Protein AF-A0A7W8E230-F1 (afdb_monomer_lite)

Radius of gyration: 25.13 Å; chains: 1; bounding box: 64×52×67 Å

Foldseek 3Di:
DDDPPPPDDVPQPDDDDPPLCPVVVVVDDLLLVQVLSVLSSVCLVVVHQKDKDAQVRSCVRRVDHPVCVVVSQVVCVVQLQWDWDDDPRIIIIGGADNPVSHGDDDRLLNDQFPLQPWALLLLLLQVCLQFVVWDDDPAATWHAQSAPVDPGPDRQKGAGSNGQWIAGPRVRDIDHQLVSQQRNQQDPVRDGDDSVVSSSVSSLLSVLLVTPPPDDDDFDDDAWDWQFDAPQVRHGQKIFTHDTRDPPDTWIWGADPVDGPDIDGDSPPGDFEKRVLNLLQPDQEEEEEFDPVLQVVVVVQQKAWLVRHGYHYTYGPPGFPPDDLVHLVSCQNHEYEYWFFLDPRRVVRSVVVVVSNVVNVHHYDYQDDPSSAGGVSSVVSRDPVVVVCVSVDSNTIDGDDPPPDDD

Structure (mmCIF, N/CA/C/O backbone):
data_AF-A0A7W8E230-F1
#
_entry.id   AF-A0A7W8E230-F1
#
loop_
_atom_site.group_PDB
_atom_site.id
_atom_site.type_symbol
_atom_site.label_atom_id
_atom_site.label_alt_id
_atom_site.label_comp_id
_atom_site.label_asym_id
_atom_site.label_entity_id
_atom_site.label_seq_id
_atom_site.pdbx_PDB_ins_code
_atom_site.Cartn_x
_atom_site.Cartn_y
_atom_site.Cartn_z
_atom_site.occupancy
_atom_site.B_iso_or_equiv
_atom_site.auth_seq_id
_atom_site.auth_comp_id
_atom_site.auth_asym_id
_atom_site.auth_atom_id
_atom_site.pdbx_PDB_model_num
ATOM 1 N N . MET A 1 1 ? 35.801 31.970 -0.678 1.00 33.66 1 MET A N 1
ATOM 2 C CA . MET A 1 1 ? 35.072 30.753 -0.248 1.00 33.66 1 MET A CA 1
ATOM 3 C C . MET A 1 1 ? 36.018 29.803 0.491 1.00 33.66 1 MET A C 1
ATOM 5 O O . MET A 1 1 ? 36.300 28.715 0.011 1.00 33.66 1 MET A O 1
ATOM 9 N N . SER A 1 2 ? 36.544 30.190 1.654 1.00 33.66 2 SER A N 1
ATOM 10 C CA . SER A 1 2 ? 37.426 29.320 2.443 1.00 33.66 2 SER A CA 1
ATOM 11 C C . SER A 1 2 ? 37.226 29.579 3.938 1.00 33.66 2 SER A C 1
ATOM 13 O O . SER A 1 2 ? 36.982 30.713 4.334 1.00 33.66 2 SER A O 1
ATOM 15 N N . ASN A 1 3 ? 37.321 28.504 4.731 1.00 26.67 3 ASN A N 1
ATOM 16 C CA . ASN A 1 3 ? 37.341 28.423 6.206 1.00 26.67 3 ASN A CA 1
ATOM 17 C C . ASN A 1 3 ? 36.070 28.074 7.011 1.00 26.67 3 ASN A C 1
ATOM 19 O O . ASN A 1 3 ? 36.151 28.083 8.234 1.00 26.67 3 ASN A O 1
ATOM 23 N N . ILE A 1 4 ? 34.953 27.630 6.419 1.00 30.50 4 ILE A N 1
ATOM 24 C CA . ILE A 1 4 ? 33.792 27.162 7.228 1.00 30.50 4 ILE A CA 1
ATOM 25 C C . ILE A 1 4 ? 33.833 25.644 7.538 1.00 30.50 4 ILE A C 1
ATOM 27 O O . ILE A 1 4 ? 33.194 25.183 8.477 1.00 30.50 4 ILE A O 1
ATOM 31 N N . TYR A 1 5 ? 34.671 24.857 6.854 1.00 30.14 5 TYR A N 1
ATOM 32 C CA . TYR A 1 5 ? 34.722 23.389 7.011 1.00 30.14 5 TYR A CA 1
ATOM 33 C C . TYR A 1 5 ? 35.569 22.860 8.189 1.00 30.14 5 TYR A C 1
ATOM 35 O O . TYR A 1 5 ? 35.866 21.671 8.238 1.00 30.14 5 TYR A O 1
ATOM 43 N N . ARG A 1 6 ? 35.986 23.700 9.149 1.00 26.12 6 ARG A N 1
ATOM 44 C CA . ARG A 1 6 ? 36.951 23.298 10.199 1.00 26.12 6 ARG A CA 1
ATOM 45 C C . ARG A 1 6 ? 36.369 22.924 11.566 1.00 26.12 6 ARG A C 1
ATOM 47 O O . ARG A 1 6 ? 37.123 22.839 12.527 1.00 26.12 6 ARG A O 1
ATOM 54 N N . PHE A 1 7 ? 35.079 22.609 11.652 1.00 29.23 7 PHE A N 1
ATOM 55 C CA . PHE A 1 7 ? 34.519 21.907 12.817 1.00 29.23 7 PHE A CA 1
ATOM 56 C C . PHE A 1 7 ? 34.217 20.441 12.484 1.00 29.23 7 PHE A C 1
ATOM 58 O O . PHE A 1 7 ? 33.117 19.942 12.702 1.00 29.23 7 PHE A O 1
ATOM 65 N N . ALA A 1 8 ? 35.217 19.739 11.949 1.00 28.64 8 ALA A N 1
ATOM 66 C CA . ALA A 1 8 ? 35.244 18.285 11.979 1.00 28.64 8 ALA A CA 1
ATOM 67 C C . ALA A 1 8 ? 35.747 17.857 13.366 1.00 28.64 8 ALA A C 1
ATOM 69 O O . ALA A 1 8 ? 36.935 17.967 13.667 1.00 28.64 8 ALA A O 1
ATOM 70 N N . TYR A 1 9 ? 34.836 17.410 14.233 1.00 30.38 9 TYR A N 1
ATOM 71 C CA . TYR A 1 9 ? 35.230 16.637 15.409 1.00 30.38 9 TYR A CA 1
ATOM 72 C C . TYR A 1 9 ? 35.860 15.310 14.936 1.00 30.38 9 TYR A C 1
ATOM 74 O O . TYR A 1 9 ? 35.323 14.706 14.006 1.00 30.38 9 TYR A O 1
ATOM 82 N N . PRO A 1 10 ? 36.933 14.800 15.574 1.00 31.27 10 PRO A N 1
ATOM 83 C CA . PRO A 1 10 ? 37.683 13.631 15.088 1.00 31.27 10 PRO A CA 1
ATOM 84 C C . PRO A 1 10 ? 36.916 12.299 15.119 1.00 31.27 10 PRO A C 1
ATOM 86 O O . PRO A 1 10 ? 37.450 11.276 14.708 1.00 31.27 10 PRO A O 1
ATOM 89 N N . THR A 1 11 ? 35.690 12.283 15.647 1.00 34.91 11 THR A N 1
ATOM 90 C CA . THR A 1 11 ? 34.909 11.063 15.898 1.00 34.91 11 THR A CA 1
ATOM 91 C C . THR A 1 11 ? 33.619 10.970 15.087 1.00 34.91 11 THR A C 1
ATOM 93 O O . THR A 1 11 ? 32.894 9.987 15.227 1.00 34.91 11 THR A O 1
ATOM 96 N N . VAL A 1 12 ? 33.322 11.954 14.231 1.00 34.03 12 VAL A N 1
ATOM 97 C CA . VAL A 1 12 ? 32.171 11.894 13.320 1.00 34.03 12 VAL A CA 1
ATOM 98 C C . VAL A 1 12 ? 32.705 11.696 11.899 1.00 34.03 12 VAL A C 1
ATOM 100 O O . VAL A 1 12 ? 33.276 12.634 11.339 1.00 34.03 12 VAL A O 1
ATOM 103 N N . PRO A 1 13 ? 32.579 10.494 11.309 1.00 31.08 13 PRO A N 1
ATOM 104 C CA . PRO A 1 13 ? 33.004 10.266 9.939 1.00 31.08 13 PRO A CA 1
ATOM 105 C C . PRO A 1 13 ? 32.121 11.112 9.016 1.00 31.08 13 PRO A C 1
ATOM 107 O O . PRO A 1 13 ? 30.910 10.941 8.990 1.00 31.08 13 PRO A O 1
ATOM 110 N N . HIS A 1 14 ? 32.753 12.073 8.340 1.00 36.78 14 HIS A N 1
ATOM 111 C CA . HIS A 1 14 ? 32.275 12.864 7.201 1.00 36.78 14 HIS A CA 1
ATOM 112 C C . HIS A 1 14 ? 30.751 13.048 7.075 1.00 36.78 14 HIS A C 1
ATOM 114 O O . HIS A 1 14 ? 30.050 12.277 6.426 1.00 36.78 14 HIS A O 1
ATOM 120 N N . TYR A 1 15 ? 30.263 14.150 7.637 1.00 46.62 15 TYR A N 1
ATOM 121 C CA . TYR A 1 15 ? 28.912 14.655 7.416 1.00 46.62 15 TYR A CA 1
ATOM 122 C C . TYR A 1 15 ? 28.712 15.131 5.962 1.00 46.62 15 TYR A C 1
ATOM 124 O O . TYR A 1 15 ? 29.476 15.968 5.476 1.00 46.62 15 TYR A O 1
ATOM 132 N N . GLN A 1 16 ? 27.661 14.649 5.288 1.00 47.19 16 GLN A N 1
ATOM 133 C CA . GLN A 1 16 ? 27.186 15.189 4.007 1.00 47.19 16 GLN A CA 1
ATOM 134 C C . GLN A 1 16 ? 25.871 15.953 4.223 1.00 47.19 16 GLN A C 1
ATOM 136 O O . GLN A 1 16 ? 24.827 15.361 4.509 1.00 47.19 16 GLN A O 1
ATOM 141 N N . MET A 1 17 ? 25.924 17.283 4.095 1.00 54.50 17 MET A N 1
ATOM 142 C CA . MET A 1 17 ? 24.739 18.147 4.027 1.00 54.50 17 MET A CA 1
ATOM 143 C C . MET A 1 17 ? 24.038 17.911 2.676 1.00 54.50 17 MET A C 1
ATOM 145 O O . MET A 1 17 ? 24.729 17.905 1.654 1.00 54.50 17 MET A O 1
ATOM 149 N N . PRO A 1 18 ? 22.701 17.757 2.616 1.00 52.47 18 PRO A N 1
ATOM 150 C CA . PRO A 1 18 ? 21.995 17.632 1.341 1.00 52.47 18 PRO A CA 1
ATOM 151 C C . PRO A 1 18 ? 22.313 18.813 0.411 1.00 52.47 18 PRO A C 1
ATOM 153 O O . PRO A 1 18 ? 22.217 19.961 0.840 1.00 52.47 18 PRO A O 1
ATOM 156 N N . CYS A 1 19 ? 22.650 18.558 -0.860 1.00 50.12 19 CYS A N 1
ATOM 157 C CA . CYS A 1 19 ? 22.988 19.611 -1.836 1.00 50.12 19 CYS A CA 1
ATOM 158 C C . CYS A 1 19 ? 21.882 20.686 -1.943 1.00 50.12 19 CYS A C 1
ATOM 160 O O . CYS A 1 19 ? 22.165 21.886 -2.004 1.00 50.12 19 CYS A O 1
ATOM 162 N N . ALA A 1 20 ? 20.625 20.254 -1.811 1.00 52.00 20 ALA A N 1
ATOM 163 C CA . ALA A 1 20 ? 19.418 21.077 -1.751 1.00 52.00 20 ALA A CA 1
ATOM 164 C C . ALA A 1 20 ? 19.408 22.151 -0.638 1.00 52.00 20 ALA A C 1
ATOM 166 O O . ALA A 1 20 ? 18.699 23.153 -0.733 1.00 52.00 20 ALA A O 1
ATOM 167 N N . MET A 1 21 ? 20.215 21.999 0.420 1.00 63.66 21 MET A N 1
ATOM 168 C CA . MET A 1 21 ? 20.322 23.000 1.489 1.00 63.66 21 MET A CA 1
ATOM 169 C C . MET A 1 21 ? 21.023 24.283 1.034 1.00 63.66 21 MET A C 1
ATOM 171 O O . MET A 1 21 ? 20.800 25.330 1.637 1.00 63.66 21 MET A O 1
ATOM 175 N N . THR A 1 22 ? 21.831 24.244 -0.031 1.00 63.84 22 THR A N 1
ATOM 176 C CA . THR A 1 22 ? 22.682 25.368 -0.471 1.00 63.84 22 THR A CA 1
ATOM 177 C C . THR A 1 22 ? 21.899 26.665 -0.713 1.00 63.84 22 THR A C 1
ATOM 179 O O . THR A 1 22 ? 22.399 27.750 -0.412 1.00 63.84 22 THR A O 1
ATOM 182 N N . GLY A 1 23 ? 20.653 26.570 -1.193 1.00 64.62 23 GLY A N 1
ATOM 183 C CA . GLY A 1 23 ? 19.762 27.725 -1.358 1.00 64.62 23 GLY A CA 1
ATOM 184 C C . GLY A 1 23 ? 19.268 28.310 -0.030 1.00 64.62 23 GLY A C 1
ATOM 185 O O . GLY A 1 23 ? 19.254 29.526 0.141 1.00 64.62 23 GLY A O 1
ATOM 186 N N . CYS A 1 24 ? 18.941 27.449 0.937 1.00 64.81 24 CYS A N 1
ATOM 187 C CA . CYS A 1 24 ? 18.434 27.845 2.254 1.00 64.81 24 CYS A CA 1
ATOM 188 C C . CYS A 1 24 ? 19.538 28.391 3.176 1.00 64.81 24 CYS A C 1
ATOM 190 O O . CYS A 1 24 ? 19.263 29.183 4.072 1.00 64.81 24 CYS A O 1
ATOM 192 N N . LEU A 1 25 ? 20.796 27.995 2.955 1.00 68.00 25 LEU A N 1
ATOM 193 C CA . LEU A 1 25 ? 21.937 28.438 3.762 1.00 68.00 25 LEU A CA 1
ATOM 194 C C . LEU A 1 25 ? 22.206 29.946 3.657 1.00 68.00 25 LEU A C 1
ATOM 196 O O . LEU A 1 25 ? 22.721 30.534 4.603 1.00 68.00 25 LEU A O 1
ATOM 200 N N . LYS A 1 26 ? 21.846 30.586 2.536 1.00 69.25 26 LYS A N 1
ATOM 201 C CA . LYS A 1 26 ? 22.075 32.026 2.318 1.00 69.25 26 LYS A CA 1
ATOM 202 C C . LYS A 1 26 ? 21.192 32.919 3.193 1.00 69.25 26 LYS A C 1
ATOM 204 O O . LYS A 1 26 ? 21.579 34.046 3.479 1.00 69.25 26 LYS A O 1
ATOM 209 N N . SER A 1 27 ? 20.024 32.426 3.600 1.00 71.50 27 SER A N 1
ATOM 210 C CA . SER A 1 27 ? 19.046 33.160 4.412 1.00 71.50 27 SER A CA 1
ATOM 211 C C . SER A 1 27 ? 19.105 32.807 5.901 1.00 71.50 27 SER A C 1
ATOM 213 O O . SER A 1 27 ? 18.327 33.350 6.682 1.00 71.50 27 SER A O 1
ATOM 215 N N . MET A 1 28 ? 19.997 31.895 6.306 1.00 81.81 28 MET A N 1
ATOM 216 C CA . MET A 1 28 ? 20.128 31.462 7.697 1.00 81.81 28 MET A CA 1
ATOM 217 C C . MET A 1 28 ? 21.163 32.269 8.468 1.00 81.81 28 MET A C 1
ATOM 219 O O . MET A 1 28 ? 22.250 32.568 7.977 1.00 81.81 28 MET A O 1
ATOM 223 N N . ASN A 1 29 ? 20.863 32.530 9.737 1.00 86.12 29 ASN A N 1
ATOM 224 C CA . ASN A 1 29 ? 21.864 32.992 10.687 1.00 86.12 29 ASN A CA 1
ATOM 225 C C . ASN A 1 29 ? 22.696 31.820 11.250 1.00 86.12 29 ASN A C 1
ATOM 227 O O . ASN A 1 29 ? 22.400 30.639 11.051 1.00 86.12 29 ASN A O 1
ATOM 231 N N . LEU A 1 30 ? 23.752 32.156 11.991 1.00 83.25 30 LEU A N 1
ATOM 232 C CA . LEU A 1 30 ? 24.705 31.175 12.509 1.00 83.25 30 LEU A CA 1
ATOM 233 C C . LEU A 1 30 ? 24.084 30.178 13.505 1.00 83.25 30 LEU A C 1
ATOM 235 O O . LEU A 1 30 ? 24.476 29.013 13.516 1.00 83.25 30 LEU A O 1
ATOM 239 N N . GLU A 1 31 ? 23.122 30.601 14.331 1.00 85.75 31 GLU A N 1
ATOM 240 C CA . GLU A 1 31 ? 22.454 29.708 15.290 1.00 85.75 31 GLU A CA 1
ATOM 241 C C . GLU A 1 31 ? 21.540 28.705 14.570 1.00 85.75 31 GLU A C 1
ATOM 243 O O . GLU A 1 31 ? 21.576 27.513 14.872 1.00 85.75 31 GLU A O 1
ATOM 248 N N . GLN A 1 32 ? 20.787 29.153 13.562 1.00 88.19 32 GLN A N 1
ATOM 249 C CA . GLN A 1 32 ? 19.966 28.289 12.706 1.00 88.19 32 GLN A CA 1
ATOM 250 C C . GLN A 1 32 ? 20.822 27.257 11.970 1.00 88.19 32 GLN A C 1
ATOM 252 O O . GLN A 1 32 ? 20.498 26.068 11.979 1.00 88.19 32 GLN A O 1
ATOM 257 N N . PHE A 1 33 ? 21.951 27.694 11.404 1.00 85.56 33 PHE A N 1
ATOM 258 C CA . PHE A 1 33 ? 22.897 26.809 10.732 1.00 85.56 33 PHE A CA 1
ATOM 259 C C . PHE A 1 33 ? 23.463 25.743 11.677 1.00 85.56 33 PHE A C 1
ATOM 261 O O . PHE A 1 33 ? 23.465 24.556 11.357 1.00 85.56 33 PHE A O 1
ATOM 268 N N . ARG A 1 34 ? 23.923 26.141 12.867 1.00 86.75 34 ARG A N 1
ATOM 269 C CA . ARG A 1 34 ? 24.466 25.194 13.851 1.00 86.75 34 ARG A CA 1
ATOM 270 C C . ARG A 1 34 ? 23.413 24.199 14.323 1.00 86.75 34 ARG A C 1
ATOM 272 O O . ARG A 1 34 ? 23.726 23.023 14.486 1.00 86.75 34 ARG A O 1
ATOM 279 N N . PHE A 1 35 ? 22.177 24.656 14.515 1.00 90.06 35 PHE A N 1
ATOM 280 C CA . PHE A 1 35 ? 21.075 23.794 14.918 1.00 90.06 35 PHE A CA 1
ATOM 281 C C . PHE A 1 35 ? 20.741 22.760 13.840 1.00 90.06 35 PHE A C 1
ATOM 283 O O . PHE A 1 35 ? 20.692 21.569 14.139 1.00 90.06 35 PHE A O 1
ATOM 290 N N . ILE A 1 36 ? 20.537 23.190 12.589 1.00 86.25 36 ILE A N 1
ATOM 291 C CA . ILE A 1 36 ? 20.171 22.276 11.499 1.00 86.25 36 ILE A CA 1
ATOM 292 C C . ILE A 1 36 ? 21.313 21.299 11.199 1.00 86.25 36 ILE A C 1
ATOM 294 O O . ILE A 1 36 ? 21.077 20.109 11.012 1.00 86.25 36 ILE A O 1
ATOM 298 N N . HIS A 1 37 ? 22.562 21.764 11.267 1.00 83.00 37 HIS A N 1
ATOM 299 C CA . HIS A 1 37 ? 23.734 20.908 11.131 1.00 83.00 37 HIS A CA 1
ATOM 300 C C . HIS A 1 37 ? 23.796 19.851 12.241 1.00 83.00 37 HIS A C 1
ATOM 302 O O . HIS A 1 37 ? 23.996 18.674 11.949 1.00 83.00 37 HIS A O 1
ATOM 308 N N . LEU A 1 38 ? 23.585 20.239 13.507 1.00 86.06 38 LEU A N 1
ATOM 309 C CA . LEU A 1 38 ? 23.511 19.285 14.617 1.00 86.06 38 LEU A CA 1
ATOM 310 C C . LEU A 1 38 ? 22.380 18.276 14.398 1.00 86.06 38 LEU A C 1
ATOM 312 O O . LEU A 1 38 ? 22.614 17.078 14.514 1.00 86.06 38 LEU A O 1
ATOM 316 N N . LEU A 1 39 ? 21.179 18.745 14.056 1.00 84.25 39 LEU A N 1
ATOM 317 C CA . LEU A 1 39 ? 20.018 17.885 13.854 1.00 84.25 39 LEU A CA 1
ATOM 318 C C . LEU A 1 39 ? 20.272 16.846 12.759 1.00 84.25 39 LEU A C 1
ATOM 320 O O . LEU A 1 39 ? 20.030 15.663 12.975 1.00 84.25 39 LEU A O 1
ATOM 324 N N . HIS A 1 40 ? 20.787 17.269 11.605 1.00 75.31 40 HIS A N 1
ATOM 325 C CA . HIS A 1 40 ? 21.099 16.356 10.507 1.00 75.31 40 HIS A CA 1
ATOM 326 C C . HIS A 1 40 ? 22.261 15.413 10.849 1.00 75.31 40 HIS A C 1
ATOM 328 O O . HIS A 1 40 ? 22.220 14.243 10.478 1.00 75.31 40 HIS A O 1
ATOM 334 N N . SER A 1 41 ? 23.274 15.892 11.576 1.00 69.31 41 SER A N 1
ATOM 335 C CA . SER A 1 41 ? 24.376 15.061 12.073 1.00 69.31 41 SER A CA 1
ATOM 336 C C . SER A 1 41 ? 23.864 13.970 13.018 1.00 69.31 41 SER A C 1
ATOM 338 O O . SER A 1 41 ? 24.205 12.800 12.862 1.00 69.31 41 SER A O 1
ATOM 340 N N . GLU A 1 42 ? 22.996 14.319 13.968 1.00 71.44 42 GLU A N 1
ATOM 341 C CA . GLU A 1 42 ? 22.368 13.358 14.877 1.00 71.44 42 GLU A CA 1
ATOM 342 C C . GLU A 1 42 ? 21.412 12.414 14.144 1.00 71.44 42 GLU A C 1
ATOM 344 O O . GLU A 1 42 ? 21.392 11.216 14.435 1.00 71.44 42 GLU A O 1
ATOM 349 N N . ALA A 1 43 ? 20.676 12.913 13.151 1.00 65.31 43 ALA A N 1
ATOM 350 C CA . ALA A 1 43 ? 19.799 12.109 12.309 1.00 65.31 43 ALA A CA 1
ATOM 351 C C . ALA A 1 43 ? 20.558 11.029 11.535 1.00 65.31 43 ALA A C 1
ATOM 353 O O . ALA A 1 43 ? 20.155 9.864 11.539 1.00 65.31 43 ALA A O 1
ATOM 354 N N . GLN A 1 44 ? 21.701 11.389 10.947 1.00 57.97 44 GLN A N 1
ATOM 355 C CA . GLN A 1 44 ? 22.594 10.450 10.267 1.00 57.97 44 GLN A CA 1
ATOM 356 C C . GLN A 1 44 ? 23.244 9.478 11.258 1.00 57.97 44 GLN A C 1
ATOM 358 O O . GLN A 1 44 ? 23.174 8.266 11.066 1.00 57.97 44 GLN A O 1
ATOM 363 N N . ARG A 1 45 ? 23.813 9.990 12.358 1.00 58.19 45 ARG A N 1
ATOM 364 C CA . ARG A 1 45 ? 24.494 9.181 13.383 1.00 58.19 45 ARG A CA 1
ATOM 365 C C . ARG A 1 45 ? 23.575 8.131 14.001 1.00 58.19 45 ARG A C 1
ATOM 367 O O . ARG A 1 45 ? 23.989 7.000 14.236 1.00 58.19 45 ARG A O 1
ATOM 374 N N . THR A 1 46 ? 22.341 8.514 14.316 1.00 51.41 46 THR A N 1
ATOM 375 C CA . THR A 1 46 ? 21.370 7.618 14.960 1.00 51.41 46 THR A CA 1
ATOM 376 C C . THR A 1 46 ? 20.583 6.786 13.963 1.00 51.41 46 THR A C 1
ATOM 378 O O . THR A 1 46 ? 19.898 5.850 14.381 1.00 51.41 46 THR A O 1
ATOM 381 N N . ASN A 1 47 ? 20.681 7.117 12.671 1.00 51.97 47 ASN A N 1
ATOM 382 C CA . ASN A 1 47 ? 19.738 6.684 11.661 1.00 51.97 47 ASN A CA 1
ATOM 383 C C . ASN A 1 47 ? 18.310 6.849 12.216 1.00 51.97 47 ASN A C 1
ATOM 385 O O . ASN A 1 47 ? 17.626 5.850 12.427 1.00 51.97 47 ASN A O 1
ATOM 389 N N . ARG A 1 48 ? 17.928 8.103 12.555 1.00 55.00 48 ARG A N 1
ATOM 390 C CA . ARG A 1 48 ? 16.541 8.560 12.846 1.00 55.00 48 ARG A CA 1
ATOM 391 C C . ARG A 1 48 ? 16.202 9.869 12.118 1.00 55.00 48 ARG A C 1
ATOM 393 O O . ARG A 1 48 ? 17.067 10.720 11.997 1.00 55.00 48 ARG A O 1
ATOM 400 N N . SER A 1 49 ? 14.986 10.044 11.601 1.00 65.31 49 SER A N 1
ATOM 401 C CA . SER A 1 49 ? 14.538 11.348 11.069 1.00 65.31 49 SER A CA 1
ATOM 402 C C . SER A 1 49 ? 13.918 12.229 12.151 1.00 65.31 49 SER A C 1
ATOM 404 O O . SER A 1 49 ? 13.808 13.441 11.981 1.00 65.31 49 SER A O 1
ATOM 406 N N . GLN A 1 50 ? 13.569 11.617 13.282 1.00 76.50 50 GLN A N 1
ATOM 407 C CA . GLN A 1 50 ? 13.119 12.268 14.499 1.00 76.50 50 GLN A CA 1
ATOM 408 C C . GLN A 1 50 ? 14.178 12.126 15.589 1.00 76.50 50 GLN A C 1
ATOM 410 O O . GLN A 1 50 ? 14.542 11.015 15.983 1.00 76.50 50 GLN A O 1
ATOM 415 N N . ILE A 1 51 ? 14.675 13.254 16.086 1.00 79.75 51 ILE A N 1
ATOM 416 C CA . ILE A 1 51 ? 15.744 13.306 17.079 1.00 79.75 51 ILE A CA 1
ATOM 417 C C . ILE A 1 51 ? 15.219 13.977 18.333 1.00 79.75 51 ILE A C 1
ATOM 419 O O . ILE A 1 51 ? 14.754 15.112 18.284 1.00 79.75 51 ILE A O 1
ATOM 423 N N . CYS A 1 52 ? 15.332 13.289 19.466 1.00 85.06 52 CYS A N 1
ATOM 424 C CA . CYS A 1 52 ? 15.165 13.934 20.758 1.00 85.06 52 CYS A CA 1
ATOM 425 C C . CYS A 1 52 ? 16.495 14.571 21.164 1.00 85.06 52 CYS A C 1
ATOM 427 O O . CYS A 1 52 ? 17.517 13.885 21.224 1.00 85.06 52 CYS A O 1
ATOM 429 N N . MET A 1 53 ? 16.496 15.878 21.420 1.00 85.81 53 MET A N 1
ATOM 430 C CA . MET A 1 53 ? 17.677 16.579 21.927 1.00 85.81 53 MET A CA 1
ATOM 431 C C . MET A 1 53 ? 17.288 17.495 23.079 1.00 85.81 53 MET A C 1
ATOM 433 O O . MET A 1 53 ? 16.480 18.418 22.917 1.00 85.81 53 MET A O 1
ATOM 437 N N . SER A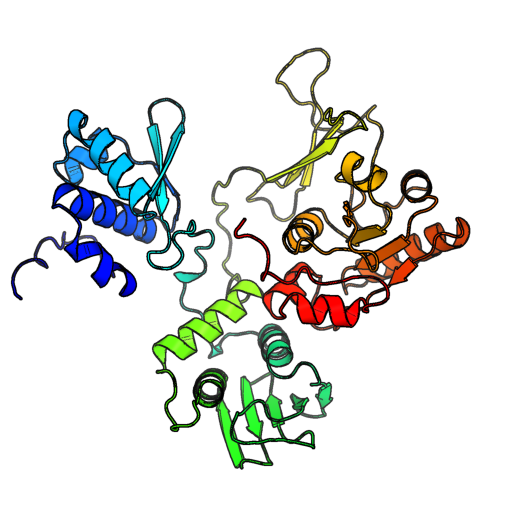 1 54 ? 17.914 17.283 24.234 1.00 84.12 54 SER A N 1
ATOM 438 C CA . SER A 1 54 ? 17.714 18.150 25.389 1.00 84.12 54 SER A CA 1
ATOM 439 C C . SER A 1 54 ? 18.330 19.540 25.146 1.00 84.12 54 SER A C 1
ATOM 441 O O . SER A 1 54 ? 19.324 19.672 24.420 1.00 84.12 54 SER A O 1
ATOM 443 N N . PRO A 1 55 ? 17.795 20.612 25.761 1.00 84.88 55 PRO A N 1
ATOM 444 C CA . PRO A 1 55 ? 18.390 21.946 25.661 1.00 84.88 55 PRO A CA 1
ATOM 445 C C . PRO A 1 55 ? 19.859 21.995 26.105 1.00 84.88 55 PRO A C 1
ATOM 447 O O . PRO A 1 55 ? 20.647 22.734 25.519 1.00 84.88 55 PRO A O 1
ATOM 450 N N . ALA A 1 56 ? 20.234 21.193 27.109 1.00 83.31 56 ALA A N 1
ATOM 451 C CA . ALA A 1 56 ? 21.612 21.082 27.579 1.00 83.31 56 ALA A CA 1
ATOM 452 C C . ALA A 1 56 ? 22.528 20.469 26.508 1.00 83.31 56 ALA A C 1
ATOM 454 O O . ALA A 1 56 ? 23.595 21.016 26.241 1.00 83.31 56 ALA A O 1
ATOM 455 N N . PHE A 1 57 ? 22.076 19.401 25.842 1.00 83.56 57 PHE A N 1
ATOM 456 C CA . PHE A 1 57 ? 22.809 18.765 24.745 1.00 83.56 57 PHE A CA 1
ATOM 457 C C . PHE A 1 57 ? 23.007 19.716 23.558 1.00 83.56 57 PHE A C 1
ATOM 459 O O . PHE A 1 57 ? 24.105 19.825 23.016 1.00 83.56 57 PHE A O 1
ATOM 466 N N . ILE A 1 58 ? 21.963 20.462 23.180 1.00 85.69 58 ILE A N 1
ATOM 467 C CA . ILE A 1 58 ? 22.062 21.434 22.084 1.00 85.69 58 ILE A CA 1
ATOM 468 C C . ILE A 1 58 ? 23.034 22.555 22.456 1.00 85.69 58 ILE A C 1
ATOM 470 O O . ILE A 1 58 ? 23.882 22.913 21.639 1.00 85.69 58 ILE A O 1
ATOM 474 N N . LYS A 1 59 ? 22.957 23.086 23.682 1.00 86.06 59 LYS A N 1
ATOM 475 C CA . LYS A 1 59 ? 23.867 24.134 24.164 1.00 86.06 59 LYS A CA 1
ATOM 476 C C . LYS A 1 59 ? 25.323 23.669 24.143 1.00 86.06 59 LYS A C 1
ATOM 478 O O . LYS A 1 59 ? 26.163 24.405 23.639 1.00 86.06 59 LYS A O 1
ATOM 483 N N . ASP A 1 60 ? 25.603 22.459 24.623 1.00 85.31 60 ASP A N 1
ATOM 484 C CA . ASP A 1 60 ? 26.946 21.864 24.617 1.00 85.31 60 ASP A CA 1
ATOM 485 C C . ASP A 1 60 ? 27.519 21.740 23.194 1.00 85.31 60 ASP A C 1
ATOM 487 O O . ASP A 1 60 ? 28.660 22.111 22.931 1.00 85.31 60 ASP A O 1
ATOM 491 N N . ARG A 1 61 ? 26.692 21.303 22.235 1.00 81.31 61 ARG A N 1
ATOM 492 C CA . ARG A 1 61 ? 27.133 21.016 20.860 1.00 81.31 61 ARG A CA 1
ATOM 493 C C . ARG A 1 61 ? 27.115 22.206 19.901 1.00 81.31 61 ARG A C 1
ATOM 495 O O . ARG A 1 61 ? 27.823 22.182 18.899 1.00 81.31 61 ARG A O 1
ATOM 502 N N . THR A 1 62 ? 26.302 23.229 20.161 1.00 85.38 62 THR A N 1
ATOM 503 C CA . THR A 1 62 ? 26.101 24.370 19.237 1.00 85.38 62 THR A CA 1
ATOM 504 C C . THR A 1 62 ? 26.414 25.732 19.856 1.00 85.38 62 THR A C 1
ATOM 506 O O . THR A 1 62 ? 26.545 26.727 19.135 1.00 85.38 62 THR A O 1
ATOM 509 N N . GLY A 1 63 ? 26.508 25.806 21.184 1.00 85.56 63 GLY A N 1
ATOM 510 C CA . GLY A 1 63 ? 26.583 27.058 21.934 1.00 85.56 63 GLY A CA 1
ATOM 511 C C . GLY A 1 63 ? 25.261 27.832 22.013 1.00 85.56 63 GLY A C 1
ATOM 512 O O . GLY A 1 63 ? 25.242 28.910 22.602 1.00 85.56 63 GLY A O 1
ATOM 513 N N . ILE A 1 64 ? 24.157 27.325 21.446 1.00 86.25 64 ILE A N 1
ATOM 514 C CA . ILE A 1 64 ? 22.867 28.031 21.443 1.00 86.25 64 ILE A CA 1
ATOM 515 C C . ILE A 1 64 ? 22.267 28.004 22.852 1.00 86.25 64 ILE A C 1
ATOM 517 O O . ILE A 1 64 ? 22.046 26.942 23.437 1.00 86.25 64 ILE A O 1
ATOM 521 N N . HIS A 1 65 ? 21.984 29.183 23.406 1.00 83.50 65 HIS A N 1
ATOM 522 C CA . HIS A 1 65 ? 21.403 29.296 24.739 1.00 83.50 65 HIS A CA 1
ATOM 523 C C . HIS A 1 65 ? 19.920 28.888 24.747 1.00 83.50 65 HIS A C 1
ATOM 525 O O . HIS A 1 65 ? 19.186 29.143 23.791 1.00 83.50 65 HIS A O 1
ATOM 531 N N . SER A 1 66 ? 19.442 28.304 25.852 1.00 77.50 66 SER A N 1
ATOM 532 C CA . SER A 1 66 ? 18.057 27.816 25.981 1.00 77.50 66 SER A CA 1
ATOM 533 C C . SER A 1 66 ? 17.000 28.902 25.752 1.00 77.50 66 SER A C 1
ATOM 535 O O . SER A 1 66 ? 15.929 28.619 25.221 1.00 77.50 66 SER A O 1
ATOM 537 N N . THR A 1 67 ? 17.334 30.150 26.080 1.00 81.62 67 THR A N 1
ATOM 538 C CA . THR A 1 67 ? 16.514 31.350 25.855 1.00 81.62 67 THR A CA 1
ATOM 539 C C . THR A 1 67 ? 16.334 31.699 24.372 1.00 81.62 67 THR A C 1
ATOM 541 O O . THR A 1 67 ? 15.326 32.302 24.015 1.00 81.62 67 THR A O 1
ATOM 544 N N . ASN A 1 68 ? 17.266 31.294 23.500 1.00 83.25 68 ASN A N 1
ATOM 545 C CA . ASN A 1 68 ? 17.216 31.547 22.054 1.00 83.25 68 ASN A CA 1
ATOM 546 C C . ASN A 1 68 ? 16.660 30.357 21.255 1.00 83.25 68 ASN A C 1
ATOM 548 O O . ASN A 1 68 ? 16.188 30.545 20.133 1.00 83.25 68 ASN A O 1
ATOM 552 N N . LEU A 1 69 ? 16.640 29.146 21.831 1.00 86.06 69 LEU A N 1
ATOM 553 C CA . LEU A 1 69 ? 16.173 27.934 21.143 1.00 86.06 69 LEU A CA 1
ATOM 554 C C . LEU A 1 69 ? 14.749 28.057 20.597 1.00 86.06 69 LEU A C 1
ATOM 556 O O . LEU A 1 69 ? 14.479 27.555 19.511 1.00 86.06 69 LEU A O 1
ATOM 560 N N . GLY A 1 70 ? 13.848 28.737 21.312 1.00 85.81 70 GLY A N 1
ATOM 561 C CA . GLY A 1 70 ? 12.484 28.971 20.830 1.00 85.81 70 GLY A CA 1
ATOM 562 C C . GLY A 1 70 ? 12.464 29.716 19.492 1.00 85.81 70 GLY A C 1
ATOM 563 O O . GLY A 1 70 ? 11.835 29.256 18.546 1.00 85.81 70 GLY A O 1
ATOM 564 N N . LYS A 1 71 ? 13.236 30.805 19.383 1.00 88.00 71 LYS A N 1
ATOM 565 C CA . LYS A 1 71 ? 13.334 31.617 18.160 1.00 88.00 71 LYS A CA 1
ATOM 566 C C . LYS A 1 71 ? 13.950 30.832 17.003 1.00 88.00 71 LYS A C 1
ATOM 568 O O . LYS A 1 71 ? 13.442 30.889 15.888 1.00 88.00 71 LYS A O 1
ATOM 573 N N . VAL A 1 72 ? 15.013 30.068 17.274 1.00 88.75 72 VAL A N 1
ATOM 574 C CA . VAL A 1 72 ? 15.679 29.230 16.262 1.00 88.75 72 VAL A CA 1
ATOM 575 C C . VAL A 1 72 ? 14.723 28.172 15.708 1.00 88.75 72 VAL A C 1
ATOM 577 O O . VAL A 1 72 ? 14.630 28.006 14.495 1.00 88.75 72 VAL A O 1
ATOM 580 N N . ARG A 1 73 ? 13.975 27.490 16.583 1.00 91.81 73 ARG A N 1
ATOM 581 C CA . ARG A 1 73 ? 12.997 26.471 16.181 1.00 91.81 73 ARG A CA 1
ATOM 582 C C . ARG A 1 73 ? 11.873 27.051 15.331 1.00 91.81 73 ARG A C 1
ATOM 584 O O . ARG A 1 73 ? 11.563 26.480 14.290 1.00 91.81 73 ARG A O 1
ATOM 591 N N . THR A 1 74 ? 11.278 28.163 15.764 1.00 86.94 74 THR A N 1
ATOM 592 C CA . THR A 1 74 ? 10.191 28.821 15.028 1.00 86.94 74 THR A CA 1
ATOM 593 C C . THR A 1 74 ? 10.657 29.259 13.645 1.00 86.94 74 THR A C 1
ATOM 595 O O . THR A 1 74 ? 10.022 28.901 12.661 1.00 86.94 74 THR A O 1
ATOM 598 N N . ALA A 1 75 ? 11.823 29.901 13.545 1.00 86.38 75 ALA A N 1
ATOM 599 C CA . ALA A 1 75 ? 12.356 30.337 12.258 1.00 86.38 75 ALA A CA 1
ATOM 600 C C . ALA A 1 75 ? 12.664 29.161 11.308 1.00 86.38 75 ALA A C 1
ATOM 602 O O . ALA A 1 75 ? 12.385 29.228 10.116 1.00 86.38 75 ALA A O 1
ATOM 603 N N . LEU A 1 76 ? 13.207 28.048 11.817 1.00 86.81 76 LEU A N 1
ATOM 604 C CA . LEU A 1 76 ? 13.443 26.853 10.994 1.00 86.81 76 LEU A CA 1
ATOM 605 C C . LEU A 1 76 ? 12.139 26.157 10.571 1.00 86.81 76 LEU A C 1
ATOM 607 O O . LEU A 1 76 ? 12.092 25.563 9.492 1.00 86.81 76 LEU A O 1
ATOM 611 N N . ARG A 1 77 ? 11.082 26.246 11.389 1.00 86.88 77 ARG A N 1
ATOM 612 C CA . ARG A 1 77 ? 9.735 25.785 11.028 1.00 86.88 77 ARG A CA 1
ATOM 613 C C . ARG A 1 77 ? 9.115 26.651 9.936 1.00 86.88 77 ARG A C 1
ATOM 615 O O . ARG A 1 77 ? 8.554 26.096 9.002 1.00 86.88 77 ARG A O 1
ATOM 622 N N . GLU A 1 78 ? 9.245 27.971 10.019 1.00 83.88 78 GLU A N 1
ATOM 623 C CA . GLU A 1 78 ? 8.773 28.905 8.982 1.00 83.88 78 GLU A CA 1
ATOM 624 C C . GLU A 1 78 ? 9.483 28.673 7.642 1.00 83.88 78 GLU A C 1
ATOM 626 O O . GLU A 1 78 ? 8.866 28.751 6.586 1.00 83.88 78 GLU A O 1
ATOM 631 N N . LEU A 1 79 ? 10.761 28.285 7.681 1.00 81.25 79 LEU A N 1
ATOM 632 C CA . LEU A 1 79 ? 11.506 27.844 6.498 1.00 81.25 79 LEU A CA 1
ATOM 633 C C . LEU A 1 79 ? 11.112 26.432 6.014 1.00 81.25 79 LEU A C 1
ATOM 635 O O . LEU A 1 79 ? 11.663 25.953 5.023 1.00 81.25 79 LEU A O 1
ATOM 639 N N . GLY A 1 80 ? 10.216 25.725 6.710 1.00 79.94 80 GLY A N 1
ATOM 640 C CA . GLY A 1 80 ? 9.794 24.359 6.382 1.00 79.94 80 GLY A CA 1
ATOM 641 C C . GLY A 1 80 ? 10.910 23.315 6.501 1.00 79.94 80 GLY A C 1
ATOM 642 O O . GLY A 1 80 ? 10.871 22.287 5.832 1.00 79.94 80 GLY A O 1
ATOM 643 N N . LEU A 1 81 ? 11.939 23.588 7.307 1.00 81.94 81 LEU A N 1
ATOM 644 C CA . LEU A 1 81 ? 13.116 22.721 7.478 1.00 81.94 81 LEU A CA 1
ATOM 645 C C . LEU A 1 81 ? 13.091 21.915 8.778 1.00 81.94 81 LEU A C 1
ATOM 647 O O . LEU A 1 81 ? 13.954 21.067 9.001 1.00 81.94 81 LEU A O 1
ATOM 651 N N . LEU A 1 82 ? 12.122 22.198 9.645 1.00 86.50 82 LEU A N 1
ATOM 652 C CA . LEU A 1 82 ? 12.025 21.607 10.966 1.00 86.50 82 LEU A CA 1
ATOM 653 C C . LEU A 1 82 ? 10.567 21.515 11.412 1.00 86.50 82 LEU A C 1
ATOM 655 O O . LEU A 1 82 ? 9.909 22.539 11.597 1.00 86.50 82 LEU A O 1
ATOM 659 N N . LEU A 1 83 ? 10.100 20.307 11.721 1.00 83.62 83 LEU A N 1
ATOM 660 C CA . LEU A 1 83 ? 8.965 20.147 12.630 1.00 83.62 83 LEU A CA 1
ATOM 661 C C . LEU A 1 83 ? 9.479 19.832 14.026 1.00 83.62 83 LEU A C 1
ATOM 663 O O . LEU A 1 83 ? 10.562 19.272 14.202 1.00 83.62 83 LEU A O 1
ATOM 667 N N . PHE A 1 84 ? 8.708 20.210 15.038 1.00 88.19 84 PHE A N 1
ATOM 668 C CA . PHE A 1 84 ? 9.042 19.842 16.403 1.00 88.19 84 PHE A CA 1
ATOM 669 C C . PHE A 1 84 ? 7.795 19.715 17.262 1.00 88.19 84 PHE A C 1
ATOM 671 O O . PHE A 1 84 ? 6.868 20.516 17.161 1.00 88.19 84 PHE A O 1
ATOM 678 N N . GLU A 1 85 ? 7.808 18.746 18.155 1.00 84.94 85 GLU A N 1
ATOM 679 C CA . GLU A 1 85 ? 6.755 18.536 19.137 1.00 84.94 85 GLU A CA 1
ATOM 680 C C . GLU A 1 85 ? 7.373 18.467 20.526 1.00 84.94 85 GLU A C 1
ATOM 682 O O . GLU A 1 85 ? 8.522 18.052 20.701 1.00 84.94 85 GLU A O 1
ATOM 687 N N . LYS A 1 86 ? 6.628 18.947 21.517 1.00 81.94 86 LYS A N 1
ATOM 688 C CA . LYS A 1 86 ? 7.050 18.891 22.910 1.00 81.94 86 LYS A CA 1
ATOM 689 C C . LYS A 1 86 ? 6.446 17.639 23.532 1.00 81.94 86 LYS A C 1
ATOM 691 O O . LYS A 1 86 ? 5.227 17.528 23.598 1.00 81.94 86 LYS A O 1
ATOM 696 N N . VAL A 1 87 ? 7.294 16.744 24.026 1.00 71.00 87 VAL A N 1
ATOM 697 C CA . VAL A 1 87 ? 6.879 15.514 24.709 1.00 71.00 87 VAL A CA 1
ATOM 698 C C . VAL A 1 87 ? 7.450 15.557 26.123 1.00 71.00 87 VAL A C 1
ATOM 700 O O . VAL A 1 87 ? 8.656 15.433 26.334 1.00 71.00 87 VAL A O 1
ATOM 703 N N . GLY A 1 88 ? 6.587 15.828 27.105 1.00 74.81 88 GLY A N 1
ATOM 704 C CA . GLY A 1 88 ? 7.008 16.076 28.486 1.00 74.81 88 GLY A CA 1
ATOM 705 C C . GLY A 1 88 ? 7.892 17.325 28.613 1.00 74.81 88 GLY A C 1
ATOM 706 O O . GLY A 1 88 ? 7.458 18.445 28.326 1.00 74.81 88 GLY A O 1
ATOM 707 N N . THR A 1 89 ? 9.135 17.146 29.068 1.00 66.25 89 THR A N 1
ATOM 708 C CA . THR A 1 89 ? 10.143 18.216 29.211 1.00 66.25 89 THR A CA 1
ATOM 709 C C . THR A 1 89 ? 11.082 18.332 28.009 1.00 66.25 89 THR A C 1
ATOM 711 O O . THR A 1 89 ? 11.859 19.288 27.935 1.00 66.25 89 THR A O 1
ATOM 714 N N . GLU A 1 90 ? 10.997 17.406 27.053 1.00 70.38 90 GLU A N 1
ATOM 715 C CA . GLU A 1 90 ? 11.882 17.340 25.894 1.00 70.38 90 GLU A CA 1
ATOM 716 C C . GLU A 1 90 ? 11.171 17.737 24.594 1.00 70.38 90 GLU A C 1
ATOM 718 O O . GLU A 1 90 ? 9.952 17.914 24.538 1.00 70.38 90 GLU A O 1
ATOM 723 N N . TYR A 1 91 ? 11.969 17.933 23.544 1.00 82.44 91 TYR A N 1
ATOM 724 C CA . TYR A 1 91 ? 11.484 18.221 22.200 1.00 82.44 91 TYR A CA 1
ATOM 725 C C . TYR A 1 91 ? 11.968 17.139 21.246 1.00 82.44 91 TYR A C 1
ATOM 727 O O . TYR A 1 91 ? 13.167 16.846 21.196 1.00 82.44 91 TYR A O 1
ATOM 735 N N . ILE A 1 92 ? 11.036 16.608 20.463 1.00 82.94 92 ILE A N 1
ATOM 736 C CA . ILE A 1 92 ? 11.328 15.752 19.321 1.00 82.94 92 ILE A CA 1
ATOM 737 C C . ILE A 1 92 ? 11.387 16.654 18.095 1.00 82.94 92 ILE A C 1
ATOM 739 O O . ILE A 1 92 ? 10.454 17.404 17.819 1.00 82.94 92 ILE A O 1
ATOM 743 N N . TYR A 1 93 ? 12.502 16.604 17.377 1.00 87.69 93 TYR A N 1
ATOM 744 C CA . TYR A 1 93 ? 12.752 17.378 16.167 1.00 87.69 93 TYR A CA 1
ATOM 745 C C . TYR A 1 93 ? 12.685 16.460 14.959 1.00 87.69 93 TYR A C 1
ATOM 747 O O . TYR A 1 93 ? 13.438 15.492 14.894 1.00 87.69 93 TYR A O 1
ATOM 755 N N . THR A 1 94 ? 11.825 16.772 13.997 1.00 82.06 94 THR A N 1
ATOM 756 C CA . THR A 1 94 ? 11.710 16.020 12.747 1.00 82.06 94 THR A CA 1
ATOM 757 C C . THR A 1 94 ? 12.432 16.764 11.635 1.00 82.06 94 THR A C 1
ATOM 759 O O . THR A 1 94 ? 12.166 17.944 11.394 1.00 82.06 94 THR A O 1
ATOM 762 N N . VAL A 1 95 ? 13.337 16.061 10.959 1.00 78.81 95 VAL A N 1
ATOM 763 C CA . VAL A 1 95 ? 14.033 16.546 9.768 1.00 78.81 95 VAL A CA 1
ATOM 764 C C . VAL A 1 95 ? 13.043 16.640 8.609 1.00 78.81 95 VAL A C 1
ATOM 766 O O . VAL A 1 95 ? 12.382 15.651 8.285 1.00 78.81 95 VAL A O 1
ATOM 769 N N . CYS A 1 96 ? 12.978 17.801 7.959 1.00 72.25 96 CYS A N 1
ATOM 770 C CA . CYS A 1 96 ? 12.214 17.986 6.726 1.00 72.25 96 CYS A CA 1
ATOM 771 C C . CYS A 1 96 ? 13.136 18.017 5.504 1.00 72.25 96 CYS A C 1
ATOM 773 O O . CYS A 1 96 ? 14.285 18.459 5.577 1.00 72.25 96 CYS A O 1
ATOM 775 N N . HIS A 1 97 ? 12.630 17.559 4.363 1.00 67.75 97 HIS A N 1
ATOM 776 C CA . HIS A 1 97 ? 13.359 17.619 3.106 1.00 67.75 97 HIS A CA 1
ATOM 777 C C . HIS A 1 97 ? 13.491 19.084 2.636 1.00 67.75 97 HIS A C 1
ATOM 779 O O . HIS A 1 97 ? 12.481 19.788 2.568 1.00 67.75 97 HIS A O 1
ATOM 785 N N . PRO A 1 98 ? 14.693 19.561 2.263 1.00 63.28 98 PRO A N 1
ATOM 786 C CA . PRO A 1 98 ? 14.915 20.977 1.951 1.00 63.28 98 PRO A CA 1
ATOM 787 C C . PRO A 1 98 ? 14.143 21.519 0.742 1.00 63.28 98 PRO A C 1
ATOM 789 O O . PRO A 1 98 ? 13.877 22.713 0.686 1.00 63.28 98 PRO A O 1
ATOM 792 N N . GLU A 1 99 ? 13.784 20.668 -0.221 1.00 59.50 99 GLU A N 1
ATOM 793 C CA . GLU A 1 99 ? 12.978 21.069 -1.391 1.00 59.50 99 GLU A CA 1
ATOM 794 C C . GLU A 1 99 ? 11.476 20.926 -1.140 1.00 59.50 99 GLU A C 1
ATOM 796 O O . GLU A 1 99 ? 10.743 21.903 -1.235 1.00 59.50 99 GLU A O 1
ATOM 801 N N . THR A 1 100 ? 11.015 19.724 -0.779 1.00 57.28 100 THR A N 1
ATOM 802 C CA . THR A 1 100 ? 9.585 19.428 -0.630 1.00 57.28 100 THR A CA 1
ATOM 803 C C . THR A 1 100 ? 8.982 19.948 0.674 1.00 57.28 100 THR A C 1
ATOM 805 O O . THR A 1 100 ? 7.764 19.982 0.793 1.00 57.28 100 THR A O 1
ATOM 808 N N . ARG A 1 101 ? 9.804 20.339 1.662 1.00 71.31 101 ARG A N 1
ATOM 809 C CA . ARG A 1 101 ? 9.389 20.779 3.014 1.00 71.31 101 ARG A CA 1
ATOM 810 C C . ARG A 1 101 ? 8.609 19.734 3.816 1.00 71.31 101 ARG A C 1
ATOM 812 O O . ARG A 1 101 ? 8.105 20.027 4.898 1.00 71.31 101 ARG A O 1
ATOM 819 N N . LEU A 1 102 ? 8.553 18.500 3.321 1.00 61.09 102 LEU A N 1
ATOM 820 C CA . LEU A 1 102 ? 7.871 17.388 3.970 1.00 61.09 102 LEU A CA 1
ATOM 821 C C . LEU A 1 102 ? 8.797 16.668 4.960 1.00 61.09 102 LEU A C 1
ATOM 823 O O . LEU A 1 102 ? 10.011 16.622 4.734 1.00 61.09 102 LEU A O 1
ATOM 827 N N . PRO A 1 103 ? 8.254 16.066 6.032 1.00 61.50 103 PRO A N 1
ATOM 828 C CA . PRO A 1 103 ? 9.017 15.217 6.942 1.00 61.50 103 PRO A CA 1
ATOM 829 C C . PRO A 1 103 ? 9.711 14.069 6.212 1.00 61.50 103 PRO A C 1
ATOM 831 O O . PRO A 1 103 ? 9.116 13.406 5.364 1.00 61.50 103 PRO A O 1
ATOM 834 N N . VAL A 1 104 ? 10.960 13.788 6.575 1.00 59.81 104 VAL A N 1
ATOM 835 C CA . VAL A 1 104 ? 11.659 12.593 6.094 1.00 59.81 104 VAL A CA 1
ATOM 836 C C . VAL A 1 104 ? 11.109 11.382 6.855 1.00 59.81 104 VAL A C 1
ATOM 838 O O . VAL A 1 104 ? 11.323 11.256 8.058 1.00 59.81 104 VAL A O 1
ATOM 841 N N . THR A 1 105 ? 10.373 10.499 6.182 1.00 47.78 105 THR A N 1
ATOM 842 C CA . THR A 1 105 ? 9.651 9.377 6.817 1.00 47.78 105 THR A CA 1
ATOM 843 C C . THR A 1 105 ? 10.345 8.020 6.691 1.00 47.78 105 THR A C 1
ATOM 845 O O . THR A 1 105 ? 10.012 7.114 7.448 1.00 47.78 105 THR A O 1
ATOM 848 N N . ASP A 1 106 ? 11.338 7.872 5.809 1.00 44.72 106 ASP A N 1
ATOM 849 C CA . ASP A 1 106 ? 12.013 6.592 5.563 1.00 44.72 106 ASP A CA 1
ATOM 850 C C . ASP A 1 106 ? 13.546 6.734 5.532 1.00 44.72 106 ASP A C 1
ATOM 852 O O . ASP A 1 106 ? 14.115 7.636 4.914 1.00 44.72 106 ASP A O 1
ATOM 856 N N . GLN A 1 107 ? 14.219 5.829 6.239 1.00 43.09 107 GLN A N 1
ATOM 857 C CA . GLN A 1 107 ? 15.661 5.803 6.487 1.00 43.09 107 GLN A CA 1
ATOM 858 C C . GLN A 1 107 ? 16.374 4.597 5.912 1.00 43.09 107 GLN A C 1
ATOM 860 O O . GLN A 1 107 ? 17.589 4.445 6.079 1.00 43.09 107 GLN A O 1
ATOM 865 N N . THR A 1 108 ? 15.644 3.765 5.179 1.00 39.62 108 THR A N 1
ATOM 866 C CA . THR A 1 108 ? 16.267 2.823 4.261 1.00 39.62 108 THR A CA 1
ATOM 867 C C . THR A 1 108 ? 17.265 3.560 3.358 1.00 39.62 108 THR A C 1
ATOM 869 O O . THR A 1 108 ? 18.337 3.029 3.128 1.00 39.62 108 THR A O 1
ATOM 872 N N . MET A 1 109 ? 17.034 4.834 3.009 1.00 37.62 109 MET A N 1
ATOM 873 C CA . MET A 1 109 ? 17.912 5.721 2.219 1.00 37.62 109 MET A CA 1
ATOM 874 C C . MET A 1 109 ? 19.419 5.754 2.587 1.00 37.62 109 MET A C 1
ATOM 876 O O . MET A 1 109 ? 20.209 6.191 1.753 1.00 37.62 109 MET A O 1
ATOM 880 N N . LEU A 1 110 ? 19.846 5.294 3.774 1.00 36.16 110 LEU A N 1
ATOM 881 C CA . LEU A 1 110 ? 21.248 5.327 4.238 1.00 36.16 110 LEU A CA 1
ATOM 882 C C . LEU A 1 110 ? 22.037 4.003 4.103 1.00 36.16 110 LEU A C 1
ATOM 884 O O . LEU A 1 110 ? 23.244 4.000 4.333 1.00 36.16 110 LEU A O 1
ATOM 888 N N . GLN A 1 111 ? 21.415 2.879 3.726 1.00 41.72 111 GLN A N 1
ATOM 889 C CA . GLN A 1 111 ? 22.122 1.594 3.536 1.00 41.72 111 GLN A CA 1
ATOM 890 C C . GLN A 1 111 ? 22.430 1.350 2.059 1.00 41.72 111 GLN A C 1
ATOM 892 O O . GLN A 1 111 ? 21.497 1.247 1.276 1.00 41.72 111 GLN A O 1
ATOM 897 N N . THR A 1 112 ? 23.683 1.232 1.627 1.00 47.66 112 THR A N 1
ATOM 898 C CA . THR A 1 112 ? 23.993 0.919 0.218 1.00 47.66 112 THR A CA 1
ATOM 899 C C . THR A 1 112 ? 23.381 -0.429 -0.194 1.00 47.66 112 THR A C 1
ATOM 901 O O . THR A 1 112 ? 23.689 -1.461 0.399 1.00 47.66 112 THR A O 1
ATOM 904 N N . ILE A 1 113 ? 22.496 -0.432 -1.200 1.00 58.75 113 ILE A N 1
ATOM 905 C CA . ILE A 1 113 ? 22.008 -1.671 -1.826 1.00 58.75 113 ILE A CA 1
ATOM 906 C C . ILE A 1 113 ? 23.078 -2.133 -2.808 1.00 58.75 113 ILE A C 1
ATOM 908 O O . ILE A 1 113 ? 23.341 -1.459 -3.805 1.00 58.75 113 ILE A O 1
ATOM 912 N N . ASP A 1 114 ? 23.697 -3.282 -2.561 1.00 66.75 114 ASP A N 1
ATOM 913 C CA . ASP A 1 114 ? 24.521 -3.897 -3.596 1.00 66.75 114 ASP A CA 1
ATOM 914 C C . ASP A 1 114 ? 23.602 -4.416 -4.710 1.00 66.75 114 ASP A C 1
ATOM 916 O O . ASP A 1 114 ? 22.941 -5.445 -4.561 1.00 66.75 114 ASP A O 1
ATOM 920 N N . LEU A 1 115 ? 23.557 -3.692 -5.834 1.00 71.19 115 LEU A N 1
ATOM 921 C CA . LEU A 1 115 ? 22.734 -4.039 -6.996 1.00 71.19 115 LEU A CA 1
ATOM 922 C C . LEU A 1 115 ? 23.068 -5.429 -7.562 1.00 71.19 115 LEU A C 1
ATOM 924 O O . LEU A 1 115 ? 22.237 -6.026 -8.243 1.00 71.19 115 LEU A O 1
ATOM 928 N N . LYS A 1 116 ? 24.254 -5.979 -7.262 1.00 71.12 116 LYS A N 1
ATOM 929 C CA . LYS A 1 116 ? 24.626 -7.344 -7.654 1.00 71.12 116 LYS A CA 1
ATOM 930 C C . LYS A 1 116 ? 23.930 -8.409 -6.811 1.00 71.12 116 LYS A C 1
ATOM 932 O O . LYS A 1 116 ? 23.724 -9.509 -7.313 1.00 71.12 116 LYS A O 1
ATOM 937 N N . LEU A 1 117 ? 23.551 -8.085 -5.574 1.00 70.88 117 LEU A N 1
ATOM 938 C CA . LEU A 1 117 ? 22.930 -9.002 -4.610 1.00 70.88 117 LEU A CA 1
ATOM 939 C C . LEU A 1 117 ? 21.399 -8.898 -4.570 1.00 70.88 117 LEU A C 1
ATOM 941 O O . LEU A 1 117 ? 20.757 -9.579 -3.772 1.00 70.88 117 LEU A O 1
ATOM 945 N N . VAL A 1 118 ? 20.807 -8.058 -5.422 1.00 75.06 118 VAL A N 1
ATOM 946 C CA . VAL A 1 118 ? 19.351 -7.948 -5.572 1.00 75.06 118 VAL A CA 1
ATOM 947 C C . VAL A 1 118 ? 18.806 -9.288 -6.053 1.00 75.06 118 VAL A C 1
ATOM 949 O O . VAL A 1 118 ? 19.324 -9.852 -7.024 1.00 75.06 118 VAL A O 1
ATOM 952 N N . SER A 1 119 ? 17.786 -9.806 -5.369 1.00 78.38 119 SER A N 1
ATOM 953 C CA . SER A 1 119 ? 17.227 -11.119 -5.687 1.00 78.38 119 SER A CA 1
ATOM 954 C C . SER A 1 119 ? 16.547 -11.112 -7.064 1.00 78.38 119 SER A C 1
ATOM 956 O O . SER A 1 119 ? 16.058 -10.059 -7.478 1.00 78.38 119 SER A O 1
ATOM 958 N N . PRO A 1 120 ? 16.478 -12.250 -7.781 1.00 82.44 120 PRO A N 1
ATOM 959 C CA . PRO A 1 120 ? 15.747 -12.329 -9.047 1.00 82.44 120 PRO A CA 1
ATOM 960 C C . PRO A 1 120 ? 14.305 -11.815 -8.932 1.00 82.44 120 PRO A C 1
ATOM 962 O O . PRO A 1 120 ? 13.869 -11.045 -9.783 1.00 82.44 120 PRO A O 1
ATOM 965 N N . THR A 1 121 ? 13.608 -12.135 -7.836 1.00 79.88 121 THR A N 1
ATOM 966 C CA . THR A 1 121 ? 12.250 -11.648 -7.539 1.00 79.88 121 THR A CA 1
ATOM 967 C C . THR A 1 121 ? 12.177 -10.121 -7.468 1.00 79.88 121 THR A C 1
ATOM 969 O O . THR A 1 121 ? 11.312 -9.520 -8.096 1.00 79.88 121 THR A O 1
ATOM 972 N N . ASP A 1 122 ? 13.108 -9.471 -6.766 1.00 80.75 122 ASP A N 1
ATOM 973 C CA . ASP A 1 122 ? 13.118 -8.005 -6.661 1.00 80.75 122 ASP A CA 1
ATOM 974 C C . ASP A 1 122 ? 13.451 -7.342 -8.010 1.00 80.75 122 ASP A C 1
ATOM 976 O O . ASP A 1 122 ? 12.952 -6.259 -8.311 1.00 80.75 122 ASP A O 1
ATOM 980 N N . ARG A 1 123 ? 14.273 -7.991 -8.854 1.00 87.12 123 ARG A N 1
ATOM 981 C CA . ARG A 1 123 ? 14.561 -7.505 -10.219 1.00 87.12 123 ARG A CA 1
ATOM 982 C C . ARG A 1 123 ? 13.352 -7.630 -11.132 1.00 87.12 123 ARG A C 1
ATOM 984 O O . ARG A 1 123 ? 13.138 -6.748 -11.958 1.00 87.12 123 ARG A O 1
ATOM 991 N N . ILE A 1 124 ? 12.587 -8.707 -10.981 1.00 87.38 124 ILE A N 1
ATOM 992 C CA . ILE A 1 124 ? 11.325 -8.913 -11.687 1.00 87.38 124 ILE A CA 1
ATOM 993 C C . ILE A 1 124 ? 10.341 -7.797 -11.302 1.00 87.38 124 ILE A C 1
ATOM 995 O O . ILE A 1 124 ? 9.914 -7.043 -12.171 1.00 87.38 124 ILE A O 1
ATOM 999 N N . LYS A 1 125 ? 10.091 -7.583 -10.006 1.00 84.75 125 LYS A N 1
ATOM 1000 C CA . LYS A 1 125 ? 9.233 -6.486 -9.516 1.00 84.75 125 LYS A CA 1
ATOM 1001 C C . LYS A 1 125 ? 9.682 -5.113 -10.026 1.00 84.75 125 LYS A C 1
ATOM 1003 O O . LYS A 1 125 ? 8.874 -4.319 -10.499 1.00 84.75 125 LYS A O 1
ATOM 1008 N N . TYR A 1 126 ? 10.989 -4.845 -9.980 1.00 88.12 126 TYR A N 1
ATOM 1009 C CA . TYR A 1 126 ? 11.560 -3.600 -10.492 1.00 88.12 126 TYR A CA 1
ATOM 1010 C C . TYR A 1 126 ? 11.332 -3.425 -12.001 1.00 88.12 126 TYR A C 1
ATOM 1012 O O . TYR A 1 126 ? 10.987 -2.324 -12.428 1.00 88.12 126 TYR A O 1
ATOM 1020 N N . ILE A 1 127 ? 11.522 -4.475 -12.813 1.00 91.19 127 ILE A N 1
ATOM 1021 C CA . ILE A 1 127 ? 11.379 -4.348 -14.269 1.00 91.19 127 ILE A CA 1
ATOM 1022 C C . ILE A 1 127 ? 9.924 -4.202 -14.700 1.00 91.19 127 ILE A C 1
ATOM 1024 O O . ILE A 1 127 ? 9.668 -3.469 -15.648 1.00 91.19 127 ILE A O 1
ATOM 1028 N N . PHE A 1 128 ? 8.978 -4.833 -14.003 1.00 88.06 128 PHE A N 1
ATOM 1029 C CA . PHE A 1 128 ? 7.553 -4.660 -14.292 1.00 88.06 128 PHE A CA 1
ATOM 1030 C C . PHE A 1 128 ? 7.098 -3.212 -14.082 1.00 88.06 128 PHE A C 1
ATOM 1032 O O . PHE A 1 128 ? 6.266 -2.721 -14.833 1.00 88.06 128 PHE A O 1
ATOM 1039 N N . GLY A 1 129 ? 7.740 -2.471 -13.175 1.00 84.38 129 GLY A N 1
ATOM 1040 C CA . GLY A 1 129 ? 7.552 -1.021 -13.063 1.00 84.38 129 GLY A CA 1
ATOM 1041 C C . GLY A 1 129 ? 8.074 -0.181 -14.222 1.00 84.38 129 GLY A C 1
ATOM 1042 O O . GLY A 1 129 ? 7.779 1.006 -14.303 1.00 84.38 129 GLY A O 1
ATOM 1043 N N . ILE A 1 130 ? 8.904 -0.764 -15.084 1.00 88.75 130 ILE A N 1
ATOM 1044 C CA . ILE A 1 130 ? 9.506 -0.096 -16.242 1.00 88.75 130 ILE A CA 1
ATOM 1045 C C . ILE A 1 130 ? 8.798 -0.512 -17.532 1.00 88.75 130 ILE A C 1
ATOM 1047 O O . ILE A 1 130 ? 8.600 0.317 -18.416 1.00 88.75 130 ILE A O 1
ATOM 1051 N N . ILE A 1 131 ? 8.426 -1.786 -17.635 1.00 88.75 131 ILE A N 1
ATOM 1052 C CA . ILE A 1 131 ? 7.680 -2.369 -18.752 1.00 88.75 131 ILE A CA 1
ATOM 1053 C C . ILE A 1 131 ? 6.419 -3.055 -18.209 1.00 88.75 131 ILE A C 1
ATOM 1055 O O . ILE A 1 131 ? 6.423 -4.273 -18.023 1.00 88.75 131 ILE A O 1
ATOM 1059 N N . PRO A 1 132 ? 5.343 -2.294 -17.939 1.00 82.00 132 PRO A N 1
ATOM 1060 C CA . PRO A 1 132 ? 4.117 -2.835 -17.346 1.00 82.00 132 PRO A CA 1
ATOM 1061 C C . PRO A 1 132 ? 3.460 -3.927 -18.202 1.00 82.00 132 PRO A C 1
ATOM 1063 O O . PRO A 1 132 ? 2.855 -4.848 -17.672 1.00 82.00 132 PRO A O 1
ATOM 1066 N N . ASP A 1 133 ? 3.621 -3.858 -19.527 1.00 82.69 133 ASP A N 1
ATOM 1067 C CA . ASP A 1 133 ? 3.159 -4.858 -20.500 1.00 82.69 133 ASP A CA 1
ATOM 1068 C C . ASP A 1 133 ? 4.150 -6.019 -20.717 1.00 82.69 133 ASP A C 1
ATOM 1070 O O . ASP A 1 133 ? 4.010 -6.811 -21.654 1.00 82.69 133 ASP A O 1
ATOM 1074 N N . GLY A 1 134 ? 5.195 -6.099 -19.890 1.00 86.88 134 GLY A N 1
ATOM 1075 C CA . GLY A 1 134 ? 6.156 -7.189 -19.915 1.00 86.88 134 GLY A CA 1
ATOM 1076 C C . GLY A 1 134 ? 5.500 -8.540 -19.629 1.00 86.88 134 GLY A C 1
ATOM 1077 O O . GLY A 1 134 ? 4.469 -8.638 -18.979 1.00 86.88 134 GLY A O 1
ATOM 1078 N N . HIS A 1 135 ? 6.109 -9.616 -20.112 1.00 87.44 135 HIS A N 1
ATOM 1079 C CA . HIS A 1 135 ? 5.678 -10.978 -19.813 1.00 87.44 135 HIS A CA 1
ATOM 1080 C C . HIS A 1 135 ? 6.877 -11.914 -19.683 1.00 87.44 135 HIS A C 1
ATOM 1082 O O . HIS A 1 135 ? 7.972 -11.650 -20.190 1.00 87.44 135 HIS A O 1
ATOM 1088 N N . HIS A 1 136 ? 6.670 -13.039 -19.008 1.00 88.12 136 HIS A N 1
ATOM 1089 C CA . HIS A 1 136 ? 7.675 -14.085 -18.873 1.00 88.12 136 HIS A CA 1
ATOM 1090 C C . HIS A 1 136 ? 7.942 -14.759 -20.230 1.00 88.12 136 HIS A C 1
ATOM 1092 O O . HIS A 1 136 ? 7.111 -15.501 -20.748 1.00 88.12 136 HIS A O 1
ATOM 1098 N N . GLY A 1 137 ? 9.114 -14.504 -20.812 1.00 83.38 137 GLY A N 1
ATOM 1099 C CA . GLY A 1 137 ? 9.641 -15.238 -21.964 1.00 83.38 137 GLY A CA 1
ATOM 1100 C C . GLY A 1 137 ? 10.604 -16.350 -21.537 1.00 83.38 137 GLY A C 1
ATOM 1101 O O . GLY A 1 137 ? 11.011 -16.426 -20.380 1.00 83.38 137 GLY A O 1
ATOM 1102 N N . GLU A 1 138 ? 11.051 -17.179 -22.488 1.00 79.00 138 GLU A N 1
ATOM 1103 C CA . GLU A 1 138 ? 11.900 -18.361 -22.218 1.00 79.00 138 GLU A CA 1
ATOM 1104 C C . GLU A 1 138 ? 13.165 -18.079 -21.389 1.00 79.00 138 GLU A C 1
ATOM 1106 O O . GLU A 1 138 ? 13.656 -18.956 -20.683 1.00 79.00 138 GLU A O 1
ATOM 1111 N N . LYS A 1 139 ? 13.740 -16.877 -21.518 1.00 79.12 139 LYS A N 1
ATOM 1112 C CA . LYS A 1 139 ? 15.025 -16.514 -20.898 1.00 79.12 139 LYS A CA 1
ATOM 1113 C C . LYS A 1 139 ? 14.931 -15.331 -19.934 1.00 79.12 139 LYS A C 1
ATOM 1115 O O . LYS A 1 139 ? 15.946 -14.963 -19.350 1.00 79.12 139 LYS A O 1
ATOM 1120 N N . GLY A 1 140 ? 13.761 -14.715 -19.777 1.00 90.25 140 GLY A N 1
ATOM 1121 C CA . GLY A 1 140 ? 13.601 -13.508 -18.969 1.00 90.25 140 GLY A CA 1
ATOM 1122 C C . GLY A 1 140 ? 12.319 -12.740 -19.277 1.00 90.25 140 GLY A C 1
ATOM 1123 O O . GLY A 1 140 ? 11.508 -13.171 -20.093 1.00 90.25 140 GLY A O 1
ATOM 1124 N N . ILE A 1 141 ? 12.155 -11.581 -18.644 1.00 92.94 141 ILE A N 1
ATOM 1125 C CA . ILE A 1 141 ? 10.979 -10.723 -18.831 1.00 92.94 141 ILE A CA 1
ATOM 1126 C C . ILE A 1 141 ? 11.135 -9.955 -20.137 1.00 92.94 141 ILE A C 1
ATOM 1128 O O . ILE A 1 141 ? 12.120 -9.233 -20.305 1.00 92.94 141 ILE A O 1
ATOM 1132 N N . THR A 1 142 ? 10.195 -10.138 -21.061 1.00 92.62 142 THR A N 1
ATOM 1133 C CA . THR A 1 142 ? 10.213 -9.548 -22.402 1.00 92.62 142 THR A CA 1
ATOM 1134 C C . THR A 1 142 ? 9.068 -8.559 -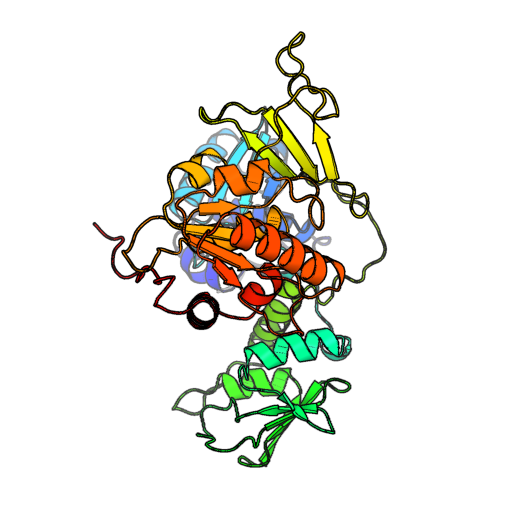22.567 1.00 92.62 142 THR A C 1
ATOM 1136 O O . THR A 1 142 ? 7.948 -8.845 -22.164 1.00 92.62 142 THR A O 1
ATOM 1139 N N . GLY A 1 143 ? 9.340 -7.402 -23.163 1.00 92.62 143 GLY A N 1
ATOM 1140 C CA . GLY A 1 143 ? 8.355 -6.339 -23.361 1.00 92.62 143 GLY A CA 1
ATOM 1141 C C . GLY A 1 143 ? 8.829 -5.307 -24.378 1.00 92.62 143 GLY A C 1
ATOM 1142 O O . GLY A 1 143 ? 9.866 -5.487 -25.032 1.00 92.62 143 GLY A O 1
ATOM 1143 N N . ARG A 1 144 ? 8.064 -4.225 -24.527 1.00 92.75 144 ARG A N 1
ATOM 1144 C CA . ARG A 1 144 ? 8.479 -3.073 -25.335 1.00 92.75 144 ARG A CA 1
ATOM 1145 C C . ARG A 1 144 ? 9.691 -2.382 -24.722 1.00 92.75 144 ARG A C 1
ATOM 1147 O O . ARG A 1 144 ? 9.906 -2.406 -23.515 1.00 92.75 144 ARG A O 1
ATOM 1154 N N . CYS A 1 145 ? 10.514 -1.775 -25.563 1.00 93.19 145 CYS A N 1
ATOM 1155 C CA . CYS A 1 145 ? 11.682 -1.039 -25.107 1.00 93.19 145 CYS A CA 1
ATOM 1156 C C . CYS A 1 145 ? 11.287 0.199 -24.282 1.00 93.19 145 CYS A C 1
ATOM 1158 O O . CYS A 1 145 ? 10.552 1.043 -24.791 1.00 93.19 145 CYS A O 1
ATOM 1160 N N . PRO A 1 146 ? 11.827 0.373 -23.061 1.00 91.94 146 PRO A N 1
ATOM 1161 C CA . PRO A 1 146 ? 11.549 1.548 -22.235 1.00 91.94 146 PRO A CA 1
ATOM 1162 C C . PRO A 1 146 ? 12.439 2.759 -22.570 1.00 91.94 146 PRO A C 1
ATOM 1164 O O . PRO A 1 146 ? 12.372 3.778 -21.887 1.00 91.94 146 PRO A O 1
ATOM 1167 N N . LEU A 1 147 ? 13.333 2.656 -23.562 1.00 92.44 147 LEU A N 1
ATOM 1168 C CA . LEU A 1 147 ? 14.272 3.734 -23.883 1.00 92.44 147 LEU A CA 1
ATOM 1169 C C . LEU A 1 147 ? 13.597 4.826 -24.734 1.00 92.44 147 LEU A C 1
ATOM 1171 O O . LEU A 1 147 ? 13.030 4.488 -25.774 1.00 92.44 147 LEU A O 1
ATOM 1175 N N . PRO A 1 148 ? 13.748 6.125 -24.398 1.00 87.31 148 PRO A N 1
ATOM 1176 C CA . PRO A 1 148 ? 13.059 7.231 -25.081 1.00 87.31 148 PRO A CA 1
ATOM 1177 C C . PRO A 1 148 ? 13.278 7.279 -26.598 1.00 87.31 148 PRO A C 1
ATOM 1179 O O . PRO A 1 148 ? 12.392 7.652 -27.363 1.00 87.31 148 PRO A O 1
ATOM 1182 N N . LYS A 1 149 ? 14.471 6.873 -27.047 1.00 85.12 149 LYS A N 1
ATOM 1183 C CA . LYS A 1 149 ? 14.874 6.859 -28.461 1.00 85.12 149 LYS A CA 1
ATOM 1184 C C . LYS A 1 149 ? 14.277 5.712 -29.276 1.00 85.12 149 LYS A C 1
ATOM 1186 O O . LYS A 1 149 ? 14.472 5.682 -30.490 1.00 85.12 149 LYS A O 1
ATOM 1191 N N . HIS A 1 150 ? 13.596 4.758 -28.644 1.00 86.25 150 HIS A N 1
ATOM 1192 C CA . HIS A 1 150 ? 13.006 3.619 -29.331 1.00 86.25 150 HIS A CA 1
ATOM 1193 C C . HIS A 1 150 ? 11.499 3.574 -29.091 1.00 86.25 150 HIS A C 1
ATOM 1195 O O . HIS A 1 150 ? 11.033 3.063 -28.078 1.00 86.25 150 HIS A O 1
ATOM 1201 N N . LYS A 1 151 ? 10.736 4.080 -30.064 1.00 84.44 151 LYS A N 1
ATOM 1202 C CA . LYS A 1 151 ? 9.293 3.854 -30.120 1.00 84.44 151 LYS A CA 1
ATOM 1203 C C . LYS A 1 151 ? 9.053 2.430 -30.611 1.00 84.44 151 LYS A C 1
ATOM 1205 O O . LYS A 1 151 ? 9.087 2.168 -31.809 1.00 84.44 151 LYS A O 1
ATOM 1210 N N . ASP A 1 152 ? 8.923 1.521 -29.659 1.00 86.06 152 ASP A N 1
ATOM 1211 C CA . ASP A 1 152 ? 8.895 0.093 -29.927 1.00 86.06 152 ASP A CA 1
ATOM 1212 C C . ASP A 1 152 ? 7.460 -0.411 -30.058 1.00 86.06 152 ASP A C 1
ATOM 1214 O O . ASP A 1 152 ? 6.732 -0.516 -29.073 1.00 86.06 152 ASP A O 1
ATOM 1218 N N . ASP A 1 153 ? 7.061 -0.745 -31.281 1.00 83.12 153 ASP A N 1
ATOM 1219 C CA . ASP A 1 153 ? 5.748 -1.336 -31.556 1.00 83.12 153 ASP A CA 1
ATOM 1220 C C . ASP A 1 153 ? 5.768 -2.875 -31.410 1.00 83.12 153 ASP A C 1
ATOM 1222 O O . ASP A 1 153 ? 4.745 -3.540 -31.570 1.00 83.12 153 ASP A O 1
ATOM 1226 N N . THR A 1 154 ? 6.930 -3.464 -31.091 1.00 80.50 154 THR A N 1
ATOM 1227 C CA . THR A 1 154 ? 7.124 -4.913 -30.913 1.00 80.50 154 THR A CA 1
ATOM 1228 C C . THR A 1 154 ? 7.810 -5.216 -29.580 1.00 80.50 154 THR A C 1
ATOM 1230 O O . THR A 1 154 ? 8.493 -4.375 -29.025 1.00 80.50 154 THR A O 1
ATOM 1233 N N . ALA A 1 155 ? 7.664 -6.410 -29.006 1.00 87.19 155 ALA A N 1
ATOM 1234 C CA . ALA A 1 155 ? 8.359 -6.729 -27.753 1.00 87.19 155 ALA A CA 1
ATOM 1235 C C . ALA A 1 155 ? 9.856 -7.036 -28.008 1.00 87.19 155 ALA A C 1
ATOM 1237 O O . ALA A 1 155 ? 10.249 -8.193 -28.195 1.00 87.19 155 ALA A O 1
ATOM 1238 N N . SER A 1 156 ? 10.704 -6.001 -28.086 1.00 90.44 156 SER A N 1
ATOM 1239 C CA . SER A 1 156 ? 12.123 -6.141 -28.459 1.00 90.44 156 SER A CA 1
ATOM 1240 C C . SER A 1 156 ? 13.105 -6.150 -27.276 1.00 90.44 156 SER A C 1
ATOM 1242 O O . SER A 1 156 ? 14.281 -6.492 -27.466 1.00 90.44 156 SER A O 1
ATOM 1244 N N . PHE A 1 157 ? 12.653 -5.788 -26.073 1.00 95.38 157 PHE A N 1
ATOM 1245 C CA . PHE A 1 157 ? 13.456 -5.699 -24.853 1.00 95.38 157 PHE A CA 1
ATOM 1246 C C . PHE A 1 157 ? 13.311 -6.951 -23.986 1.00 95.38 157 PHE A C 1
ATOM 1248 O O . PHE A 1 157 ? 12.206 -7.442 -23.795 1.00 95.38 157 PHE A O 1
ATOM 1255 N N . THR A 1 158 ? 14.420 -7.439 -23.422 1.00 95.00 158 THR A N 1
ATOM 1256 C CA . THR A 1 158 ? 14.438 -8.559 -22.471 1.00 95.00 158 THR A CA 1
ATOM 1257 C C . THR A 1 158 ? 15.361 -8.262 -21.286 1.00 95.00 158 THR A C 1
ATOM 1259 O O . THR A 1 158 ? 16.536 -7.942 -21.487 1.00 95.00 158 THR A O 1
ATOM 1262 N N . MET A 1 159 ? 14.863 -8.428 -20.057 1.00 95.38 159 MET A N 1
ATOM 1263 C CA . MET A 1 159 ? 15.636 -8.412 -18.805 1.00 95.38 159 MET A CA 1
ATOM 1264 C C . MET A 1 159 ? 15.799 -9.838 -18.272 1.00 95.38 159 MET A C 1
ATOM 1266 O O . MET A 1 159 ? 14.835 -10.596 -18.231 1.00 95.38 159 MET A O 1
ATOM 1270 N N . TYR A 1 160 ? 17.015 -10.201 -17.859 1.00 93.19 160 TYR A N 1
ATOM 1271 C CA . TYR A 1 160 ? 17.374 -11.528 -17.354 1.00 93.19 160 TYR A CA 1
ATOM 1272 C C . TYR A 1 160 ? 17.444 -11.509 -15.813 1.00 93.19 160 TYR A C 1
ATOM 1274 O O . TYR A 1 160 ? 18.456 -11.044 -15.278 1.00 93.19 160 TYR A O 1
ATOM 1282 N N . PRO A 1 161 ? 16.437 -12.025 -15.077 1.00 87.31 161 PRO A N 1
ATOM 1283 C CA . PRO A 1 161 ? 16.337 -11.873 -13.619 1.00 87.31 161 PRO A CA 1
ATOM 1284 C C . PRO A 1 161 ? 17.552 -12.380 -12.837 1.00 87.31 161 PRO A C 1
ATOM 1286 O O . PRO A 1 161 ? 17.997 -11.733 -11.894 1.00 87.31 161 PRO A O 1
ATOM 1289 N N . GLU A 1 162 ? 18.144 -13.492 -13.272 1.00 84.75 162 GLU A N 1
ATOM 1290 C CA . GLU A 1 162 ? 19.294 -14.113 -12.598 1.00 84.75 162 GLU A CA 1
ATOM 1291 C C . GLU A 1 162 ? 20.540 -13.223 -12.584 1.00 84.75 162 GLU A C 1
ATOM 1293 O O . GLU A 1 162 ? 21.332 -13.234 -11.645 1.00 84.75 162 GLU A O 1
ATOM 1298 N N . THR A 1 163 ? 20.725 -12.426 -13.635 1.00 83.69 163 THR A N 1
ATOM 1299 C CA . THR A 1 163 ? 21.933 -11.606 -13.807 1.00 83.69 163 THR A CA 1
ATOM 1300 C C . THR A 1 163 ? 21.655 -10.114 -13.658 1.00 83.69 163 THR A C 1
ATOM 1302 O O . THR A 1 163 ? 22.576 -9.342 -13.392 1.00 83.69 163 THR A O 1
ATOM 1305 N N . GLY A 1 164 ? 20.393 -9.684 -13.810 1.00 83.88 164 GLY A N 1
ATOM 1306 C CA . GLY A 1 164 ? 19.968 -8.288 -13.993 1.00 83.88 164 GLY A CA 1
ATOM 1307 C C . GLY A 1 164 ? 20.569 -7.612 -15.217 1.00 83.88 164 GLY A C 1
ATOM 1308 O O . GLY A 1 164 ? 20.548 -6.382 -15.301 1.00 83.88 164 GLY A O 1
ATOM 1309 N N . ALA A 1 165 ? 21.141 -8.396 -16.134 1.00 91.25 165 ALA A N 1
ATOM 1310 C CA . ALA A 1 165 ? 21.467 -7.903 -17.451 1.00 91.25 165 ALA A CA 1
ATOM 1311 C C . ALA A 1 165 ? 20.167 -7.667 -18.226 1.00 91.25 165 ALA A C 1
ATOM 1313 O O . ALA A 1 165 ? 19.161 -8.341 -18.003 1.00 91.25 165 ALA A O 1
ATOM 1314 N N . TRP A 1 166 ? 20.194 -6.745 -19.171 1.00 95.38 166 TRP A N 1
ATOM 1315 C CA . TRP A 1 166 ? 19.115 -6.545 -20.127 1.00 95.38 166 TRP A CA 1
ATOM 1316 C C . TRP A 1 166 ? 19.688 -6.382 -21.528 1.00 95.38 166 TRP A C 1
ATOM 1318 O O . TRP A 1 166 ? 20.861 -6.039 -21.706 1.00 95.38 166 TRP A O 1
ATOM 1328 N N . ARG A 1 167 ? 18.853 -6.644 -22.531 1.00 95.19 167 ARG A N 1
ATOM 1329 C CA . ARG A 1 167 ? 19.151 -6.387 -23.937 1.00 95.19 167 ARG A CA 1
ATOM 1330 C C . ARG A 1 167 ? 17.884 -5.965 -24.660 1.00 95.19 167 ARG A C 1
ATOM 1332 O O . ARG A 1 167 ? 16.880 -6.662 -24.586 1.00 95.19 167 ARG A O 1
ATOM 1339 N N . CYS A 1 168 ? 17.967 -4.891 -25.430 1.00 94.25 168 CYS A N 1
ATOM 1340 C CA . CYS A 1 168 ? 16.993 -4.579 -26.462 1.00 94.25 168 CYS A CA 1
ATOM 1341 C C . CYS A 1 168 ? 17.569 -4.960 -27.827 1.00 94.25 168 CYS A C 1
ATOM 1343 O O . CYS A 1 168 ? 18.678 -4.562 -28.178 1.00 94.25 168 CYS A O 1
ATOM 1345 N N . ARG A 1 169 ? 16.828 -5.763 -28.594 1.00 90.56 169 ARG A N 1
ATOM 1346 C CA . ARG A 1 169 ? 17.214 -6.152 -29.959 1.00 90.56 169 ARG A CA 1
ATOM 1347 C C . ARG A 1 169 ? 16.907 -5.063 -30.988 1.00 90.56 169 ARG A C 1
ATOM 1349 O O . ARG A 1 169 ? 17.558 -5.051 -32.023 1.00 90.56 169 ARG A O 1
ATOM 1356 N N . GLY A 1 170 ? 15.955 -4.172 -30.703 1.00 87.81 170 GLY A N 1
ATOM 1357 C CA . GLY A 1 170 ? 15.567 -3.083 -31.603 1.00 87.81 170 GLY A CA 1
ATOM 1358 C C . GLY A 1 170 ? 16.589 -1.946 -31.648 1.00 87.81 170 GLY A C 1
ATOM 1359 O O . GLY A 1 170 ? 17.028 -1.562 -32.725 1.00 87.81 170 GLY A O 1
ATOM 1360 N N . CYS A 1 171 ? 17.036 -1.451 -30.489 1.00 90.12 171 CYS A N 1
ATOM 1361 C CA . CYS A 1 171 ? 18.051 -0.389 -30.418 1.00 90.12 171 CYS A CA 1
ATOM 1362 C C . CYS A 1 171 ? 19.497 -0.902 -30.261 1.00 90.12 171 CYS A C 1
ATOM 1364 O O . CYS A 1 171 ? 20.411 -0.098 -30.107 1.00 90.12 171 CYS A O 1
ATOM 1366 N N . ASP A 1 172 ? 19.691 -2.227 -30.260 1.00 91.44 172 ASP A N 1
ATOM 1367 C CA . ASP A 1 172 ? 20.959 -2.943 -30.022 1.00 91.44 172 ASP A CA 1
ATOM 1368 C C . ASP A 1 172 ? 21.723 -2.513 -28.752 1.00 91.44 172 ASP A C 1
ATOM 1370 O O . ASP A 1 172 ? 22.945 -2.630 -28.647 1.00 91.44 172 ASP A O 1
ATOM 1374 N N . GLN A 1 173 ? 20.996 -2.040 -27.738 1.00 93.31 173 GLN A N 1
ATOM 1375 C CA . GLN A 1 173 ? 21.575 -1.696 -26.442 1.00 93.31 173 GLN A CA 1
ATOM 1376 C C . GLN A 1 173 ? 21.452 -2.847 -25.444 1.00 93.31 173 GLN A C 1
ATOM 1378 O O . GLN A 1 173 ? 20.543 -3.681 -25.507 1.00 93.31 173 GLN A O 1
ATOM 1383 N N . LYS A 1 174 ? 22.396 -2.898 -24.506 1.00 95.25 174 LYS A N 1
ATOM 1384 C CA . LYS A 1 174 ? 22.452 -3.891 -23.432 1.00 95.25 174 LYS A CA 1
ATOM 1385 C C . LYS A 1 174 ? 23.212 -3.337 -22.238 1.00 95.25 174 LYS A C 1
ATOM 1387 O O . LYS A 1 174 ? 24.098 -2.502 -22.408 1.00 95.25 174 LYS A O 1
ATOM 1392 N N . GLY A 1 175 ? 22.945 -3.865 -21.051 1.00 92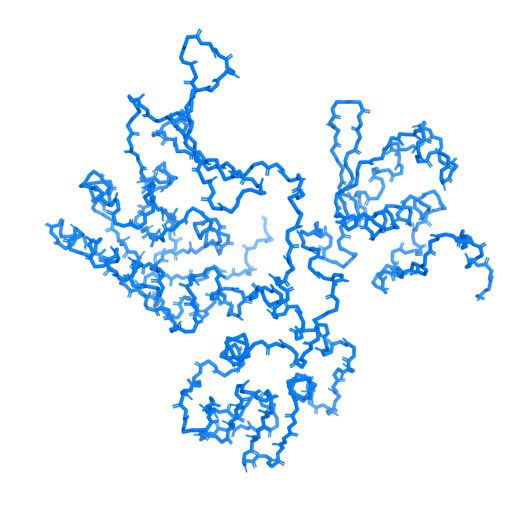.06 175 GLY A N 1
ATOM 1393 C CA . GLY A 1 175 ? 23.677 -3.451 -19.861 1.00 92.06 175 GLY A CA 1
ATOM 1394 C C . GLY A 1 175 ? 23.119 -4.022 -18.566 1.00 92.06 175 GLY A C 1
ATOM 1395 O O . GLY A 1 175 ? 22.426 -5.034 -18.572 1.00 92.06 175 GLY A O 1
ATOM 1396 N N . SER A 1 176 ? 23.456 -3.381 -17.451 1.00 90.81 176 SER A N 1
ATOM 1397 C CA . SER A 1 176 ? 22.914 -3.649 -16.114 1.00 90.81 176 SER A CA 1
ATOM 1398 C C . SER A 1 176 ? 21.701 -2.763 -15.807 1.00 90.81 176 SER A C 1
ATOM 1400 O O . SER A 1 176 ? 21.461 -1.774 -16.504 1.00 90.81 176 SER A O 1
ATOM 1402 N N . LEU A 1 177 ? 20.983 -3.051 -14.716 1.00 85.75 177 LEU A N 1
ATOM 1403 C CA . LEU A 1 177 ? 19.906 -2.186 -14.200 1.00 85.75 177 LEU A CA 1
ATOM 1404 C C . LEU A 1 177 ? 20.334 -0.717 -14.037 1.00 85.75 177 LEU A C 1
ATOM 1406 O O . LEU A 1 177 ? 19.562 0.181 -14.346 1.00 85.75 177 LEU A O 1
ATOM 1410 N N . LEU A 1 178 ? 21.580 -0.465 -13.613 1.00 85.56 178 LEU A N 1
ATOM 1411 C CA . LEU A 1 178 ? 22.097 0.900 -13.480 1.00 85.56 178 LEU A CA 1
ATOM 1412 C C . LEU A 1 178 ? 22.162 1.603 -14.841 1.00 85.56 178 LEU A C 1
ATOM 1414 O O . LEU A 1 178 ? 21.638 2.701 -14.992 1.00 85.56 178 LEU A O 1
ATOM 1418 N N . SER A 1 179 ? 22.752 0.946 -15.845 1.00 90.00 179 SER A N 1
ATOM 1419 C CA . SER A 1 179 ? 22.806 1.509 -17.200 1.00 90.00 179 SER A CA 1
ATOM 1420 C C . SER A 1 179 ? 21.423 1.660 -17.837 1.00 90.00 179 SER A C 1
ATOM 1422 O O . SER A 1 179 ? 21.240 2.565 -18.640 1.00 90.00 179 SER A O 1
ATOM 1424 N N . LEU A 1 180 ? 20.445 0.823 -17.459 1.00 92.12 180 LEU A N 1
ATOM 1425 C CA . LEU A 1 180 ? 19.064 0.975 -17.916 1.00 92.12 180 LEU A CA 1
ATOM 1426 C C . LEU A 1 180 ? 18.472 2.297 -17.421 1.00 92.12 180 LEU A C 1
ATOM 1428 O O . LEU A 1 180 ? 17.980 3.075 -18.227 1.00 92.12 180 LEU A O 1
ATOM 1432 N N . GLU A 1 181 ? 18.575 2.578 -16.118 1.00 90.56 181 GLU A N 1
ATOM 1433 C CA . GLU A 1 181 ? 18.044 3.813 -15.523 1.00 90.56 181 GLU A CA 1
ATOM 1434 C C . GLU A 1 181 ? 18.731 5.066 -16.102 1.00 90.56 181 GLU A C 1
ATOM 1436 O O . GLU A 1 181 ? 18.063 6.065 -16.358 1.00 90.56 181 GLU A O 1
ATOM 1441 N N . ILE A 1 182 ? 20.041 5.002 -16.380 1.00 87.50 182 ILE A N 1
ATOM 1442 C CA . ILE A 1 182 ? 20.775 6.083 -17.063 1.00 87.50 182 ILE A CA 1
ATOM 1443 C C . ILE A 1 182 ? 20.178 6.338 -18.451 1.00 87.50 182 ILE A C 1
ATOM 1445 O O . ILE A 1 182 ? 19.805 7.466 -18.763 1.00 87.50 182 ILE A O 1
ATOM 1449 N N . LEU A 1 183 ? 20.038 5.295 -19.269 1.00 91.19 183 LEU A N 1
ATOM 1450 C CA . LEU A 1 183 ? 19.552 5.422 -20.646 1.00 91.19 183 LEU A CA 1
ATOM 1451 C C . LEU A 1 183 ? 18.069 5.807 -20.723 1.00 91.19 183 LEU A C 1
ATOM 1453 O O . LEU A 1 183 ? 17.661 6.498 -21.650 1.00 91.19 183 LEU A O 1
ATOM 1457 N N . MET A 1 184 ? 17.262 5.401 -19.743 1.00 92.06 184 MET A N 1
ATOM 1458 C CA . MET A 1 184 ? 15.866 5.831 -19.626 1.00 92.06 184 MET A CA 1
ATOM 1459 C C . MET A 1 184 ? 15.728 7.309 -19.251 1.00 92.06 184 MET A C 1
ATOM 1461 O O . MET A 1 184 ? 14.715 7.925 -19.561 1.00 92.06 184 MET A O 1
ATOM 1465 N N . SER A 1 185 ? 16.726 7.875 -18.567 1.00 88.19 185 SER A N 1
ATOM 1466 C CA . SER A 1 185 ? 16.716 9.279 -18.143 1.00 88.19 185 SER A CA 1
ATOM 1467 C C . SER A 1 185 ? 17.120 10.266 -19.236 1.00 88.19 185 SER A C 1
ATOM 1469 O O . SER A 1 185 ? 17.148 11.466 -18.974 1.00 88.19 185 SER A O 1
ATOM 1471 N N . GLU A 1 186 ? 17.480 9.759 -20.416 1.00 87.12 186 GLU A N 1
ATOM 1472 C CA . GLU A 1 186 ? 17.972 10.579 -21.509 1.00 87.12 186 GLU A CA 1
ATOM 1473 C C . GLU A 1 186 ? 16.899 11.559 -21.998 1.00 87.12 186 GLU A C 1
ATOM 1475 O O . GLU A 1 186 ? 15.783 11.163 -22.341 1.00 87.12 186 GLU A O 1
ATOM 1480 N N . ASP A 1 187 ? 17.241 12.844 -22.034 1.00 80.94 187 ASP A N 1
ATOM 1481 C CA . ASP A 1 187 ? 16.366 13.880 -22.570 1.00 80.94 187 ASP A CA 1
ATOM 1482 C C . ASP A 1 187 ? 16.483 14.022 -24.101 1.00 80.94 187 ASP A C 1
ATOM 1484 O O . ASP A 1 187 ? 17.308 13.392 -24.767 1.00 80.94 187 ASP A O 1
ATOM 1488 N N . GLY A 1 188 ? 15.664 14.902 -24.688 1.00 73.56 188 GLY A N 1
ATOM 1489 C CA . GLY A 1 188 ? 15.680 15.176 -26.131 1.00 73.56 188 GLY A CA 1
ATOM 1490 C C . GLY A 1 188 ? 16.991 15.776 -26.666 1.00 73.56 188 GLY A C 1
ATOM 1491 O O . GLY A 1 188 ? 17.143 15.899 -27.880 1.00 73.56 188 GLY A O 1
ATOM 1492 N N . MET A 1 189 ? 17.931 16.138 -25.786 1.00 75.94 189 MET A N 1
ATOM 1493 C CA . MET A 1 189 ? 19.259 16.663 -26.112 1.00 75.94 189 MET A CA 1
ATOM 1494 C C . MET A 1 189 ? 20.369 15.620 -25.892 1.00 75.94 189 MET A C 1
ATOM 1496 O O . MET A 1 189 ? 21.541 15.920 -26.128 1.00 75.94 189 MET A O 1
ATOM 1500 N N . GLY A 1 190 ? 20.022 14.397 -25.477 1.00 78.50 190 GLY A N 1
ATOM 1501 C CA . GLY A 1 190 ? 20.973 13.320 -25.217 1.00 78.50 190 GLY A CA 1
ATOM 1502 C C . GLY A 1 190 ? 21.656 13.399 -23.850 1.00 78.50 190 GLY A C 1
ATOM 1503 O O . GLY A 1 190 ? 22.680 12.745 -23.653 1.00 78.50 190 GLY A O 1
ATOM 1504 N N . VAL A 1 191 ? 21.142 14.209 -22.919 1.00 80.44 191 VAL A N 1
ATOM 1505 C CA . VAL A 1 191 ? 21.689 14.334 -21.564 1.00 80.44 191 VAL A CA 1
ATOM 1506 C C . VAL A 1 191 ? 21.047 13.283 -20.665 1.00 80.44 191 VAL A C 1
ATOM 1508 O O . VAL A 1 191 ? 19.826 13.203 -20.574 1.00 80.44 191 VAL A O 1
ATOM 1511 N N . THR A 1 192 ? 21.868 12.493 -19.975 1.00 87.31 192 THR A N 1
ATOM 1512 C CA . THR A 1 192 ? 21.429 11.507 -18.977 1.00 87.31 192 THR A CA 1
ATOM 1513 C C . THR A 1 192 ? 21.786 11.965 -17.567 1.00 87.31 192 THR A C 1
ATOM 1515 O O . THR A 1 192 ? 22.656 12.817 -17.372 1.00 87.31 192 THR A O 1
ATOM 1518 N N . VAL A 1 193 ? 21.170 11.350 -16.558 1.00 75.62 193 VAL A N 1
ATOM 1519 C CA . VAL A 1 193 ? 21.678 11.453 -15.184 1.00 75.62 193 VAL A CA 1
ATOM 1520 C C . VAL A 1 193 ? 23.028 10.745 -15.043 1.00 75.62 193 VAL A C 1
ATOM 1522 O O . VAL A 1 193 ? 23.372 9.870 -15.841 1.00 75.62 193 VAL A O 1
ATOM 1525 N N . ASP A 1 194 ? 23.788 11.122 -14.016 1.00 74.12 194 ASP A N 1
ATOM 1526 C CA . ASP A 1 194 ? 25.027 10.435 -13.659 1.00 74.12 194 ASP A CA 1
ATOM 1527 C C . ASP A 1 194 ? 24.775 9.111 -12.910 1.00 74.12 194 ASP A C 1
ATOM 1529 O O . ASP A 1 194 ? 23.663 8.805 -12.463 1.00 74.12 194 ASP A O 1
ATOM 1533 N N . ASP A 1 195 ? 25.839 8.321 -12.751 1.00 71.00 195 ASP A N 1
ATOM 1534 C CA . ASP A 1 195 ? 25.807 7.028 -12.065 1.00 71.00 195 ASP A CA 1
ATOM 1535 C C . ASP A 1 195 ? 25.280 7.122 -10.623 1.00 71.00 195 ASP A C 1
ATOM 1537 O O . ASP A 1 195 ? 24.634 6.187 -10.144 1.00 71.00 195 ASP A O 1
ATOM 1541 N N . GLN A 1 196 ? 25.548 8.224 -9.909 1.00 66.50 196 GLN A N 1
ATOM 1542 C CA . GLN A 1 196 ? 25.129 8.380 -8.513 1.00 66.50 196 GLN A CA 1
ATOM 1543 C C . GLN A 1 196 ? 23.621 8.594 -8.414 1.00 66.50 196 GLN A C 1
ATOM 1545 O O . GLN A 1 196 ? 22.956 7.957 -7.592 1.00 66.50 196 GLN A O 1
ATOM 1550 N N . GLU A 1 197 ? 23.072 9.459 -9.260 1.00 72.62 197 GLU A N 1
ATOM 1551 C CA . GLU A 1 197 ? 21.641 9.726 -9.310 1.00 72.62 197 GLU A CA 1
ATOM 1552 C C . GLU A 1 197 ? 20.870 8.516 -9.859 1.00 72.62 197 GLU A C 1
ATOM 1554 O O . GLU A 1 197 ? 19.852 8.131 -9.280 1.00 72.62 197 GLU A O 1
ATOM 1559 N N . ALA A 1 198 ? 21.385 7.826 -10.883 1.00 73.75 198 ALA A N 1
ATOM 1560 C CA . ALA A 1 198 ? 20.802 6.565 -11.346 1.00 73.75 198 ALA A CA 1
ATOM 1561 C C . ALA A 1 198 ? 20.794 5.504 -10.234 1.00 73.75 198 ALA A C 1
ATOM 1563 O O . ALA A 1 198 ? 19.761 4.893 -9.952 1.00 73.75 198 ALA A O 1
ATOM 1564 N N . TYR A 1 199 ? 21.913 5.327 -9.526 1.00 72.44 199 TYR A N 1
ATOM 1565 C CA . TYR A 1 199 ? 22.000 4.388 -8.408 1.00 72.44 199 TYR A CA 1
ATOM 1566 C C . TYR A 1 199 ? 21.006 4.739 -7.293 1.00 72.44 199 TYR A C 1
ATOM 1568 O O . TYR A 1 199 ? 20.350 3.856 -6.730 1.00 72.44 199 TYR A O 1
ATOM 1576 N N . LYS A 1 200 ? 20.840 6.029 -6.984 1.00 69.69 200 LYS A N 1
ATOM 1577 C CA . LYS A 1 200 ? 19.853 6.510 -6.011 1.00 69.69 200 LYS A CA 1
ATOM 1578 C C . LYS A 1 200 ? 18.423 6.180 -6.444 1.00 69.69 200 LYS A C 1
ATOM 1580 O O . LYS A 1 200 ? 17.646 5.711 -5.611 1.00 69.69 200 LYS A O 1
ATOM 1585 N N . ARG A 1 201 ? 18.073 6.361 -7.719 1.00 80.81 201 ARG A N 1
ATOM 1586 C CA . ARG A 1 201 ? 16.740 6.025 -8.252 1.00 80.81 201 ARG A CA 1
ATOM 1587 C C . ARG A 1 201 ? 16.455 4.528 -8.175 1.00 80.81 201 ARG A C 1
ATOM 1589 O O . ARG A 1 201 ? 15.438 4.137 -7.602 1.00 80.81 201 ARG A O 1
ATOM 1596 N N . VAL A 1 202 ? 17.385 3.699 -8.655 1.00 80.12 202 VAL A N 1
ATOM 1597 C CA . VAL A 1 202 ? 17.266 2.232 -8.613 1.00 80.12 202 VAL A CA 1
ATOM 1598 C C . VAL A 1 202 ? 17.152 1.743 -7.169 1.00 80.12 202 VAL A C 1
ATOM 1600 O O . VAL A 1 202 ? 16.222 1.015 -6.827 1.00 80.12 202 VAL A O 1
ATOM 1603 N N . SER A 1 203 ? 18.061 2.178 -6.292 1.00 71.06 203 SER A N 1
ATOM 1604 C CA . SER A 1 203 ? 18.047 1.768 -4.884 1.00 71.06 203 SER A CA 1
ATOM 1605 C C . SER A 1 203 ? 16.781 2.226 -4.164 1.00 71.06 203 SER A C 1
ATOM 1607 O O . SER A 1 203 ? 16.222 1.454 -3.397 1.00 71.06 203 SER A O 1
ATOM 1609 N N . THR A 1 204 ? 16.271 3.430 -4.432 1.00 72.00 204 THR A N 1
ATOM 1610 C CA . THR A 1 204 ? 15.015 3.908 -3.830 1.00 72.00 204 THR A CA 1
ATOM 1611 C C . THR A 1 204 ? 13.827 3.033 -4.233 1.00 72.00 204 THR A C 1
ATOM 1613 O O . THR A 1 204 ? 13.060 2.633 -3.360 1.00 72.00 204 THR A O 1
ATOM 1616 N N . LYS A 1 205 ? 13.695 2.683 -5.521 1.00 75.94 205 LYS A N 1
ATOM 1617 C CA . LYS A 1 205 ? 12.635 1.780 -6.008 1.00 75.94 205 LYS A CA 1
ATOM 1618 C C . LYS A 1 205 ? 12.744 0.394 -5.352 1.00 75.94 205 LYS A C 1
ATOM 1620 O O . LYS A 1 205 ? 11.777 -0.103 -4.788 1.00 75.94 205 LYS A O 1
ATOM 1625 N N . LEU A 1 206 ? 13.947 -0.181 -5.322 1.00 75.38 206 LEU A N 1
ATOM 1626 C CA . LEU A 1 206 ? 14.206 -1.490 -4.713 1.00 75.38 206 LEU A CA 1
ATOM 1627 C C . LEU A 1 206 ? 13.967 -1.521 -3.191 1.00 75.38 206 LEU A C 1
ATOM 1629 O O . LEU A 1 206 ? 13.472 -2.516 -2.673 1.00 75.38 206 LEU A O 1
ATOM 1633 N N . ARG A 1 207 ? 14.267 -0.439 -2.458 1.00 70.81 207 ARG A N 1
ATOM 1634 C CA . ARG A 1 207 ? 13.964 -0.337 -1.014 1.00 70.81 207 ARG A CA 1
ATOM 1635 C C . ARG A 1 207 ? 12.470 -0.398 -0.736 1.00 70.81 207 ARG A C 1
ATOM 1637 O O . ARG A 1 207 ? 12.069 -1.057 0.217 1.00 70.81 207 ARG A O 1
ATOM 1644 N N . ARG A 1 208 ? 11.671 0.307 -1.544 1.00 65.31 208 ARG A N 1
ATOM 1645 C CA . ARG A 1 208 ? 10.207 0.320 -1.411 1.00 65.31 208 ARG A CA 1
ATOM 1646 C C . ARG A 1 208 ? 9.625 -1.077 -1.631 1.00 65.31 208 ARG A C 1
ATOM 1648 O O . ARG A 1 208 ? 8.731 -1.474 -0.904 1.00 65.31 208 ARG A O 1
ATOM 1655 N N . LEU A 1 209 ? 10.246 -1.850 -2.520 1.00 67.69 209 LEU A N 1
ATOM 1656 C CA . LEU A 1 209 ? 9.986 -3.278 -2.734 1.00 67.69 209 LEU A CA 1
ATOM 1657 C C . LEU A 1 209 ? 10.525 -4.208 -1.624 1.00 67.69 209 LEU A C 1
ATOM 1659 O O . LEU A 1 209 ? 10.446 -5.425 -1.737 1.00 67.69 209 LEU A O 1
ATOM 1663 N N . GLY A 1 210 ? 11.133 -3.677 -0.558 1.00 64.94 210 GLY A N 1
ATOM 1664 C CA . GLY A 1 210 ? 11.685 -4.478 0.540 1.00 64.94 210 GLY A CA 1
ATOM 1665 C C . GLY A 1 210 ? 13.064 -5.104 0.275 1.00 64.94 210 GLY A C 1
ATOM 1666 O O . GLY A 1 210 ? 13.596 -5.806 1.147 1.00 64.94 210 GLY A O 1
ATOM 1667 N N . ALA A 1 211 ? 13.697 -4.827 -0.870 1.00 62.31 211 ALA A N 1
ATOM 1668 C CA . ALA A 1 211 ? 15.023 -5.344 -1.199 1.00 62.31 211 ALA A CA 1
ATOM 1669 C C . ALA A 1 211 ? 16.109 -4.747 -0.276 1.00 62.31 211 ALA A C 1
ATOM 1671 O O . ALA A 1 211 ? 16.125 -3.553 0.031 1.00 62.31 211 ALA A O 1
ATOM 1672 N N . GLY A 1 212 ? 17.048 -5.587 0.177 1.00 50.94 212 GLY A N 1
ATOM 1673 C CA . GLY A 1 212 ? 18.113 -5.205 1.120 1.00 50.94 212 GLY A CA 1
ATOM 1674 C C . GLY A 1 212 ? 17.759 -5.380 2.605 1.00 50.94 212 GLY A C 1
ATOM 1675 O O . GLY A 1 212 ? 18.645 -5.324 3.455 1.00 50.94 212 GLY A O 1
ATOM 1676 N N . SER A 1 213 ? 16.506 -5.707 2.937 1.00 47.28 213 SER A N 1
ATOM 1677 C CA . SER A 1 213 ? 16.063 -6.007 4.308 1.00 47.28 213 SER A CA 1
ATOM 1678 C C . SER A 1 213 ? 16.272 -7.483 4.698 1.00 47.28 213 SER A C 1
ATOM 1680 O O . SER A 1 213 ? 15.407 -8.138 5.275 1.00 47.28 213 SER A O 1
ATOM 1682 N N . ARG A 1 214 ? 17.441 -8.056 4.379 1.00 41.06 214 ARG A N 1
ATOM 1683 C CA . ARG A 1 214 ? 17.884 -9.350 4.933 1.00 41.06 214 ARG A CA 1
ATOM 1684 C C . ARG A 1 214 ? 19.061 -9.125 5.872 1.00 41.06 214 ARG A C 1
ATOM 1686 O O . ARG A 1 214 ? 20.176 -9.558 5.609 1.00 41.06 214 ARG A O 1
ATOM 1693 N N . THR A 1 215 ? 18.804 -8.438 6.983 1.00 30.53 215 THR A N 1
ATOM 1694 C CA . THR A 1 215 ? 19.699 -8.480 8.143 1.00 30.53 215 THR A CA 1
ATOM 1695 C C . THR A 1 215 ? 19.041 -9.240 9.286 1.00 30.53 215 THR A C 1
ATOM 1697 O O . THR A 1 215 ? 17.889 -9.028 9.660 1.00 30.53 215 THR A O 1
ATOM 1700 N N . THR A 1 216 ? 19.818 -10.189 9.795 1.00 30.81 216 THR A N 1
ATOM 1701 C CA . THR A 1 216 ? 19.650 -10.914 11.049 1.00 30.81 216 THR A CA 1
ATOM 1702 C C . THR A 1 216 ? 19.405 -9.958 12.217 1.00 30.81 216 THR A C 1
ATOM 1704 O O . THR A 1 216 ? 19.899 -8.834 12.233 1.00 30.81 216 THR A O 1
ATOM 1707 N N . GLY A 1 217 ? 18.607 -10.416 13.180 1.00 36.62 217 GLY A N 1
ATOM 1708 C CA . GLY A 1 217 ? 17.891 -9.572 14.127 1.00 36.62 217 GLY A CA 1
ATOM 1709 C C . GLY A 1 217 ? 18.722 -8.621 14.989 1.00 36.62 217 GLY A C 1
ATOM 1710 O O . GLY A 1 217 ? 19.760 -8.989 15.522 1.00 36.62 217 GLY A O 1
ATOM 1711 N N . VAL A 1 218 ? 18.135 -7.444 15.221 1.00 28.70 218 VAL A N 1
ATOM 1712 C CA . VAL A 1 218 ? 18.040 -6.782 16.530 1.00 28.70 218 VAL A CA 1
ATOM 1713 C C . VAL A 1 218 ? 16.681 -6.059 16.569 1.00 28.70 218 VAL A C 1
ATOM 1715 O O . VAL A 1 218 ? 16.439 -5.188 15.729 1.00 28.70 218 VAL A O 1
ATOM 1718 N N . PRO A 1 219 ? 15.772 -6.373 17.509 1.00 31.89 219 PRO A N 1
ATOM 1719 C CA . PRO A 1 219 ? 14.556 -5.593 17.723 1.00 31.89 219 PRO A CA 1
ATOM 1720 C C . PRO A 1 219 ? 14.900 -4.154 18.140 1.00 31.89 219 PRO A C 1
ATOM 1722 O O . PRO A 1 219 ? 15.379 -3.918 19.246 1.00 31.89 219 PRO A O 1
ATOM 1725 N N . ARG A 1 220 ? 14.674 -3.166 17.268 1.00 35.25 220 ARG A N 1
ATOM 1726 C CA . ARG A 1 220 ? 14.731 -1.738 17.636 1.00 35.25 220 ARG A CA 1
ATOM 1727 C C . ARG A 1 220 ? 13.351 -1.262 18.065 1.00 35.25 220 ARG A C 1
ATOM 1729 O O . ARG A 1 220 ? 12.427 -1.367 17.268 1.00 35.25 220 ARG A O 1
ATOM 1736 N N . ALA A 1 221 ? 13.242 -0.666 19.250 1.00 37.91 221 ALA A N 1
ATOM 1737 C CA . ALA A 1 221 ? 12.031 -0.017 19.748 1.00 37.91 221 ALA A CA 1
ATOM 1738 C C . ALA A 1 221 ? 11.515 1.055 18.762 1.00 37.91 221 ALA A C 1
ATOM 1740 O O . ALA A 1 221 ? 12.105 2.126 18.630 1.00 37.91 221 ALA A O 1
ATOM 1741 N N . SER A 1 222 ? 10.436 0.744 18.043 1.00 44.78 222 SER A N 1
ATOM 1742 C CA . SER A 1 222 ? 9.472 1.740 17.561 1.00 44.78 222 SER A CA 1
ATOM 1743 C C . SER A 1 222 ? 8.193 1.553 18.359 1.00 44.78 222 SER A C 1
ATOM 1745 O O . SER A 1 222 ? 7.954 0.449 18.846 1.00 44.78 222 SER A O 1
ATOM 1747 N N . ALA A 1 223 ? 7.398 2.615 18.483 1.00 54.75 223 ALA A N 1
ATOM 1748 C CA . ALA A 1 223 ? 6.051 2.512 19.024 1.00 54.75 223 ALA A CA 1
ATOM 1749 C C . ALA A 1 223 ? 5.256 1.423 18.281 1.00 54.75 223 ALA A C 1
ATOM 1751 O O . ALA A 1 223 ? 5.500 1.173 17.093 1.00 54.75 223 ALA A O 1
ATOM 1752 N N . ASP A 1 224 ? 4.349 0.766 19.000 1.00 68.44 224 ASP A N 1
ATOM 1753 C CA . ASP A 1 224 ? 3.404 -0.170 18.404 1.00 68.44 224 ASP A CA 1
ATOM 1754 C C . ASP A 1 224 ? 2.523 0.565 17.383 1.00 68.44 224 ASP A C 1
ATOM 1756 O O . ASP A 1 224 ? 2.149 1.721 17.597 1.00 68.44 224 ASP A O 1
ATOM 1760 N N . ILE A 1 225 ? 2.189 -0.096 16.273 1.00 77.75 225 ILE A N 1
ATOM 1761 C CA . ILE A 1 225 ? 1.213 0.439 15.314 1.00 77.75 225 ILE A CA 1
ATOM 1762 C C . ILE A 1 225 ? -0.165 -0.030 15.767 1.00 77.75 225 ILE A C 1
ATOM 1764 O O . ILE A 1 225 ? -0.358 -1.228 15.984 1.00 77.75 225 ILE A O 1
ATOM 1768 N N . VAL A 1 226 ? -1.096 0.907 15.927 1.00 82.44 226 VAL A N 1
ATOM 1769 C CA . VAL A 1 226 ? -2.433 0.658 16.471 1.00 82.44 226 VAL A CA 1
ATOM 1770 C C . VAL A 1 226 ? -3.479 0.941 15.397 1.00 82.44 226 VAL A C 1
ATOM 1772 O O . VAL A 1 226 ? -3.488 2.026 14.819 1.00 82.44 226 VAL A O 1
ATOM 1775 N N . PHE A 1 227 ? -4.364 -0.024 15.159 1.00 87.44 227 PHE A N 1
ATOM 1776 C CA . PHE A 1 227 ? -5.503 0.079 14.252 1.00 87.44 227 PHE A CA 1
ATOM 1777 C C . PHE A 1 227 ? -6.799 -0.012 15.075 1.00 87.44 227 PHE A C 1
ATOM 1779 O O . PHE A 1 227 ? -7.166 -1.113 15.500 1.00 87.44 227 PHE A O 1
ATOM 1786 N N . PRO A 1 228 ? -7.458 1.122 15.374 1.00 85.31 228 PRO A N 1
ATOM 1787 C CA . PRO A 1 228 ? -8.680 1.133 16.172 1.00 85.31 228 PRO A CA 1
ATOM 1788 C C . PRO A 1 228 ? -9.894 0.717 15.337 1.00 85.31 228 PRO A C 1
ATOM 1790 O O . PRO A 1 228 ? -10.167 1.295 14.287 1.00 85.31 228 PRO A O 1
ATOM 1793 N N . TYR A 1 229 ? -10.639 -0.266 15.829 1.00 91.38 229 TYR A N 1
ATOM 1794 C CA . TYR A 1 229 ? -11.955 -0.635 15.326 1.00 91.38 229 TYR A CA 1
ATOM 1795 C C . TYR A 1 229 ? -12.997 0.097 16.166 1.00 91.38 229 TYR A C 1
ATOM 1797 O O . TYR A 1 229 ? -13.064 -0.092 17.383 1.00 91.38 229 TYR A O 1
ATOM 1805 N N . THR A 1 230 ? -13.773 0.957 15.516 1.00 83.25 230 THR A N 1
ATOM 1806 C CA . THR A 1 230 ? -14.762 1.818 16.166 1.00 83.25 230 THR A CA 1
ATOM 1807 C C . THR A 1 230 ? -16.177 1.391 15.821 1.00 83.25 230 THR A C 1
ATOM 1809 O O . THR A 1 230 ? -16.406 0.766 14.784 1.00 83.25 230 THR A O 1
ATOM 1812 N N . ASP A 1 231 ? -17.131 1.741 16.673 1.00 81.62 231 ASP A N 1
ATOM 1813 C CA . ASP A 1 231 ? -18.539 1.683 16.312 1.00 81.62 231 ASP A CA 1
ATOM 1814 C C . ASP A 1 231 ? -18.942 2.848 15.394 1.00 81.62 231 ASP A C 1
ATOM 1816 O O . ASP A 1 231 ? -18.098 3.532 14.808 1.00 81.62 231 ASP A O 1
ATOM 1820 N N . ASP A 1 232 ? -20.254 3.003 15.239 1.00 82.38 232 ASP A N 1
ATOM 1821 C CA . ASP A 1 232 ? -20.912 3.973 14.375 1.00 82.38 232 ASP A CA 1
ATOM 1822 C C . ASP A 1 232 ? -20.687 5.429 14.833 1.00 82.38 232 ASP A C 1
ATOM 1824 O O . ASP A 1 232 ? -20.710 6.332 14.001 1.00 82.38 232 ASP A O 1
ATOM 1828 N N . ASP A 1 233 ? -20.398 5.648 16.120 1.00 75.12 233 ASP A N 1
ATOM 1829 C CA . ASP A 1 233 ? -20.186 6.963 16.735 1.00 75.12 233 ASP A CA 1
ATOM 1830 C C . ASP A 1 233 ? -18.688 7.293 16.912 1.00 75.12 233 ASP A C 1
ATOM 1832 O O . ASP A 1 233 ? -18.324 8.268 17.569 1.00 75.12 233 ASP A O 1
ATOM 1836 N N . TYR A 1 234 ? -17.807 6.511 16.270 1.00 79.19 234 TYR A N 1
ATOM 1837 C CA . TYR A 1 234 ? -16.343 6.571 16.392 1.00 79.19 234 TYR A CA 1
ATOM 1838 C C . TYR A 1 234 ? -15.793 6.160 17.771 1.00 79.19 234 TYR A C 1
ATOM 1840 O O . TYR A 1 234 ? -14.592 6.331 18.022 1.00 79.19 234 TYR A O 1
ATOM 1848 N N . ASP A 1 235 ? -16.604 5.551 18.637 1.00 78.50 235 ASP A N 1
ATOM 1849 C CA . ASP A 1 235 ? -16.129 5.027 19.914 1.00 78.50 235 ASP A CA 1
ATOM 1850 C C . ASP A 1 235 ? -15.339 3.728 19.698 1.00 78.50 235 ASP A C 1
ATOM 1852 O O . ASP A 1 235 ? -15.733 2.826 18.955 1.00 78.50 235 ASP A O 1
ATOM 1856 N N . VAL A 1 236 ? -14.164 3.625 20.328 1.00 84.50 236 VAL A N 1
ATOM 1857 C CA . VAL A 1 236 ? -13.246 2.491 20.131 1.00 84.50 236 VAL A CA 1
ATOM 1858 C C . VAL A 1 236 ? -13.786 1.237 20.819 1.00 84.50 236 VAL A C 1
ATOM 1860 O O . VAL A 1 236 ? -13.826 1.156 22.047 1.00 84.50 236 VAL A O 1
ATOM 1863 N N . LEU A 1 237 ? -14.102 0.214 20.023 1.00 83.56 237 LEU A N 1
ATOM 1864 C CA . LEU A 1 237 ? -14.517 -1.106 20.500 1.00 83.56 237 LEU A CA 1
ATOM 1865 C C . LEU A 1 237 ? -13.303 -1.947 20.905 1.00 83.56 237 LEU A C 1
ATOM 1867 O O . LEU A 1 237 ? -13.248 -2.520 21.994 1.00 83.56 237 LEU A O 1
ATOM 1871 N N . TYR A 1 238 ? -12.320 -2.035 20.013 1.00 91.56 238 TYR A N 1
ATOM 1872 C CA . TYR A 1 238 ? -11.062 -2.747 20.225 1.00 91.56 238 TYR A CA 1
ATOM 1873 C C . TYR A 1 238 ? -9.995 -2.232 19.256 1.00 91.56 238 TYR A C 1
ATOM 1875 O O . TYR A 1 238 ? -10.269 -1.495 18.316 1.00 91.56 238 TYR A O 1
ATOM 1883 N N . GLU A 1 239 ? -8.749 -2.619 19.483 1.00 89.38 239 GLU A N 1
ATOM 1884 C CA . GLU A 1 239 ? -7.593 -2.168 18.726 1.00 89.38 239 GLU A CA 1
ATOM 1885 C C . GLU A 1 239 ? -6.705 -3.351 18.359 1.00 89.38 239 GLU A C 1
ATOM 1887 O O . GLU A 1 239 ? -6.333 -4.159 19.216 1.00 89.38 239 GLU A O 1
ATOM 1892 N N . PHE A 1 240 ? -6.301 -3.408 17.094 1.00 89.25 240 PHE A N 1
ATOM 1893 C CA . PHE A 1 240 ? -5.232 -4.285 16.640 1.00 89.25 240 PHE A CA 1
ATOM 1894 C C . PHE A 1 240 ? -3.891 -3.575 16.835 1.00 89.25 240 PHE A C 1
ATOM 1896 O O . PHE A 1 240 ? -3.646 -2.502 16.293 1.00 89.25 240 PHE A O 1
ATOM 1903 N N . VAL A 1 241 ? -3.006 -4.181 17.620 1.00 85.56 241 VAL A N 1
ATOM 1904 C CA . VAL A 1 241 ? -1.694 -3.647 17.985 1.00 85.56 241 VAL A CA 1
ATOM 1905 C C . VAL A 1 241 ? -0.617 -4.523 17.362 1.00 85.56 241 VAL A C 1
ATOM 1907 O O . VAL A 1 241 ? -0.406 -5.668 17.776 1.00 85.56 241 VAL A O 1
ATOM 1910 N N . ARG A 1 242 ? 0.093 -3.994 16.366 1.00 80.56 242 ARG A N 1
ATOM 1911 C CA . ARG A 1 242 ? 1.285 -4.638 15.805 1.00 80.56 242 ARG A CA 1
ATOM 1912 C C . ARG A 1 242 ? 2.496 -4.293 16.667 1.00 80.56 242 ARG A C 1
ATOM 1914 O O . ARG A 1 242 ? 3.018 -3.179 16.598 1.00 80.56 242 ARG A O 1
ATOM 1921 N N . ILE A 1 243 ? 2.946 -5.273 17.455 1.00 66.00 243 ILE A N 1
ATOM 1922 C CA . ILE A 1 243 ? 4.087 -5.128 18.368 1.00 66.00 243 ILE A CA 1
ATOM 1923 C C . ILE A 1 243 ? 5.390 -5.297 17.593 1.00 66.00 243 ILE A C 1
ATOM 1925 O O . ILE A 1 243 ? 5.648 -6.345 16.993 1.00 66.00 243 ILE A O 1
ATOM 1929 N N . LYS A 1 244 ? 6.253 -4.280 17.620 1.00 63.22 244 LYS A N 1
ATOM 1930 C CA . LYS A 1 244 ? 7.508 -4.319 16.863 1.00 63.22 244 LYS A CA 1
ATOM 1931 C C . LYS A 1 244 ? 8.560 -5.184 17.561 1.00 63.22 244 LYS A C 1
ATOM 1933 O O . LYS A 1 244 ? 8.708 -5.156 18.778 1.00 63.22 244 LYS A O 1
ATOM 1938 N N . GLY A 1 245 ? 9.358 -5.917 16.781 1.00 48.72 245 GLY A N 1
ATOM 1939 C CA . GLY A 1 245 ? 10.507 -6.673 17.297 1.00 48.72 245 GLY A CA 1
ATOM 1940 C C . GLY A 1 245 ? 10.259 -8.154 17.578 1.00 48.72 245 GLY A C 1
ATOM 1941 O O . GLY A 1 245 ? 11.209 -8.931 17.649 1.00 48.72 245 GLY A O 1
ATOM 1942 N N . LEU A 1 246 ? 8.996 -8.563 17.644 1.00 42.53 246 LEU A N 1
ATOM 1943 C CA . LEU A 1 246 ? 8.586 -9.949 17.472 1.00 42.53 246 LEU A CA 1
ATOM 1944 C C . LEU A 1 246 ? 8.104 -10.081 16.033 1.00 42.53 246 LEU A C 1
ATOM 1946 O O . LEU A 1 246 ? 7.260 -9.302 15.599 1.00 42.53 246 LEU A O 1
ATOM 1950 N N . LYS A 1 247 ? 8.653 -11.035 15.276 1.00 40.00 247 LYS A N 1
ATOM 1951 C CA . LYS A 1 247 ? 8.086 -11.389 13.972 1.00 40.00 247 LYS A CA 1
ATOM 1952 C C . LYS A 1 247 ? 6.576 -11.602 14.161 1.00 40.00 247 LYS A C 1
ATOM 1954 O O . LYS A 1 247 ? 6.177 -12.469 14.936 1.00 40.00 247 LYS A O 1
ATOM 1959 N N . SER A 1 248 ? 5.772 -10.781 13.489 1.00 53.03 248 SER A N 1
ATOM 1960 C CA . SER A 1 248 ? 4.381 -11.108 13.161 1.00 53.03 248 SER A CA 1
ATOM 1961 C C . SER A 1 248 ? 3.392 -11.258 14.329 1.00 53.03 248 SER A C 1
ATOM 1963 O O . SER A 1 248 ? 2.391 -11.950 14.167 1.00 53.03 248 SER A O 1
ATOM 1965 N N . LYS A 1 249 ? 3.617 -10.652 15.506 1.00 63.47 249 LYS A N 1
ATOM 1966 C CA . LYS A 1 249 ? 2.610 -10.688 16.586 1.00 63.47 249 LYS A CA 1
ATOM 1967 C C . LYS A 1 249 ? 1.740 -9.438 16.585 1.00 63.47 249 LYS A C 1
ATOM 1969 O O . LYS A 1 249 ? 2.062 -8.441 17.229 1.00 63.47 249 LYS A O 1
ATOM 1974 N N . THR A 1 250 ? 0.611 -9.538 15.897 1.00 78.00 250 THR A N 1
ATOM 1975 C CA . THR A 1 250 ? -0.534 -8.661 16.135 1.00 78.00 250 THR A CA 1
ATOM 1976 C C . THR A 1 250 ? -1.272 -9.147 17.380 1.00 78.00 250 THR A C 1
ATOM 1978 O O . THR A 1 250 ? -1.500 -10.347 17.539 1.00 78.00 250 THR A O 1
ATOM 1981 N N . ARG A 1 251 ? -1.600 -8.239 18.299 1.00 87.31 251 ARG A N 1
ATOM 1982 C CA . ARG A 1 251 ? -2.437 -8.524 19.472 1.00 87.31 251 ARG A CA 1
ATOM 1983 C C . ARG A 1 251 ? -3.650 -7.620 19.454 1.00 87.31 251 ARG A C 1
ATOM 1985 O O . ARG A 1 251 ? -3.536 -6.470 19.055 1.00 87.31 251 ARG A O 1
ATOM 1992 N N . VAL A 1 252 ? -4.765 -8.125 19.953 1.00 90.75 252 VAL A N 1
ATOM 1993 C CA . VAL A 1 252 ? -5.981 -7.332 20.112 1.00 90.75 252 VAL A CA 1
ATOM 1994 C C . VAL A 1 252 ? -6.084 -6.856 21.555 1.00 90.75 252 VAL A C 1
ATOM 1996 O O . VAL A 1 252 ? -5.683 -7.573 22.480 1.00 90.75 252 VAL A O 1
ATOM 1999 N N . ARG A 1 253 ? -6.563 -5.631 21.751 1.00 91.06 253 ARG A N 1
ATOM 2000 C CA . ARG A 1 253 ? -6.900 -5.096 23.070 1.00 91.06 253 ARG A CA 1
ATOM 2001 C C . ARG A 1 253 ? -8.164 -4.251 23.012 1.00 91.06 253 ARG A C 1
ATOM 2003 O O . ARG A 1 253 ? -8.451 -3.668 21.979 1.00 91.06 253 ARG A O 1
ATOM 2010 N N . ARG A 1 254 ? -8.859 -4.109 24.131 1.00 88.38 254 ARG A N 1
ATOM 2011 C CA . ARG A 1 254 ? -10.006 -3.208 24.306 1.00 88.38 254 ARG A CA 1
ATOM 2012 C C . ARG A 1 254 ? -9.833 -2.354 25.551 1.00 88.38 254 ARG A C 1
ATOM 2014 O O . ARG A 1 254 ? -9.028 -2.699 26.422 1.00 88.38 254 ARG A O 1
ATOM 2021 N N . VAL A 1 255 ? -10.574 -1.254 25.643 1.00 83.06 255 VAL A N 1
ATOM 2022 C CA . VAL A 1 255 ? -10.590 -0.420 26.851 1.00 83.06 255 VAL A CA 1
ATOM 2023 C C . VAL A 1 255 ? -11.177 -1.227 28.013 1.00 83.06 255 VAL A C 1
ATOM 2025 O O . VAL A 1 255 ? -12.142 -1.975 27.847 1.00 83.06 255 VAL A O 1
ATOM 2028 N N . ASP A 1 256 ? -10.553 -1.116 29.183 1.00 83.75 256 ASP A N 1
ATOM 2029 C CA . ASP A 1 256 ? -11.062 -1.697 30.422 1.00 83.75 256 ASP A CA 1
ATOM 2030 C C . ASP A 1 256 ? -12.269 -0.867 30.907 1.00 83.75 256 ASP A C 1
ATOM 2032 O O . ASP A 1 256 ? -12.080 0.297 31.283 1.00 83.75 256 ASP A O 1
ATOM 2036 N N . PRO A 1 257 ? -13.499 -1.422 30.895 1.00 80.31 257 PRO A N 1
ATOM 2037 C CA . PRO A 1 257 ? -14.700 -0.676 31.266 1.00 80.31 257 PRO A CA 1
ATOM 2038 C C . PRO A 1 257 ? -14.707 -0.294 32.752 1.00 80.31 257 PRO A C 1
ATOM 2040 O O . PRO A 1 257 ? -15.291 0.723 33.120 1.00 80.31 257 PRO A O 1
ATOM 2043 N N . ASP A 1 258 ? -14.015 -1.062 33.598 1.00 84.88 258 ASP A N 1
ATOM 2044 C CA . ASP A 1 258 ? -13.944 -0.825 35.039 1.00 84.88 258 ASP A CA 1
ATOM 2045 C C . ASP A 1 258 ? -12.788 0.119 35.409 1.00 84.88 258 ASP A C 1
ATOM 2047 O O . ASP A 1 258 ? -12.709 0.620 36.536 1.00 84.88 258 ASP A O 1
ATOM 2051 N N . ARG A 1 259 ? -11.836 0.339 34.487 1.00 78.75 259 ARG A N 1
ATOM 2052 C CA . ARG A 1 259 ? -10.605 1.106 34.736 1.00 78.75 259 ARG A CA 1
ATOM 2053 C C . ARG A 1 259 ? -10.249 2.005 33.545 1.00 78.75 259 ARG A C 1
ATOM 2055 O O . ARG A 1 259 ? -9.396 1.632 32.733 1.00 78.75 259 ARG A O 1
ATOM 2062 N N . PRO A 1 260 ? -10.802 3.231 33.486 1.00 75.19 260 PRO A N 1
ATOM 2063 C CA . PRO A 1 260 ? -10.502 4.192 32.429 1.00 75.19 260 PRO A CA 1
ATOM 2064 C C . PRO A 1 260 ? -8.994 4.382 32.210 1.00 75.19 260 PRO A C 1
ATOM 2066 O O . PRO A 1 260 ? -8.221 4.540 33.158 1.00 75.19 260 PRO A O 1
ATOM 2069 N N . GLY A 1 261 ? -8.566 4.349 30.946 1.00 68.62 261 GLY A N 1
ATOM 2070 C CA . GLY A 1 261 ? -7.157 4.474 30.553 1.00 68.62 261 GLY A CA 1
ATOM 2071 C C . GLY A 1 261 ? -6.330 3.185 30.657 1.00 68.62 261 GLY A C 1
ATOM 2072 O O . GLY A 1 261 ? -5.125 3.218 30.398 1.00 68.62 261 GLY A O 1
ATOM 2073 N N . ARG A 1 262 ? -6.939 2.046 31.016 1.00 78.56 262 ARG A N 1
ATOM 2074 C CA . ARG A 1 262 ? -6.307 0.720 30.925 1.00 78.56 262 ARG A CA 1
ATOM 2075 C C . ARG A 1 262 ? -6.880 -0.094 29.772 1.00 78.56 262 ARG A C 1
ATOM 2077 O O . ARG A 1 262 ? -7.975 0.170 29.291 1.00 78.56 262 ARG A O 1
ATOM 2084 N N . TYR A 1 263 ? -6.107 -1.095 29.356 1.00 86.06 263 TYR A N 1
ATOM 2085 C CA . TYR A 1 263 ? -6.477 -2.021 28.294 1.00 86.06 263 TYR A CA 1
ATOM 2086 C C . TYR A 1 263 ? -6.515 -3.461 28.800 1.00 86.06 263 TYR A C 1
ATOM 2088 O O . TYR A 1 263 ? -5.640 -3.881 29.565 1.00 86.06 263 TYR A O 1
ATOM 2096 N N . ILE A 1 264 ? -7.479 -4.224 28.295 1.00 86.44 264 ILE A N 1
ATOM 2097 C CA . ILE A 1 264 ? -7.567 -5.680 28.420 1.00 86.44 264 ILE A CA 1
ATOM 2098 C C . ILE A 1 264 ? -7.135 -6.282 27.078 1.00 86.44 264 ILE A C 1
ATOM 2100 O O . ILE A 1 264 ? -7.592 -5.841 26.031 1.00 86.44 264 ILE A O 1
ATOM 2104 N N . TRP A 1 265 ? -6.229 -7.264 27.084 1.00 90.12 265 TRP A N 1
ATOM 2105 C CA . TRP A 1 265 ? -5.634 -7.844 25.867 1.00 90.12 265 TRP A CA 1
ATOM 2106 C C . TRP A 1 265 ? -6.501 -8.947 25.225 1.00 90.12 265 TRP A C 1
ATOM 2108 O O . TRP A 1 265 ? -6.052 -10.090 25.111 1.00 90.12 265 TRP A O 1
ATOM 2118 N N . ASN A 1 266 ? -7.732 -8.602 24.845 1.00 87.88 266 ASN A N 1
ATOM 2119 C CA . ASN A 1 266 ? -8.672 -9.394 24.041 1.00 87.88 266 ASN A CA 1
ATOM 2120 C C . ASN A 1 266 ? -9.709 -8.461 23.374 1.00 87.88 266 ASN A C 1
ATOM 2122 O O . ASN A 1 266 ? -9.686 -7.251 23.607 1.00 87.88 266 ASN A O 1
ATOM 2126 N N . ASP A 1 267 ? -10.610 -9.020 22.565 1.00 90.12 267 ASP A N 1
ATOM 2127 C CA . ASP A 1 267 ? -11.844 -8.385 22.068 1.00 90.12 267 ASP A CA 1
ATOM 2128 C C . ASP A 1 267 ? -13.110 -9.004 22.691 1.00 90.12 267 ASP A C 1
ATOM 2130 O O . ASP A 1 267 ? -14.208 -8.826 22.170 1.00 90.12 267 ASP A O 1
ATOM 2134 N N . ASP A 1 268 ? -12.977 -9.744 23.797 1.00 90.81 268 ASP A N 1
ATOM 2135 C CA . ASP A 1 268 ? -14.092 -10.488 24.389 1.00 90.81 268 A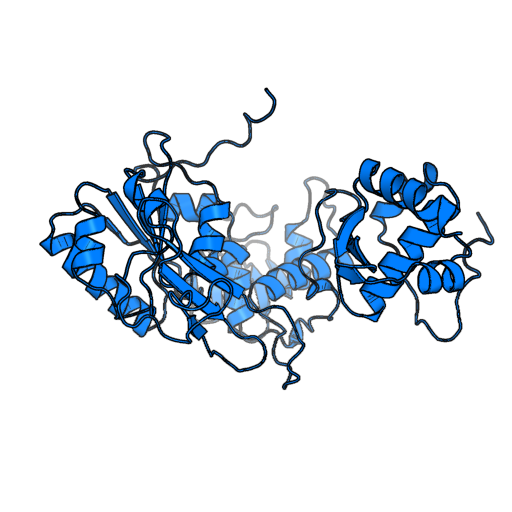SP A CA 1
ATOM 2136 C C . ASP A 1 268 ? -15.237 -9.549 24.786 1.00 90.81 268 ASP A C 1
ATOM 2138 O O . ASP A 1 268 ? -15.056 -8.630 25.592 1.00 90.81 268 ASP A O 1
ATOM 2142 N N . GLY A 1 269 ? -16.426 -9.827 24.250 1.00 88.50 269 GLY A N 1
ATOM 2143 C CA . GLY A 1 269 ? -17.629 -9.023 24.467 1.00 88.50 269 GLY A CA 1
ATOM 2144 C C . GLY A 1 269 ? -17.751 -7.800 23.554 1.00 88.50 269 GLY A C 1
ATOM 2145 O O . GLY A 1 269 ? -18.768 -7.114 23.623 1.00 88.50 269 GLY A O 1
ATOM 2146 N N . CYS A 1 270 ? -16.772 -7.533 22.683 1.00 91.44 270 CYS A N 1
ATOM 2147 C CA . CYS A 1 270 ? -16.875 -6.481 21.677 1.00 91.44 270 CYS A CA 1
ATOM 2148 C C . CYS A 1 270 ? -17.573 -6.994 20.410 1.00 91.44 270 CYS A C 1
ATOM 2150 O O . CYS A 1 270 ? -17.323 -8.106 19.940 1.00 91.44 270 CYS A O 1
ATOM 2152 N N . ARG A 1 271 ? -18.413 -6.147 19.806 1.00 93.81 271 ARG A N 1
ATOM 2153 C CA . ARG A 1 271 ? -18.943 -6.378 18.456 1.00 93.81 271 ARG A CA 1
ATOM 2154 C C . ARG A 1 271 ? -17.790 -6.303 17.458 1.00 93.81 271 ARG A C 1
ATOM 2156 O O . ARG A 1 271 ? -17.127 -5.274 17.389 1.00 93.81 271 ARG A O 1
ATOM 2163 N N . ARG A 1 272 ? -17.574 -7.354 16.664 1.00 94.81 272 ARG A N 1
ATOM 2164 C CA . ARG A 1 272 ? -16.606 -7.316 15.559 1.00 94.81 272 ARG A CA 1
ATOM 2165 C C . ARG A 1 272 ? -17.185 -6.536 14.392 1.00 94.81 272 ARG A C 1
ATOM 2167 O O . ARG A 1 272 ? -18.320 -6.775 13.995 1.00 94.81 272 ARG A O 1
ATOM 2174 N N . VAL A 1 273 ? -16.392 -5.628 13.846 1.00 96.50 273 VAL A N 1
ATOM 2175 C CA . VAL A 1 273 ? -16.806 -4.713 12.778 1.00 96.50 273 VAL A CA 1
ATOM 2176 C C . VAL A 1 273 ? -15.728 -4.638 11.706 1.00 96.50 273 VAL A C 1
ATOM 2178 O O . VAL A 1 273 ? -14.573 -4.985 11.961 1.00 96.50 273 VAL A O 1
ATOM 2181 N N . LEU A 1 274 ? -16.102 -4.177 10.514 1.00 98.19 274 LEU A N 1
ATOM 2182 C CA . LEU A 1 274 ? -15.145 -3.802 9.477 1.00 98.19 274 LEU A CA 1
ATOM 2183 C C . LEU A 1 274 ? -14.267 -2.636 9.955 1.00 98.19 274 LEU A C 1
ATOM 2185 O O . LEU A 1 274 ? -14.722 -1.751 10.686 1.00 98.19 274 LEU A O 1
ATOM 2189 N N . TYR A 1 275 ? -12.996 -2.626 9.555 1.00 97.44 275 TYR A N 1
ATOM 2190 C CA . TYR A 1 275 ? -12.098 -1.522 9.888 1.00 97.44 275 TYR A CA 1
ATOM 2191 C C . TYR A 1 275 ? -12.609 -0.219 9.253 1.00 97.44 275 TYR A C 1
ATOM 2193 O O . TYR A 1 275 ? -13.067 -0.230 8.114 1.00 97.44 275 TYR A O 1
ATOM 2201 N N . ARG A 1 276 ? -12.542 0.914 9.965 1.00 91.81 276 ARG A N 1
ATOM 2202 C CA . ARG A 1 276 ? -13.135 2.192 9.510 1.00 91.81 276 ARG A CA 1
ATOM 2203 C C . ARG A 1 276 ? -14.659 2.130 9.289 1.00 91.81 276 ARG A C 1
ATOM 2205 O O . ARG A 1 276 ? -15.161 2.782 8.379 1.00 91.81 276 ARG A O 1
ATOM 2212 N N . LEU A 1 277 ? -15.396 1.386 10.125 1.00 94.88 277 LEU A N 1
ATOM 2213 C CA . LEU A 1 277 ? -16.851 1.199 10.001 1.00 94.88 277 LEU A CA 1
ATOM 2214 C C . LEU A 1 277 ? -17.645 2.489 9.687 1.00 94.88 277 LEU A C 1
ATOM 2216 O O . LEU A 1 277 ? -18.440 2.432 8.750 1.00 94.88 277 LEU A O 1
ATOM 2220 N N . PRO A 1 278 ? -17.445 3.639 10.369 1.00 85.69 278 PRO A N 1
ATOM 2221 C CA . PRO A 1 278 ? -18.168 4.867 10.019 1.00 85.69 278 PRO A CA 1
ATOM 2222 C C . PRO A 1 278 ? -17.981 5.291 8.556 1.00 85.69 278 PRO A C 1
ATOM 2224 O O . PRO A 1 278 ? -18.952 5.547 7.854 1.00 85.69 278 PRO A O 1
ATOM 2227 N N . GLU A 1 279 ? -16.741 5.258 8.055 1.00 88.50 279 GLU A N 1
ATOM 2228 C CA . GLU A 1 279 ? -16.432 5.590 6.657 1.00 88.50 279 GLU A CA 1
ATOM 2229 C C . GLU A 1 279 ? -17.114 4.600 5.698 1.00 88.50 279 GLU A C 1
ATOM 2231 O O . GLU A 1 279 ? -17.685 5.004 4.688 1.00 88.50 279 GLU A O 1
ATOM 2236 N N . VAL A 1 280 ? -17.100 3.303 6.032 1.00 96.25 280 VAL A N 1
ATOM 2237 C CA . VAL A 1 280 ? -17.764 2.249 5.244 1.00 96.25 280 VAL A CA 1
ATOM 2238 C C . VAL A 1 280 ? -19.270 2.483 5.160 1.00 96.25 280 VAL A C 1
ATOM 2240 O O . VAL A 1 280 ? -19.863 2.273 4.103 1.00 96.25 280 VAL A O 1
ATOM 2243 N N . ARG A 1 281 ? -19.905 2.923 6.250 1.00 90.38 281 ARG A N 1
ATOM 2244 C CA . ARG A 1 281 ? -21.348 3.190 6.284 1.00 90.38 281 ARG A CA 1
ATOM 2245 C C . ARG A 1 281 ? -21.746 4.349 5.387 1.00 90.38 281 ARG A C 1
ATOM 2247 O O . ARG A 1 281 ? -22.748 4.214 4.684 1.00 90.38 281 ARG A O 1
ATOM 2254 N N . ASP A 1 282 ? -20.948 5.408 5.375 1.00 87.56 282 ASP A N 1
ATOM 2255 C CA . ASP A 1 282 ? -21.239 6.629 4.625 1.00 87.56 282 ASP A CA 1
ATOM 2256 C C . ASP A 1 282 ? -20.966 6.489 3.120 1.00 87.56 282 ASP A C 1
ATOM 2258 O O . ASP A 1 282 ? -21.608 7.158 2.313 1.00 87.56 282 ASP A O 1
ATOM 2262 N N . ALA A 1 283 ? -20.049 5.603 2.719 1.00 93.56 283 ALA A N 1
ATOM 2263 C CA . ALA A 1 283 ? -19.682 5.434 1.315 1.00 93.56 283 ALA A CA 1
ATOM 2264 C C . ALA A 1 283 ? -20.676 4.566 0.517 1.00 93.56 283 ALA A C 1
ATOM 2266 O O . ALA A 1 283 ? -21.128 3.514 0.980 1.00 93.56 283 ALA A O 1
ATOM 2267 N N . SER A 1 284 ? -20.962 4.963 -0.724 1.0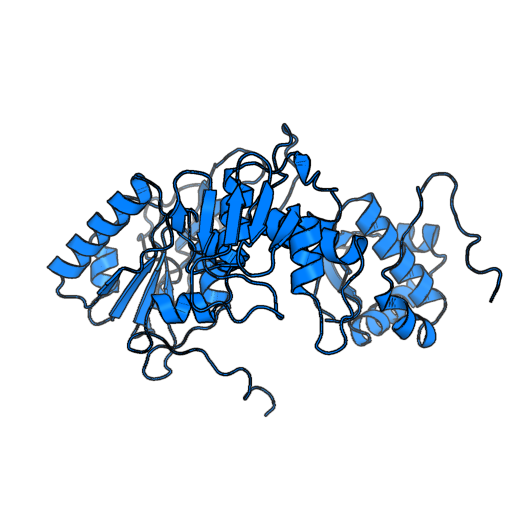0 95.44 284 SER A N 1
ATOM 2268 C CA . SER A 1 284 ? -21.653 4.153 -1.746 1.00 95.44 284 SER A CA 1
ATOM 2269 C C . SER A 1 284 ? -20.764 3.029 -2.287 1.00 95.44 284 SER A C 1
ATOM 2271 O O . SER A 1 284 ? -21.246 1.939 -2.597 1.00 95.44 284 SER A O 1
ATOM 2273 N N . THR A 1 285 ? -19.460 3.292 -2.370 1.00 98.06 285 THR A N 1
ATOM 2274 C CA . THR A 1 285 ? -18.448 2.396 -2.931 1.00 98.06 285 THR A CA 1
ATOM 2275 C C . THR A 1 285 ? -17.372 2.101 -1.888 1.00 98.06 285 THR A C 1
ATOM 2277 O O . THR A 1 285 ? -16.852 3.008 -1.233 1.00 98.06 285 THR A O 1
ATOM 2280 N N . VAL A 1 286 ? -17.024 0.824 -1.728 1.00 98.56 286 VAL A N 1
ATOM 2281 C CA . VAL A 1 286 ? -16.080 0.354 -0.708 1.00 98.56 286 VAL A CA 1
ATOM 2282 C C . VAL A 1 286 ? -14.999 -0.510 -1.344 1.00 98.56 286 VAL A C 1
ATOM 2284 O O . VAL A 1 286 ? -15.292 -1.483 -2.031 1.00 98.56 286 VAL A O 1
ATOM 2287 N N . VAL A 1 287 ? -13.736 -0.193 -1.075 1.00 98.56 287 VAL A N 1
ATOM 2288 C CA . VAL A 1 287 ? -12.594 -1.051 -1.399 1.00 98.56 287 VAL A CA 1
ATOM 2289 C C . VAL A 1 287 ? -12.299 -1.948 -0.200 1.00 98.56 287 VAL A C 1
ATOM 2291 O O . VAL A 1 287 ? -12.051 -1.455 0.900 1.00 98.56 287 VAL A O 1
ATOM 2294 N N . VAL A 1 288 ? -12.291 -3.260 -0.402 1.00 98.56 288 VAL A N 1
ATOM 2295 C CA . VAL A 1 288 ? -11.898 -4.248 0.606 1.00 98.56 288 VAL A CA 1
ATOM 2296 C C . VAL A 1 288 ? -10.520 -4.789 0.244 1.00 98.56 288 VAL A C 1
ATOM 2298 O O . VAL A 1 288 ? -10.326 -5.337 -0.842 1.00 98.56 288 VAL A O 1
ATOM 2301 N N . VAL A 1 289 ? -9.573 -4.630 1.165 1.00 97.38 289 VAL A N 1
ATOM 2302 C CA . VAL A 1 289 ? -8.214 -5.186 1.084 1.00 97.38 289 VAL A CA 1
ATOM 2303 C C . VAL A 1 289 ? -7.994 -6.221 2.193 1.00 97.38 289 VAL A C 1
ATOM 2305 O O . VAL A 1 289 ? -8.760 -6.273 3.158 1.00 97.38 289 VAL A O 1
ATOM 2308 N N . GLU A 1 290 ? -6.937 -7.028 2.106 1.00 93.88 290 GLU A N 1
ATOM 2309 C CA . GLU A 1 290 ? -6.710 -8.128 3.058 1.00 93.88 290 GLU A CA 1
ATOM 2310 C C . GLU A 1 290 ? -6.255 -7.685 4.465 1.00 93.88 290 GLU A C 1
ATOM 2312 O O . GLU A 1 290 ? -6.547 -8.373 5.446 1.00 93.88 290 GLU A O 1
ATOM 2317 N N . GLY A 1 291 ? -5.554 -6.551 4.601 1.00 91.94 291 GLY A N 1
ATOM 2318 C CA . GLY A 1 291 ? -4.974 -6.134 5.883 1.00 91.94 291 GLY A CA 1
ATOM 2319 C C . GLY A 1 291 ? -5.020 -4.635 6.181 1.00 91.94 291 GLY A C 1
ATOM 2320 O O . GLY A 1 291 ? -5.057 -3.787 5.291 1.00 91.94 291 GLY A O 1
ATOM 2321 N N . GLU A 1 292 ? -4.951 -4.276 7.470 1.00 93.00 292 GLU A N 1
ATOM 2322 C CA . GLU A 1 292 ? -5.042 -2.873 7.903 1.00 93.00 292 GLU A CA 1
ATOM 2323 C C . GLU A 1 292 ? -3.935 -1.954 7.340 1.00 93.00 292 GLU A C 1
ATOM 2325 O O . GLU A 1 292 ? -4.219 -0.789 7.056 1.00 93.00 292 GLU A O 1
ATOM 2330 N N . PRO A 1 293 ? -2.677 -2.403 7.143 1.00 85.12 293 PRO A N 1
ATOM 2331 C CA . PRO A 1 293 ? -1.670 -1.572 6.485 1.00 85.12 293 PRO A CA 1
ATOM 2332 C C . PRO A 1 293 ? -2.032 -1.216 5.043 1.00 85.12 293 PRO A C 1
ATOM 2334 O O . PRO A 1 293 ? -1.802 -0.078 4.640 1.00 85.12 293 PRO A O 1
ATOM 2337 N N . ASP A 1 294 ? -2.606 -2.158 4.292 1.00 89.12 294 ASP A N 1
ATOM 2338 C CA . ASP A 1 294 ? -3.024 -1.938 2.907 1.00 89.12 294 ASP A CA 1
ATOM 2339 C C . ASP A 1 294 ? -4.169 -0.932 2.843 1.00 89.12 294 ASP A C 1
ATOM 2341 O O . ASP A 1 294 ? -4.161 -0.051 1.980 1.00 89.12 294 ASP A O 1
ATOM 2345 N N . VAL A 1 295 ? -5.075 -0.963 3.832 1.00 92.69 295 VAL A N 1
ATOM 2346 C CA . VAL A 1 295 ? -6.121 0.058 3.987 1.00 92.69 295 VAL A CA 1
ATOM 2347 C C . VAL A 1 295 ? -5.481 1.440 4.086 1.00 92.69 295 VAL A C 1
ATOM 2349 O O . VAL A 1 295 ? -5.834 2.357 3.346 1.00 92.69 295 VAL A O 1
ATOM 2352 N N . GLU A 1 296 ? -4.490 1.600 4.961 1.00 85.12 296 GLU A N 1
ATOM 2353 C CA . GLU A 1 296 ? -3.805 2.880 5.152 1.00 85.12 296 GLU A CA 1
ATOM 2354 C C . GLU A 1 296 ? -2.921 3.292 3.961 1.00 85.12 296 GLU A C 1
ATOM 2356 O O . GLU A 1 296 ? -2.595 4.476 3.822 1.00 85.12 296 GLU A O 1
ATOM 2361 N N . THR A 1 297 ? -2.520 2.361 3.092 1.00 83.31 297 THR A N 1
ATOM 2362 C CA . THR A 1 297 ? -1.853 2.678 1.822 1.00 83.31 297 THR A CA 1
ATOM 2363 C C . THR A 1 297 ? -2.857 3.201 0.797 1.00 83.31 297 THR A C 1
ATOM 2365 O O . THR A 1 297 ? -2.664 4.298 0.270 1.00 83.31 297 THR A O 1
ATOM 2368 N N . VAL A 1 298 ? -3.949 2.473 0.552 1.00 86.94 298 VAL A N 1
ATOM 2369 C CA . VAL A 1 298 ? -4.938 2.822 -0.480 1.00 86.94 298 VAL A CA 1
ATOM 2370 C C . VAL A 1 298 ? -5.721 4.087 -0.109 1.00 86.94 298 VAL A C 1
ATOM 2372 O O . VAL A 1 298 ? -5.936 4.939 -0.968 1.00 86.94 298 VAL A O 1
ATOM 2375 N N . ARG A 1 299 ? -6.057 4.310 1.173 1.00 87.06 299 ARG A N 1
ATOM 2376 C CA . ARG A 1 299 ? -6.759 5.540 1.616 1.00 87.06 299 ARG A CA 1
ATOM 2377 C C . ARG A 1 299 ? -6.007 6.822 1.263 1.00 87.06 299 ARG A C 1
ATOM 2379 O O . ARG A 1 299 ? -6.630 7.839 0.971 1.00 87.06 299 ARG A O 1
ATOM 2386 N N . LYS A 1 300 ? -4.670 6.791 1.242 1.00 81.50 300 LYS A N 1
ATOM 2387 C CA . LYS A 1 300 ? -3.840 7.961 0.888 1.00 81.50 300 LYS A CA 1
ATOM 2388 C C . LYS A 1 300 ? -3.966 8.369 -0.577 1.00 81.50 300 LYS A C 1
ATOM 2390 O O . LYS A 1 300 ? -3.556 9.477 -0.919 1.00 81.50 300 LYS A O 1
ATOM 2395 N N . LEU A 1 301 ? -4.501 7.495 -1.427 1.00 82.44 301 LEU A N 1
ATOM 2396 C CA . LEU A 1 301 ? -4.745 7.798 -2.832 1.00 82.44 301 LEU A CA 1
ATOM 2397 C C . LEU A 1 301 ? -5.934 8.744 -3.027 1.00 82.44 301 LEU A C 1
ATOM 2399 O O . LEU A 1 301 ? -5.986 9.410 -4.055 1.00 82.44 301 LEU A O 1
ATOM 2403 N N . LEU A 1 302 ? -6.841 8.836 -2.041 1.00 83.75 302 LEU A N 1
ATOM 2404 C CA . LEU A 1 302 ? -8.050 9.669 -2.093 1.00 83.75 302 LEU A CA 1
ATOM 2405 C C . LEU A 1 302 ? -8.891 9.408 -3.357 1.00 83.75 302 LEU A C 1
ATOM 2407 O O . LEU A 1 302 ? -9.350 10.348 -4.006 1.00 83.75 302 LEU A O 1
ATOM 2411 N N . LEU A 1 303 ? -9.053 8.127 -3.710 1.00 86.38 303 LEU A N 1
ATOM 2412 C CA . LEU A 1 303 ? -9.869 7.707 -4.850 1.00 86.38 303 LEU A CA 1
ATOM 2413 C C . LEU A 1 303 ? -11.318 8.187 -4.686 1.00 86.38 303 LEU A C 1
ATOM 2415 O O . LEU A 1 303 ? -11.846 8.245 -3.571 1.00 86.38 303 LEU A O 1
ATOM 2419 N N . ARG A 1 304 ? -11.949 8.512 -5.814 1.00 89.19 304 ARG A N 1
ATOM 2420 C CA . ARG A 1 304 ? -13.384 8.786 -5.910 1.00 89.19 304 ARG A CA 1
ATOM 2421 C C . ARG A 1 304 ? -14.046 7.711 -6.745 1.00 89.19 304 ARG A C 1
ATOM 2423 O O . ARG A 1 304 ? -13.371 7.088 -7.566 1.00 89.19 304 ARG A O 1
ATOM 2430 N N . ASP A 1 305 ? -15.334 7.479 -6.532 1.00 92.62 305 ASP A N 1
ATOM 2431 C CA . ASP A 1 305 ? -16.079 6.567 -7.396 1.00 92.62 305 ASP A CA 1
ATOM 2432 C C . ASP A 1 305 ? -16.358 7.199 -8.770 1.00 92.62 305 ASP A C 1
ATOM 2434 O O . ASP A 1 305 ? -15.870 8.292 -9.091 1.00 92.62 305 ASP A O 1
ATOM 2438 N N . CYS A 1 306 ? -17.079 6.478 -9.627 1.00 90.56 306 CYS A N 1
ATOM 2439 C CA . CYS A 1 306 ? -17.421 6.952 -10.967 1.00 90.56 306 CYS A CA 1
ATOM 2440 C C . CYS A 1 306 ? -18.283 8.226 -10.971 1.00 90.56 306 CYS A C 1
ATOM 2442 O O . CYS A 1 306 ? -18.260 8.956 -11.961 1.00 90.56 306 CYS A O 1
ATOM 2444 N N . ASP A 1 307 ? -18.984 8.519 -9.873 1.00 89.31 307 ASP A N 1
ATOM 2445 C CA . ASP A 1 307 ? -19.826 9.707 -9.714 1.00 89.31 307 ASP A CA 1
ATOM 2446 C C . ASP A 1 307 ? -19.092 10.856 -8.996 1.00 89.31 307 ASP A C 1
ATOM 2448 O O . ASP A 1 307 ? -19.620 11.961 -8.866 1.00 89.31 307 ASP A O 1
ATOM 2452 N N . GLY A 1 308 ? -17.840 10.632 -8.582 1.00 86.88 308 GLY A N 1
ATOM 2453 C CA . GLY A 1 308 ? -17.024 11.613 -7.869 1.00 86.88 308 GLY A CA 1
ATOM 2454 C C . GLY A 1 308 ? -17.204 11.585 -6.348 1.00 86.88 308 GLY A C 1
ATOM 2455 O O . GLY A 1 308 ? -16.670 12.460 -5.657 1.00 86.88 308 GLY A O 1
ATOM 2456 N N . GLU A 1 309 ? -17.903 10.586 -5.808 1.00 88.75 309 GLU A N 1
ATOM 2457 C CA . GLU A 1 309 ? -18.179 10.454 -4.380 1.00 88.75 309 GLU A CA 1
ATOM 2458 C C . GLU A 1 309 ? -17.023 9.792 -3.620 1.00 88.75 309 GLU A C 1
ATOM 2460 O O . GLU A 1 309 ? -16.069 9.246 -4.181 1.00 88.75 309 GLU A O 1
ATOM 2465 N N . PHE A 1 310 ? -17.048 9.924 -2.293 1.00 88.94 310 PHE A N 1
ATOM 2466 C CA . PHE A 1 310 ? -16.038 9.338 -1.413 1.00 88.94 310 PHE A CA 1
ATOM 2467 C C . PHE A 1 310 ? -16.064 7.800 -1.447 1.00 88.94 310 PHE A C 1
ATOM 2469 O O . PHE A 1 310 ? -17.113 7.185 -1.267 1.00 88.94 310 PHE A O 1
ATOM 2476 N N . ILE A 1 311 ? -14.882 7.190 -1.590 1.00 94.19 311 ILE A N 1
ATOM 2477 C CA . ILE A 1 311 ? -14.681 5.744 -1.451 1.00 94.19 311 ILE A CA 1
ATOM 2478 C C . ILE A 1 311 ? -14.115 5.431 -0.069 1.00 94.19 311 ILE A C 1
ATOM 2480 O O . ILE A 1 311 ? -13.042 5.918 0.300 1.00 94.19 311 ILE A O 1
ATOM 2484 N N . ALA A 1 312 ? -14.785 4.540 0.659 1.00 95.50 312 ALA A N 1
ATOM 2485 C CA . ALA A 1 312 ? -14.219 3.957 1.868 1.00 95.50 312 ALA A CA 1
ATOM 2486 C C . ALA A 1 312 ? -13.269 2.808 1.522 1.00 95.50 312 ALA A C 1
ATOM 2488 O O . ALA A 1 312 ? -13.495 2.061 0.574 1.00 95.50 312 ALA A O 1
ATOM 2489 N N . VAL A 1 313 ? -12.225 2.622 2.326 1.00 97.75 313 VAL A N 1
ATOM 2490 C CA . VAL A 1 313 ? -11.330 1.463 2.217 1.00 97.75 313 VAL A CA 1
ATOM 2491 C C . VAL A 1 313 ? -11.324 0.739 3.552 1.00 97.75 313 VAL A C 1
ATOM 2493 O O . VAL A 1 313 ? -11.180 1.372 4.600 1.00 97.75 313 VAL A O 1
ATOM 2496 N N . THR A 1 314 ? -11.471 -0.579 3.521 1.00 98.31 314 THR A N 1
ATOM 2497 C CA . THR A 1 314 ? -11.655 -1.395 4.718 1.00 98.31 314 THR A CA 1
ATOM 2498 C C . THR A 1 314 ? -11.011 -2.774 4.597 1.00 98.31 314 THR A C 1
ATOM 2500 O O . THR A 1 314 ? -10.523 -3.170 3.542 1.00 98.31 314 THR A O 1
ATOM 2503 N N . THR A 1 315 ? -11.001 -3.492 5.714 1.00 97.94 315 THR A N 1
ATOM 2504 C CA . THR A 1 315 ? -10.626 -4.899 5.839 1.00 97.94 315 THR A CA 1
ATOM 2505 C C . THR A 1 315 ? -11.393 -5.526 7.011 1.00 97.94 315 THR A C 1
ATOM 2507 O O . THR A 1 315 ? -11.919 -4.802 7.870 1.00 97.94 315 THR A O 1
ATOM 2510 N N . ASN A 1 316 ? -11.461 -6.859 7.075 1.00 97.31 316 ASN A N 1
ATOM 2511 C CA . ASN A 1 316 ? -11.997 -7.570 8.234 1.00 97.31 316 ASN A CA 1
ATOM 2512 C C . ASN A 1 316 ? -10.917 -7.794 9.310 1.00 97.31 316 ASN A C 1
ATOM 2514 O O . ASN A 1 316 ? -9.745 -8.011 8.995 1.00 97.31 316 ASN A O 1
ATOM 2518 N N . PRO A 1 317 ? -11.294 -7.824 10.600 1.00 94.25 317 PRO A N 1
ATOM 2519 C CA . PRO A 1 317 ? -10.359 -8.191 11.652 1.00 94.25 317 PRO A CA 1
ATOM 2520 C C . PRO A 1 317 ? -9.903 -9.645 11.482 1.00 94.25 317 PRO A C 1
ATOM 2522 O O . PRO A 1 317 ? -10.624 -10.486 10.943 1.00 94.25 317 PRO A O 1
ATOM 2525 N N . TYR A 1 318 ? -8.711 -9.944 12.004 1.00 91.50 318 TYR A N 1
ATOM 2526 C CA . TYR A 1 318 ? -8.062 -11.266 11.964 1.00 91.50 318 TYR A CA 1
ATOM 2527 C C . TYR A 1 318 ? -7.555 -11.731 10.585 1.00 91.50 318 TYR A C 1
ATOM 2529 O O . TYR A 1 318 ? -6.963 -12.808 10.506 1.00 91.50 318 TYR A O 1
ATOM 2537 N N . GLY A 1 319 ? -7.673 -10.900 9.545 1.00 87.81 319 GLY A N 1
ATOM 2538 C CA . GLY A 1 319 ? -7.107 -11.148 8.215 1.00 87.81 319 GLY A CA 1
ATOM 2539 C C . GLY A 1 319 ? -7.798 -12.282 7.454 1.00 87.81 319 GLY A C 1
ATOM 2540 O O . GLY A 1 319 ? -8.926 -12.670 7.781 1.00 87.81 319 GLY A O 1
ATOM 2541 N N . ALA A 1 320 ? -7.102 -12.820 6.449 1.00 89.00 320 ALA A N 1
ATOM 2542 C CA . ALA A 1 320 ? -7.627 -13.809 5.511 1.00 89.00 320 ALA A CA 1
ATOM 2543 C C . ALA A 1 320 ? -8.402 -14.962 6.170 1.00 89.00 320 ALA A C 1
ATOM 2545 O O . ALA A 1 320 ? -8.016 -15.495 7.214 1.00 89.00 320 ALA A O 1
ATOM 2546 N N . LEU A 1 321 ? -9.477 -15.377 5.497 1.00 92.94 321 LEU A N 1
ATOM 2547 C CA . LEU A 1 321 ? -10.382 -16.475 5.863 1.00 92.94 321 LEU A CA 1
ATOM 2548 C C . LEU A 1 321 ? -11.263 -16.247 7.107 1.00 92.94 321 LEU A C 1
ATOM 2550 O O . LEU A 1 321 ? -12.020 -17.140 7.486 1.00 92.94 321 LEU A O 1
ATOM 2554 N N . ASN A 1 322 ? -11.220 -15.058 7.720 1.00 95.50 322 ASN A N 1
ATOM 2555 C CA . ASN A 1 322 ? -12.062 -14.692 8.867 1.00 95.50 322 ASN A CA 1
ATOM 2556 C C . ASN A 1 322 ? -13.250 -13.794 8.477 1.00 95.50 322 ASN A C 1
ATOM 2558 O O . ASN A 1 322 ? -13.715 -13.002 9.296 1.00 95.50 322 ASN A O 1
ATOM 2562 N N . TRP A 1 323 ? -13.739 -13.900 7.237 1.00 97.56 323 TRP A N 1
ATOM 2563 C CA . TRP A 1 323 ? -14.917 -13.153 6.796 1.00 97.56 323 TRP A CA 1
ATOM 2564 C C . TRP A 1 323 ? -16.185 -13.686 7.473 1.00 97.56 323 TRP A C 1
ATOM 2566 O O . TRP A 1 323 ? -16.456 -14.888 7.430 1.00 97.56 323 TRP A O 1
ATOM 2576 N N . LEU A 1 324 ? -16.957 -12.798 8.101 1.00 96.81 324 LEU A N 1
ATOM 2577 C CA . LEU A 1 324 ? -18.210 -13.125 8.775 1.00 96.81 324 LEU A CA 1
ATOM 2578 C C . LEU A 1 324 ? -19.416 -12.566 7.997 1.00 96.81 324 LEU A C 1
ATOM 2580 O O . LEU A 1 324 ? -19.276 -11.540 7.321 1.00 96.81 324 LEU A O 1
ATOM 2584 N N . PRO A 1 325 ? -20.608 -13.186 8.105 1.00 96.81 325 PRO A N 1
ATOM 2585 C CA . PRO A 1 325 ? -21.826 -12.688 7.463 1.00 96.81 325 PRO A CA 1
ATOM 2586 C C . PRO A 1 325 ? -22.131 -11.216 7.774 1.00 96.81 325 PRO A C 1
ATOM 2588 O O . PRO A 1 325 ? -22.471 -10.463 6.868 1.00 96.81 325 PRO A O 1
ATOM 2591 N N . GLU A 1 326 ? -21.891 -10.767 9.008 1.00 96.56 326 GLU A N 1
ATOM 2592 C CA . GLU A 1 326 ? -22.160 -9.396 9.461 1.00 96.56 326 GLU A CA 1
ATOM 2593 C C . GLU A 1 326 ? -21.344 -8.337 8.695 1.00 96.56 326 GLU A C 1
ATOM 2595 O O . GLU A 1 326 ? -21.758 -7.180 8.570 1.00 96.56 326 GLU A O 1
ATOM 2600 N N . TYR A 1 327 ? -20.179 -8.713 8.157 1.00 98.12 327 TYR A N 1
ATOM 2601 C CA . TYR A 1 327 ? -19.390 -7.828 7.296 1.00 98.12 327 TYR A CA 1
ATOM 2602 C C . TYR A 1 327 ? -20.061 -7.647 5.938 1.00 98.12 327 TYR A C 1
ATOM 2604 O O . TYR A 1 327 ? -20.096 -6.537 5.418 1.00 98.12 327 TYR A O 1
ATOM 2612 N N . THR A 1 328 ? -20.652 -8.714 5.401 1.00 98.12 328 THR A N 1
ATOM 2613 C CA . THR A 1 328 ? -21.447 -8.670 4.167 1.00 98.12 328 THR A CA 1
ATOM 2614 C C . THR A 1 328 ? -22.704 -7.827 4.367 1.00 98.12 328 THR A C 1
ATOM 2616 O O . THR A 1 328 ? -22.996 -6.974 3.535 1.00 98.12 328 THR A O 1
ATOM 2619 N N . ASP A 1 329 ? -23.389 -7.980 5.504 1.00 97.38 329 ASP A N 1
ATOM 2620 C CA . ASP A 1 329 ? -24.568 -7.171 5.848 1.00 97.38 329 ASP A CA 1
ATOM 2621 C C . ASP A 1 329 ? -24.232 -5.674 5.915 1.00 97.38 329 ASP A C 1
ATOM 2623 O O . ASP A 1 329 ? -24.998 -4.830 5.450 1.00 97.38 329 ASP A O 1
ATOM 2627 N N . THR A 1 330 ? -23.049 -5.333 6.440 1.00 97.38 330 THR A N 1
ATOM 2628 C CA . THR A 1 330 ? -22.545 -3.948 6.483 1.00 97.38 330 THR A CA 1
ATOM 2629 C C . THR A 1 330 ? -22.328 -3.362 5.079 1.00 97.38 330 THR A C 1
ATOM 2631 O O . THR A 1 330 ? -22.389 -2.144 4.896 1.00 97.38 330 THR A O 1
ATOM 2634 N N . LEU A 1 331 ? -22.089 -4.217 4.079 1.00 98.31 331 LEU A N 1
ATOM 2635 C CA . LEU A 1 331 ? -21.864 -3.836 2.684 1.00 98.31 331 LEU A CA 1
ATOM 2636 C C . LEU A 1 331 ? -23.140 -3.857 1.827 1.00 98.31 331 LEU A C 1
ATOM 2638 O O . LEU A 1 331 ? -23.071 -3.595 0.625 1.00 98.31 331 LEU A O 1
ATOM 2642 N N . ALA A 1 332 ? -24.308 -4.134 2.414 1.00 96.31 332 ALA A N 1
ATOM 2643 C CA . ALA A 1 332 ? -25.572 -4.118 1.689 1.00 96.31 332 ALA A CA 1
ATOM 2644 C C . ALA A 1 332 ? -25.819 -2.761 1.000 1.00 96.31 332 ALA A C 1
ATOM 2646 O O . ALA A 1 332 ? -25.590 -1.699 1.581 1.00 96.31 332 ALA A O 1
ATOM 2647 N N . PHE A 1 333 ? -26.325 -2.813 -0.239 1.00 94.94 333 PHE A N 1
ATOM 2648 C CA . PHE A 1 333 ? -26.600 -1.652 -1.104 1.00 94.94 333 PHE A CA 1
ATOM 2649 C C . PHE A 1 333 ? -25.373 -0.827 -1.529 1.00 94.94 333 PHE A C 1
ATOM 2651 O O . PHE A 1 333 ? -25.534 0.299 -1.999 1.00 94.94 333 PHE A O 1
ATOM 2658 N N . LYS A 1 334 ? -24.160 -1.371 -1.388 1.00 97.69 334 LYS A N 1
ATOM 2659 C CA . LYS A 1 334 ? -22.911 -0.729 -1.821 1.00 97.69 334 LYS A CA 1
ATOM 2660 C C . LYS A 1 334 ? -22.334 -1.421 -3.053 1.00 97.69 334 LYS A C 1
ATOM 2662 O O . LYS A 1 334 ? -22.713 -2.543 -3.379 1.00 97.69 334 LYS A O 1
ATOM 2667 N N . ARG A 1 335 ? -21.382 -0.761 -3.710 1.00 98.00 335 ARG A N 1
ATOM 2668 C CA . ARG A 1 335 ? -20.499 -1.365 -4.718 1.00 98.00 335 ARG A CA 1
ATOM 2669 C C . ARG A 1 335 ? -19.173 -1.733 -4.062 1.00 98.00 335 ARG A C 1
ATOM 2671 O O . ARG A 1 335 ? -18.622 -0.927 -3.312 1.00 98.00 335 ARG A O 1
ATOM 2678 N N . VAL A 1 336 ? -18.651 -2.929 -4.322 1.00 98.69 336 VAL A N 1
ATOM 2679 C CA . VAL A 1 336 ? -17.449 -3.432 -3.637 1.00 98.69 336 VAL A CA 1
ATOM 2680 C C . VAL A 1 336 ? -16.297 -3.704 -4.605 1.00 98.69 336 VAL A C 1
ATOM 2682 O O . VAL A 1 336 ? -16.433 -4.476 -5.545 1.00 98.69 336 VAL A O 1
ATOM 2685 N N . ILE A 1 337 ? -15.128 -3.121 -4.353 1.00 98.62 337 ILE A N 1
ATOM 2686 C CA . ILE A 1 337 ? -13.885 -3.419 -5.080 1.00 98.62 337 ILE A CA 1
ATOM 2687 C C . ILE A 1 337 ? -13.026 -4.322 -4.194 1.00 98.62 337 ILE A C 1
ATOM 2689 O O . ILE A 1 337 ? -12.688 -3.939 -3.078 1.00 98.62 337 ILE A O 1
ATOM 2693 N N . LEU A 1 338 ? -12.663 -5.508 -4.675 1.00 98.19 338 LEU A N 1
ATOM 2694 C CA . LEU A 1 338 ? -11.843 -6.474 -3.943 1.00 98.19 338 LEU A CA 1
ATOM 2695 C C . LEU A 1 338 ? -10.396 -6.439 -4.442 1.00 98.19 338 LEU A C 1
ATOM 2697 O O . LEU A 1 338 ? -10.151 -6.653 -5.630 1.00 98.19 338 LEU A O 1
ATOM 2701 N N . LEU A 1 339 ? -9.459 -6.220 -3.518 1.00 96.38 339 LEU A N 1
ATOM 2702 C CA . LEU A 1 339 ? -8.009 -6.250 -3.734 1.00 96.38 339 LEU A CA 1
ATOM 2703 C C . LEU A 1 339 ? -7.369 -7.199 -2.707 1.00 96.38 339 LEU A C 1
ATOM 2705 O O . LEU A 1 339 ? -7.016 -6.779 -1.604 1.00 96.38 339 LEU A O 1
ATOM 2709 N N . GLY A 1 340 ? -7.266 -8.486 -3.042 1.00 92.56 340 GLY A N 1
ATOM 2710 C CA . GLY A 1 340 ? -6.635 -9.490 -2.174 1.00 92.56 340 GLY A CA 1
ATOM 2711 C C . GLY A 1 340 ? -5.126 -9.617 -2.374 1.00 92.56 340 GLY A C 1
ATOM 2712 O O . GLY A 1 340 ? -4.586 -9.123 -3.366 1.00 92.56 340 GLY A O 1
ATOM 2713 N N . ASP A 1 341 ? -4.452 -10.316 -1.456 1.00 93.44 341 ASP A N 1
ATOM 2714 C CA . ASP A 1 341 ? -3.055 -10.696 -1.657 1.00 93.44 341 ASP A CA 1
ATOM 2715 C C . ASP A 1 341 ? -2.945 -11.831 -2.694 1.00 93.44 341 ASP A C 1
ATOM 2717 O O . ASP A 1 341 ? -3.776 -12.740 -2.771 1.00 93.44 341 ASP A O 1
ATOM 2721 N N . ASN A 1 342 ? -1.846 -11.836 -3.447 1.00 91.25 342 ASN A N 1
ATOM 2722 C CA . ASN A 1 342 ? -1.518 -12.833 -4.470 1.00 91.25 342 ASN A CA 1
ATOM 2723 C C . ASN A 1 342 ? -0.910 -14.131 -3.903 1.00 91.25 342 ASN A C 1
ATOM 2725 O O . ASN A 1 342 ? -0.308 -14.917 -4.642 1.00 91.25 342 ASN A O 1
ATOM 2729 N N . ASP A 1 343 ? -1.031 -14.394 -2.601 1.00 90.31 343 ASP A N 1
ATOM 2730 C CA . ASP A 1 343 ? -0.676 -15.696 -2.033 1.00 90.31 343 ASP A CA 1
ATOM 2731 C C . ASP A 1 343 ? -1.884 -16.652 -1.988 1.00 90.31 343 ASP A C 1
ATOM 2733 O O . ASP A 1 343 ? -3.026 -16.269 -2.241 1.00 90.31 343 ASP A O 1
ATOM 2737 N N . ASP A 1 344 ? -1.642 -17.939 -1.720 1.00 92.00 344 ASP A N 1
ATOM 2738 C CA . ASP A 1 344 ? -2.711 -18.948 -1.735 1.00 92.00 344 ASP A CA 1
ATOM 2739 C C . ASP A 1 344 ? -3.823 -18.655 -0.717 1.00 92.00 344 ASP A C 1
ATOM 2741 O O . ASP A 1 344 ? -4.982 -19.002 -0.954 1.00 92.00 344 ASP A O 1
ATOM 2745 N N . LYS A 1 345 ? -3.488 -18.027 0.418 1.00 92.81 345 LYS A N 1
ATOM 2746 C CA . LYS A 1 345 ? -4.478 -17.670 1.439 1.00 92.81 345 LYS A CA 1
ATOM 2747 C C . LYS A 1 345 ? -5.276 -16.446 1.018 1.00 92.81 345 LYS A C 1
ATOM 2749 O O . LYS A 1 345 ? -6.489 -16.465 1.215 1.00 92.81 345 LYS A O 1
ATOM 2754 N N . GLY A 1 346 ? -4.624 -15.447 0.429 1.00 92.94 346 GLY A N 1
ATOM 2755 C CA . GLY A 1 346 ? -5.282 -14.256 -0.097 1.00 92.94 346 GLY A CA 1
ATOM 2756 C C . GLY A 1 346 ? -6.251 -14.589 -1.225 1.00 92.94 346 GLY A C 1
ATOM 2757 O O . GLY A 1 346 ? -7.425 -14.228 -1.151 1.00 92.94 346 GLY A O 1
ATOM 2758 N N . ARG A 1 347 ? -5.837 -15.432 -2.181 1.00 94.38 347 ARG A N 1
ATOM 2759 C CA . ARG A 1 347 ? -6.735 -15.960 -3.223 1.00 94.38 347 ARG A CA 1
ATOM 2760 C C . ARG A 1 347 ? -7.944 -16.692 -2.642 1.00 94.38 347 ARG A C 1
ATOM 2762 O O . ARG A 1 347 ? -9.076 -16.425 -3.033 1.00 94.38 347 ARG A O 1
ATOM 2769 N N . ALA A 1 348 ? -7.726 -17.596 -1.684 1.00 95.81 348 ALA A N 1
ATOM 2770 C CA . ALA A 1 348 ? -8.825 -18.318 -1.040 1.00 95.81 348 ALA A CA 1
ATOM 2771 C C . ALA A 1 348 ? -9.764 -17.381 -0.259 1.00 95.81 348 ALA A C 1
ATOM 2773 O O . ALA A 1 348 ? -10.974 -17.601 -0.219 1.00 95.81 348 ALA A O 1
ATOM 2774 N N . HIS A 1 349 ? -9.217 -16.331 0.353 1.00 96.44 349 HIS A N 1
ATOM 2775 C CA . HIS A 1 349 ? -9.999 -15.322 1.049 1.00 96.44 349 HIS A CA 1
ATOM 2776 C C . HIS A 1 349 ? -10.849 -14.489 0.089 1.00 96.44 349 HIS A C 1
ATOM 2778 O O . HIS A 1 349 ? -12.036 -14.316 0.353 1.00 96.44 349 HIS A O 1
ATOM 2784 N N . VAL A 1 350 ? -10.295 -14.042 -1.040 1.00 96.75 350 VAL A N 1
ATOM 2785 C CA . VAL A 1 350 ? -11.058 -13.332 -2.075 1.00 96.75 350 VAL A CA 1
ATOM 2786 C C . VAL A 1 350 ? -12.242 -14.166 -2.550 1.00 96.75 350 VAL A C 1
ATOM 2788 O O . VAL A 1 350 ? -13.351 -13.642 -2.609 1.00 96.75 350 VAL A O 1
ATOM 2791 N N . GLU A 1 351 ? -12.055 -15.461 -2.820 1.00 97.75 351 GLU A N 1
ATOM 2792 C CA . GLU A 1 351 ? -13.171 -16.331 -3.215 1.00 97.75 351 GLU A CA 1
ATOM 2793 C C . GLU A 1 351 ? -14.244 -16.436 -2.117 1.00 97.75 351 GLU A C 1
ATOM 2795 O O . GLU A 1 351 ? -15.427 -16.282 -2.410 1.00 97.75 351 GLU A O 1
ATOM 2800 N N . GLN A 1 352 ? -13.856 -16.571 -0.842 1.00 97.75 352 GLN A N 1
ATOM 2801 C CA . GLN A 1 352 ? -14.808 -16.559 0.280 1.00 97.75 352 GLN A CA 1
ATOM 2802 C C . GLN A 1 352 ? -15.632 -15.257 0.336 1.00 97.75 352 GLN A C 1
ATOM 2804 O O . GLN A 1 352 ? -16.843 -15.287 0.588 1.00 97.75 352 GLN A O 1
ATOM 2809 N N . VAL A 1 353 ? -14.985 -14.107 0.126 1.00 98.12 353 VAL A N 1
ATOM 2810 C CA . VAL A 1 353 ? -15.661 -12.802 0.128 1.00 98.12 353 VAL A CA 1
ATOM 2811 C C . VAL A 1 353 ? -16.576 -12.676 -1.092 1.00 98.12 353 VAL A C 1
ATOM 2813 O O . VAL A 1 353 ? -17.727 -12.276 -0.935 1.00 98.12 353 VAL A O 1
ATOM 2816 N N . LYS A 1 354 ? -16.121 -13.083 -2.285 1.00 98.31 354 LYS A N 1
ATOM 2817 C CA . LYS A 1 354 ? -16.931 -13.094 -3.517 1.00 98.31 354 LYS A CA 1
ATOM 2818 C C . LYS A 1 354 ? -18.198 -13.925 -3.353 1.00 98.31 354 LYS A C 1
ATOM 2820 O O . LYS A 1 354 ? -19.273 -13.435 -3.689 1.00 98.31 354 LYS A O 1
ATOM 2825 N N . ASP A 1 355 ? -18.092 -15.130 -2.797 1.00 98.25 355 ASP A N 1
ATOM 2826 C CA . ASP A 1 355 ? -19.246 -15.999 -2.540 1.00 98.25 355 ASP A CA 1
ATOM 2827 C C . ASP A 1 355 ? -20.253 -15.330 -1.595 1.00 98.25 355 ASP A C 1
ATOM 2829 O O . ASP A 1 355 ? -21.462 -15.367 -1.832 1.00 98.25 355 ASP A O 1
ATOM 2833 N N . SER A 1 356 ? -19.755 -14.662 -0.550 1.00 98.12 356 SER A N 1
ATOM 2834 C CA . SER A 1 356 ? -20.592 -13.949 0.421 1.00 98.12 356 SER A CA 1
ATOM 2835 C C . SER A 1 356 ? -21.318 -12.757 -0.217 1.00 98.12 356 SER A C 1
ATOM 2837 O O . SER A 1 356 ? -22.528 -12.605 -0.049 1.00 98.12 356 SER A O 1
ATOM 2839 N N . LEU A 1 357 ? -20.606 -11.942 -1.002 1.00 98.44 357 LEU A N 1
ATOM 2840 C CA . LEU A 1 357 ? -21.178 -10.794 -1.716 1.00 98.44 357 LEU A CA 1
ATOM 2841 C C . LEU A 1 357 ? -22.189 -11.231 -2.783 1.00 98.44 357 LEU A C 1
ATOM 2843 O O . LEU A 1 357 ? -23.266 -10.645 -2.889 1.00 98.44 357 LEU A O 1
ATOM 2847 N N . ALA A 1 358 ? -21.876 -12.290 -3.535 1.00 97.94 358 ALA A N 1
ATOM 2848 C CA . ALA A 1 358 ? -22.766 -12.857 -4.543 1.00 97.94 358 ALA A CA 1
ATOM 2849 C C . ALA A 1 358 ? -24.062 -13.390 -3.915 1.00 97.94 358 ALA A C 1
ATOM 2851 O O . ALA A 1 358 ? -25.149 -13.116 -4.426 1.00 97.94 358 ALA A O 1
ATOM 2852 N N . ALA A 1 359 ? -23.967 -14.096 -2.783 1.00 97.88 359 ALA A N 1
ATOM 2853 C CA . ALA A 1 359 ? -25.132 -14.587 -2.047 1.00 97.88 359 ALA A CA 1
ATOM 2854 C C . ALA A 1 359 ? -26.041 -13.449 -1.547 1.00 97.88 359 ALA A C 1
ATOM 2856 O O . ALA A 1 359 ? -27.258 -13.624 -1.477 1.00 97.88 359 ALA A O 1
ATOM 2857 N N . ALA A 1 360 ? -25.467 -12.281 -1.247 1.00 97.81 360 ALA A N 1
ATOM 2858 C CA . ALA A 1 360 ? -26.188 -11.073 -0.847 1.00 97.81 360 ALA A CA 1
ATOM 2859 C C . ALA A 1 360 ? -26.623 -10.177 -2.027 1.00 97.81 360 ALA A C 1
ATOM 2861 O O . ALA A 1 360 ? -27.201 -9.115 -1.799 1.00 97.81 360 ALA A O 1
ATOM 2862 N N . ALA A 1 361 ? -26.362 -10.585 -3.277 1.00 97.88 361 ALA A N 1
ATOM 2863 C CA . ALA A 1 361 ? -26.612 -9.801 -4.491 1.00 97.88 361 ALA A CA 1
ATOM 2864 C C . ALA A 1 361 ? -25.962 -8.399 -4.477 1.00 97.88 361 ALA A C 1
ATOM 2866 O O . ALA A 1 361 ? -26.512 -7.440 -5.022 1.00 97.88 361 ALA A O 1
ATOM 2867 N N . ILE A 1 362 ? -24.787 -8.282 -3.853 1.00 98.38 362 ILE A N 1
ATOM 2868 C CA . ILE A 1 362 ? -23.988 -7.054 -3.827 1.00 98.38 362 ILE A CA 1
ATOM 2869 C C . ILE A 1 362 ? -23.154 -6.986 -5.110 1.00 98.38 362 ILE A C 1
ATOM 2871 O O . ILE A 1 362 ? -22.509 -7.964 -5.488 1.00 98.38 362 ILE A O 1
ATOM 2875 N N . GLU A 1 363 ? -23.157 -5.839 -5.791 1.00 98.00 363 GLU A N 1
ATOM 2876 C CA . GLU A 1 363 ? -22.306 -5.619 -6.964 1.00 98.00 363 GLU A CA 1
ATOM 2877 C C . GLU A 1 363 ? -20.840 -5.538 -6.525 1.00 98.00 363 GLU A C 1
ATOM 2879 O O . GLU A 1 363 ? -20.489 -4.741 -5.650 1.00 98.00 363 GLU A O 1
ATOM 2884 N N . PHE A 1 364 ? -19.966 -6.332 -7.145 1.00 98.25 364 PHE A N 1
ATOM 2885 C CA . PHE A 1 364 ? -18.542 -6.294 -6.837 1.00 98.25 364 PHE A CA 1
ATOM 2886 C C . PHE A 1 364 ? -17.648 -6.452 -8.067 1.00 98.25 364 PHE A C 1
ATOM 2888 O O . PHE A 1 364 ? -18.032 -7.055 -9.070 1.00 98.25 364 PHE A O 1
ATOM 2895 N N . LYS A 1 365 ? -16.414 -5.954 -7.946 1.00 97.50 365 LYS A N 1
ATOM 2896 C CA . LYS A 1 365 ? -15.322 -6.143 -8.901 1.00 97.50 365 LYS A CA 1
ATOM 2897 C C . LYS A 1 365 ? -14.090 -6.665 -8.184 1.00 97.50 365 LYS A C 1
ATOM 2899 O O . LYS A 1 365 ? -13.568 -6.018 -7.283 1.00 97.50 365 LYS A O 1
ATOM 2904 N N . HIS A 1 366 ? -13.614 -7.830 -8.606 1.00 97.44 366 HIS A N 1
ATOM 2905 C CA . HIS A 1 366 ? -12.302 -8.326 -8.211 1.00 97.44 366 HIS A CA 1
ATOM 2906 C C . HIS A 1 366 ? -11.236 -7.729 -9.127 1.00 97.44 366 HIS A C 1
ATOM 2908 O O . HIS A 1 366 ? -11.387 -7.764 -10.349 1.00 97.44 366 HIS A O 1
ATOM 2914 N N . VAL A 1 367 ? -10.184 -7.170 -8.533 1.00 96.06 367 VAL A N 1
ATOM 2915 C CA . VAL A 1 367 ? -9.046 -6.599 -9.249 1.00 96.06 367 VAL A CA 1
ATOM 2916 C C . VAL A 1 367 ? -7.820 -7.455 -8.967 1.00 96.06 367 VAL A C 1
ATOM 2918 O O . VAL A 1 367 ? -7.292 -7.458 -7.857 1.00 96.06 367 VAL A O 1
ATOM 2921 N N . GLU A 1 368 ? -7.382 -8.179 -9.992 1.00 92.06 368 GLU A N 1
ATOM 2922 C CA . GLU A 1 368 ? -6.188 -9.019 -9.939 1.00 92.06 368 GLU A CA 1
ATOM 2923 C C . GLU A 1 368 ? -4.939 -8.150 -10.114 1.00 92.06 368 GLU A C 1
ATOM 2925 O O . GLU A 1 368 ? -4.770 -7.464 -11.126 1.00 92.06 368 GLU A O 1
ATOM 2930 N N . LEU A 1 369 ? -4.066 -8.163 -9.107 1.00 91.88 369 LEU A N 1
ATOM 2931 C CA . LEU A 1 369 ? -2.743 -7.555 -9.200 1.00 91.88 369 LEU A CA 1
ATOM 2932 C C . LEU A 1 369 ? -1.802 -8.509 -9.950 1.00 91.88 369 LEU A C 1
ATOM 2934 O O . LEU A 1 369 ? -1.969 -9.722 -9.826 1.00 91.88 369 LEU A O 1
ATOM 2938 N N . PRO A 1 370 ? -0.779 -8.013 -10.670 1.00 89.50 370 PRO A N 1
ATOM 2939 C CA . PRO A 1 370 ? 0.199 -8.899 -11.297 1.00 89.50 370 PRO A CA 1
ATOM 2940 C C . PRO A 1 370 ? 0.867 -9.814 -10.258 1.00 89.50 370 PRO A C 1
ATOM 2942 O O . PRO A 1 370 ? 1.226 -9.348 -9.172 1.00 89.50 370 PRO A O 1
ATOM 2945 N N . ASP A 1 371 ? 1.034 -11.099 -10.593 1.00 87.00 371 ASP A N 1
ATOM 2946 C CA . ASP A 1 371 ? 1.494 -12.174 -9.692 1.00 87.00 371 ASP A CA 1
ATOM 2947 C C . ASP A 1 371 ? 2.830 -11.871 -8.994 1.00 87.00 371 ASP A C 1
ATOM 2949 O O . ASP A 1 371 ? 3.169 -12.444 -7.957 1.00 87.00 371 ASP A O 1
ATOM 2953 N N . GLU A 1 372 ? 3.622 -10.966 -9.565 1.00 86.31 372 GLU A N 1
ATOM 2954 C CA . GLU A 1 372 ? 4.896 -10.535 -9.018 1.00 86.31 372 GLU A CA 1
ATOM 2955 C C . GLU A 1 372 ? 4.748 -9.704 -7.748 1.00 86.31 372 GLU A C 1
ATOM 2957 O O . GLU A 1 372 ? 5.691 -9.655 -6.960 1.00 86.31 372 GLU A O 1
ATOM 2962 N N . PHE A 1 373 ? 3.606 -9.053 -7.540 1.00 87.81 373 PHE A N 1
ATOM 2963 C CA . PHE A 1 373 ? 3.328 -8.205 -6.386 1.00 87.81 373 PHE A CA 1
ATOM 2964 C C . PHE A 1 373 ? 2.493 -8.985 -5.387 1.00 87.81 373 PHE A C 1
ATOM 2966 O O . PHE A 1 373 ? 1.455 -9.536 -5.739 1.00 87.81 373 PHE A O 1
ATOM 2973 N N . LYS A 1 374 ? 2.942 -9.035 -4.131 1.00 86.50 374 LYS A N 1
ATOM 2974 C CA . LYS A 1 374 ? 2.226 -9.764 -3.084 1.00 86.50 374 LYS A CA 1
ATOM 2975 C C . LYS A 1 374 ? 0.880 -9.117 -2.764 1.00 86.50 374 LYS A C 1
ATOM 2977 O O . LYS A 1 374 ? -0.087 -9.832 -2.552 1.00 86.50 374 LYS A O 1
ATOM 2982 N N . ASP A 1 375 ? 0.855 -7.794 -2.675 1.00 90.25 375 ASP A N 1
ATOM 2983 C CA . ASP A 1 375 ? -0.278 -7.006 -2.199 1.00 90.25 375 ASP A CA 1
ATOM 2984 C C . ASP A 1 375 ? -0.294 -5.619 -2.863 1.00 90.25 375 ASP A C 1
ATOM 2986 O O . ASP A 1 375 ? 0.649 -5.213 -3.556 1.00 90.25 375 ASP A O 1
ATOM 2990 N N . VAL A 1 376 ? -1.386 -4.874 -2.664 1.00 89.88 376 VAL A N 1
ATOM 2991 C CA . VAL A 1 376 ? -1.563 -3.539 -3.259 1.00 89.88 376 VAL A CA 1
ATOM 2992 C C . VAL A 1 376 ? -0.521 -2.539 -2.752 1.00 89.88 376 VAL A C 1
ATOM 2994 O O . VAL A 1 376 ? -0.125 -1.633 -3.490 1.00 89.88 376 VAL A O 1
ATOM 2997 N N . THR A 1 377 ? -0.029 -2.702 -1.519 1.00 84.12 377 THR A N 1
ATOM 2998 C CA . THR A 1 377 ? 1.042 -1.851 -0.994 1.00 84.12 377 THR A CA 1
ATOM 2999 C C . THR A 1 377 ? 2.330 -2.059 -1.778 1.00 84.12 377 THR A C 1
ATOM 3001 O O . THR A 1 377 ? 2.984 -1.081 -2.150 1.00 84.12 377 THR A O 1
ATOM 3004 N N . GLU A 1 378 ? 2.684 -3.307 -2.078 1.00 82.94 378 GLU A N 1
ATOM 3005 C CA . GLU A 1 378 ? 3.839 -3.622 -2.908 1.00 82.94 378 GLU A CA 1
ATOM 3006 C C . GLU A 1 378 ? 3.658 -3.141 -4.355 1.00 82.94 378 GLU A C 1
ATOM 3008 O O . GLU A 1 378 ? 4.588 -2.574 -4.930 1.00 82.94 378 GLU A O 1
ATOM 3013 N N . TYR A 1 379 ? 2.457 -3.280 -4.921 1.00 85.94 379 TYR A N 1
ATOM 3014 C CA . TYR A 1 379 ? 2.126 -2.754 -6.250 1.00 85.94 379 TYR A CA 1
ATOM 3015 C C . TYR A 1 379 ? 2.331 -1.228 -6.337 1.00 85.94 379 TYR A C 1
ATOM 3017 O O . TYR A 1 379 ? 3.052 -0.732 -7.208 1.00 85.94 379 TYR A O 1
ATOM 3025 N N . LEU A 1 380 ? 1.787 -0.469 -5.379 1.00 82.81 380 LEU A N 1
ATOM 3026 C CA . LEU A 1 380 ? 1.877 1.000 -5.323 1.00 82.81 380 LEU A CA 1
ATOM 3027 C C . LEU A 1 380 ? 3.268 1.529 -4.933 1.00 82.81 380 LEU A C 1
ATOM 3029 O O . LEU A 1 380 ? 3.521 2.736 -4.977 1.00 82.81 380 LEU A O 1
ATOM 3033 N N . CYS A 1 381 ? 4.200 0.651 -4.555 1.00 76.50 381 CYS A N 1
ATOM 3034 C CA . CYS A 1 381 ? 5.610 1.023 -4.433 1.00 76.50 381 CYS A CA 1
ATOM 3035 C C . CYS A 1 381 ? 6.269 1.255 -5.798 1.00 76.50 381 CYS A C 1
ATOM 3037 O O . CYS A 1 381 ? 7.298 1.942 -5.869 1.00 76.50 381 CYS A O 1
ATOM 3039 N N . VAL A 1 382 ? 5.696 0.661 -6.846 1.00 73.69 382 VAL A N 1
ATOM 3040 C CA . VAL A 1 382 ? 6.256 0.598 -8.193 1.00 73.69 382 VAL A CA 1
ATOM 3041 C C . VAL A 1 382 ? 5.442 1.410 -9.185 1.00 73.69 382 VAL A C 1
ATOM 3043 O O . VAL A 1 382 ? 6.022 2.226 -9.901 1.00 73.69 382 VAL A O 1
ATOM 3046 N N . PHE A 1 383 ? 4.130 1.208 -9.204 1.00 76.62 383 PHE A N 1
ATOM 3047 C CA . PHE A 1 383 ? 3.235 1.885 -10.131 1.00 76.62 383 PHE A CA 1
ATOM 3048 C C . PHE A 1 383 ? 2.608 3.123 -9.502 1.00 76.62 383 PHE A C 1
ATOM 3050 O O . PHE A 1 383 ? 2.416 3.200 -8.285 1.00 76.62 383 PHE A O 1
ATOM 3057 N N . ASP A 1 384 ? 2.291 4.109 -10.338 1.00 79.38 384 ASP A N 1
ATOM 3058 C CA . ASP A 1 384 ? 1.537 5.264 -9.886 1.00 79.38 384 ASP A CA 1
ATOM 3059 C C . ASP A 1 384 ? 0.051 4.906 -9.669 1.00 79.38 384 ASP A C 1
ATOM 3061 O O . ASP A 1 384 ? -0.439 3.888 -10.170 1.00 79.38 384 ASP A O 1
ATOM 3065 N N . PRO A 1 385 ? -0.694 5.729 -8.910 1.00 82.12 385 PRO A N 1
ATOM 3066 C CA . PRO A 1 385 ? -2.106 5.470 -8.639 1.00 82.12 385 PRO A CA 1
ATOM 3067 C C . PRO A 1 385 ? -2.979 5.361 -9.899 1.00 82.12 385 PRO A C 1
ATOM 3069 O O . PRO A 1 385 ? -4.006 4.690 -9.849 1.00 82.12 385 PRO A O 1
ATOM 3072 N N . GLY A 1 386 ? -2.571 5.972 -11.017 1.00 81.56 386 GLY A N 1
ATOM 3073 C CA . GLY A 1 386 ? -3.239 5.866 -12.313 1.00 81.56 386 GLY A CA 1
ATOM 3074 C C . GLY A 1 386 ? -3.295 4.436 -12.820 1.00 81.56 386 GLY A C 1
ATOM 3075 O O . GLY A 1 386 ? -4.378 3.966 -13.166 1.00 81.56 386 GLY A O 1
ATOM 3076 N N . CYS A 1 387 ? -2.191 3.694 -12.736 1.00 85.81 387 CYS A N 1
ATOM 3077 C CA . CYS A 1 387 ? -2.176 2.280 -13.110 1.00 85.81 387 CYS A CA 1
ATOM 3078 C C . CYS A 1 387 ? -3.157 1.453 -12.265 1.00 85.81 387 CYS A C 1
ATOM 3080 O O . CYS A 1 387 ? -3.807 0.549 -12.780 1.00 85.81 387 CYS A O 1
ATOM 3082 N N . LEU A 1 388 ? -3.290 1.749 -10.965 1.00 89.44 388 LEU A N 1
ATOM 3083 C CA . LEU A 1 388 ? -4.283 1.067 -10.128 1.00 89.44 388 LEU A CA 1
ATOM 3084 C C . LEU A 1 388 ? -5.712 1.420 -10.568 1.00 89.44 388 LEU A C 1
ATOM 3086 O O . LEU A 1 388 ? -6.558 0.535 -10.645 1.00 89.44 388 LEU A O 1
ATOM 3090 N N . THR A 1 389 ? -5.992 2.683 -10.902 1.00 89.81 389 THR A N 1
ATOM 3091 C CA . THR A 1 389 ? -7.319 3.067 -11.412 1.00 89.81 389 THR A CA 1
ATOM 3092 C C . THR A 1 389 ? -7.635 2.484 -12.784 1.00 89.81 389 THR A C 1
ATOM 3094 O O . THR A 1 389 ? -8.791 2.173 -13.044 1.00 89.81 389 THR A O 1
ATOM 3097 N N . GLU A 1 390 ? -6.634 2.261 -13.637 1.00 90.56 390 GLU A N 1
ATOM 3098 C CA . GLU A 1 390 ? -6.807 1.551 -14.909 1.00 90.56 390 GLU A CA 1
ATOM 3099 C C . GLU A 1 390 ? -7.172 0.078 -14.684 1.00 90.56 390 GLU A C 1
ATOM 3101 O O . GLU A 1 390 ? -8.098 -0.418 -15.326 1.00 90.56 390 GLU A O 1
ATOM 3106 N N . LEU A 1 391 ? -6.515 -0.598 -13.730 1.00 92.50 391 LEU A N 1
ATOM 3107 C CA . LEU A 1 391 ? -6.876 -1.964 -13.327 1.00 92.50 391 LEU A CA 1
ATOM 3108 C C . LEU A 1 391 ? -8.298 -2.035 -12.751 1.00 92.50 391 LEU A C 1
ATOM 3110 O O . 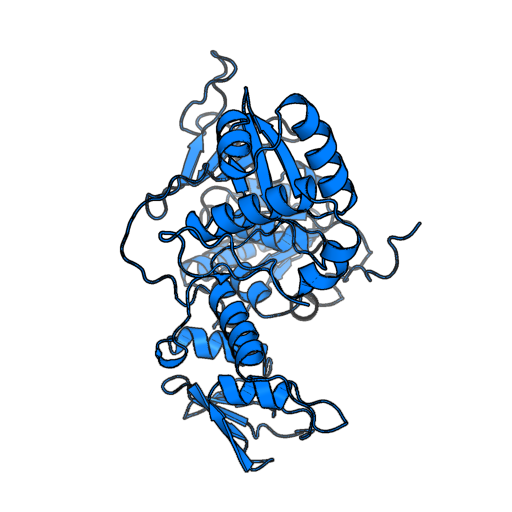LEU A 1 391 ? -9.061 -2.951 -13.065 1.00 92.50 391 LEU A O 1
ATOM 3114 N N . ILE A 1 392 ? -8.673 -1.057 -11.921 1.00 94.25 392 ILE A N 1
ATOM 3115 C CA . ILE A 1 392 ? -10.017 -0.979 -11.339 1.00 94.25 392 ILE A CA 1
ATOM 3116 C C . ILE A 1 392 ? -11.066 -0.583 -12.388 1.00 94.25 392 ILE A C 1
ATOM 3118 O O . ILE A 1 392 ? -12.204 -1.027 -12.290 1.00 94.25 392 ILE A O 1
ATOM 3122 N N . GLY A 1 393 ? -10.718 0.188 -13.415 1.00 92.38 393 GLY A N 1
ATOM 3123 C CA . GLY A 1 393 ? -11.628 0.664 -14.459 1.00 92.38 393 GLY A CA 1
ATOM 3124 C C . GLY A 1 393 ? -12.376 1.955 -14.101 1.00 92.38 393 GLY A C 1
ATOM 3125 O O . GLY A 1 393 ? -12.802 2.175 -12.964 1.00 92.38 393 GLY A O 1
ATOM 3126 N N . SER A 1 394 ? -12.568 2.812 -15.109 1.00 87.44 394 SER A N 1
ATOM 3127 C CA . SER A 1 394 ? -13.219 4.124 -14.971 1.00 87.44 394 SER A CA 1
ATOM 3128 C C . SER A 1 394 ? -14.722 4.056 -14.673 1.00 87.44 394 SER A C 1
ATOM 3130 O O . SER A 1 394 ? -15.318 5.047 -14.264 1.00 87.44 394 SER A O 1
ATOM 3132 N N . ASP A 1 395 ? -15.336 2.886 -14.849 1.00 91.50 395 ASP A N 1
ATOM 3133 C CA . ASP A 1 395 ? -16.714 2.568 -14.465 1.00 91.50 395 ASP A CA 1
ATOM 3134 C C . ASP A 1 395 ? -16.886 2.334 -12.948 1.00 91.50 395 ASP A C 1
ATOM 3136 O O . ASP A 1 395 ? -18.005 2.198 -12.445 1.00 91.50 395 ASP A O 1
ATOM 3140 N N . TRP A 1 396 ? -15.777 2.305 -12.205 1.00 94.62 396 TRP A N 1
ATOM 3141 C CA . TRP A 1 396 ? -15.749 2.126 -10.752 1.00 94.62 396 TRP A CA 1
ATOM 3142 C C . TRP A 1 396 ? -15.079 3.286 -10.030 1.00 94.62 396 TRP A C 1
ATOM 3144 O O . TRP A 1 396 ? -15.560 3.687 -8.973 1.00 94.62 396 TRP A O 1
ATOM 3154 N N . VAL A 1 397 ? -13.982 3.817 -10.577 1.00 91.38 397 VAL A N 1
ATOM 3155 C CA . VAL A 1 397 ? -13.179 4.847 -9.908 1.00 91.38 397 VAL A CA 1
ATOM 3156 C C . VAL A 1 397 ? -12.738 5.960 -10.845 1.00 91.38 397 VAL A C 1
ATOM 3158 O O . VAL A 1 397 ? -12.490 5.751 -12.030 1.00 91.38 397 VAL A O 1
ATOM 3161 N N . THR A 1 398 ? -12.554 7.147 -10.277 1.00 80.69 398 THR A N 1
ATOM 3162 C CA . THR A 1 398 ? -11.927 8.293 -10.930 1.00 80.69 398 THR A CA 1
ATOM 3163 C C . THR A 1 398 ? -10.765 8.815 -10.084 1.00 80.69 398 THR A C 1
ATOM 3165 O O . THR A 1 398 ? -10.791 8.798 -8.848 1.00 80.69 398 THR A O 1
ATOM 3168 N N . LEU A 1 399 ? -9.698 9.267 -10.751 1.00 67.50 399 LEU A N 1
ATOM 3169 C CA . LEU A 1 399 ? -8.632 10.010 -10.085 1.00 67.50 399 LEU A CA 1
ATOM 3170 C C . LEU A 1 399 ? -9.082 11.453 -9.880 1.00 67.50 399 LEU A C 1
ATOM 3172 O O . LEU A 1 399 ? -9.514 12.118 -10.820 1.00 67.50 399 LEU A O 1
ATOM 3176 N N . VAL A 1 400 ? -8.912 11.961 -8.660 1.00 59.03 400 VAL A N 1
ATOM 3177 C CA . VAL A 1 400 ? -9.035 13.397 -8.413 1.00 59.03 400 VAL A CA 1
ATOM 3178 C C . VAL A 1 400 ? -7.880 14.087 -9.126 1.00 59.03 400 VAL A C 1
ATOM 3180 O O . VAL A 1 400 ? -6.720 13.959 -8.724 1.00 59.03 400 VAL A O 1
ATOM 3183 N N . ASP A 1 401 ? -8.201 14.824 -10.182 1.00 50.78 401 ASP A N 1
ATOM 3184 C CA . ASP A 1 401 ? -7.250 15.689 -10.864 1.00 50.78 401 ASP A CA 1
ATOM 3185 C C . ASP A 1 401 ? -6.702 16.690 -9.832 1.00 50.78 401 ASP A C 1
ATOM 3187 O O . ASP A 1 401 ? -7.436 17.510 -9.271 1.00 50.78 401 ASP A O 1
ATOM 3191 N N . LYS A 1 402 ? -5.399 16.626 -9.526 1.00 44.72 402 LYS A N 1
ATOM 3192 C CA . LYS A 1 402 ? -4.737 17.508 -8.536 1.00 44.72 402 LYS A CA 1
ATOM 3193 C C . LYS A 1 402 ? -4.660 18.980 -8.982 1.00 44.72 402 LYS A C 1
ATOM 3195 O O . LYS A 1 402 ? -3.880 19.758 -8.438 1.00 44.72 402 LYS A O 1
ATOM 3200 N N . THR A 1 403 ? -5.461 19.379 -9.961 1.00 34.66 403 THR A N 1
ATOM 3201 C CA . THR A 1 403 ? -5.551 20.728 -10.523 1.00 34.66 403 THR A CA 1
ATOM 3202 C C . THR A 1 403 ? -6.472 21.658 -9.730 1.00 34.66 403 THR A C 1
ATOM 3204 O O . THR A 1 403 ? -6.400 22.867 -9.929 1.00 34.66 403 THR A O 1
ATOM 3207 N N . TYR A 1 404 ? -7.261 21.157 -8.771 1.00 33.09 404 TYR A N 1
ATOM 3208 C CA . TYR A 1 404 ? -8.126 21.994 -7.927 1.00 33.09 404 TYR A CA 1
ATOM 3209 C C . TYR A 1 404 ? -7.884 21.768 -6.429 1.00 33.09 404 TYR A C 1
ATOM 3211 O O . TYR A 1 404 ? -8.609 21.049 -5.749 1.00 33.09 404 TYR A O 1
ATOM 3219 N N . SER A 1 405 ? -6.845 22.408 -5.888 1.00 30.06 405 SER A N 1
ATOM 3220 C CA . SER A 1 405 ? -6.694 22.664 -4.440 1.00 30.06 405 SER A CA 1
ATOM 3221 C C . SER A 1 405 ? -5.887 23.946 -4.181 1.00 30.06 405 SER A C 1
ATOM 3223 O O . SER A 1 405 ? -4.996 23.986 -3.336 1.00 30.06 405 SER A O 1
ATOM 3225 N N . LEU A 1 406 ? -6.184 24.998 -4.948 1.00 29.62 406 LEU A N 1
ATOM 3226 C CA . LEU A 1 406 ? -5.837 26.385 -4.630 1.00 29.62 406 LEU A CA 1
ATOM 3227 C C . LEU A 1 406 ? -7.086 27.248 -4.841 1.00 29.62 406 LEU A C 1
ATOM 3229 O O . LEU A 1 406 ? -7.163 28.015 -5.798 1.00 29.62 406 LEU A O 1
ATOM 3233 N N . LEU A 1 407 ? -8.069 27.077 -3.958 1.00 28.44 407 LEU A N 1
ATOM 3234 C CA . LEU A 1 407 ? -9.055 28.102 -3.622 1.00 28.44 407 LEU A CA 1
ATOM 3235 C C . LEU A 1 407 ? -9.240 28.117 -2.108 1.00 28.44 407 LEU A C 1
ATOM 3237 O O . LEU A 1 407 ? -9.420 27.015 -1.541 1.00 28.44 407 LEU A O 1
#

InterPro domains:
  IPR036977 DNA Primase, CHC2-type zinc finger [G3DSA:3.90.580.10] (121-208)

pLDDT: mean 79.21, std 18.2, range [26.12, 98.69]

Organism: NCBI:txid474949

Sequence (407 aa):
MSNIYRFAYPTVPHYQMPCAMTGCLKSMNLEQFRFIHLLHSEAQRTNRSQICMSPAFIKDRTGIHSTNLGKVRTALRELGLLLFEKVGTEYIYTVCHPETRLPVTDQTMLQTIDLKLVSPTDRIKYIFGIIPDGHHGEKGITGRCPLPKHKDDTASFTMYPETGAWRCRGCDQKGSLLSLEILMSEDGMGVTVDDQEAYKRVSTKLRRLGAGSRTTGVPRASADIVFPYTDDDYDVLYEFVRIKGLKSKTRVRRVDPDRPGRYIWNDDGCRRVLYRLPEVRDASTVVVVEGEPDVETVRKLLLRDCDGEFIAVTTNPYGALNWLPEYTDTLAFKRVILLGDNDDKGRAHVEQVKDSLAAAAIEFKHVELPDEFKDVTEYLCVFDPGCLTELIGSDWVTLVDKTYSLL

Secondary structure (DSSP, 8-state):
--SS-----TTS------TTHHHHHTT--HHHHHHHHHHHHHHHHHT-SEEE--HHHHHHHH---HHHHHHHHHHHHHTTSEEEEEETTEEEEEEBPTTT--B----GGGS---TTS--HHHHHHHHHTT-TT-EEETTEEEES---TT---SS--EEEETTTTEEEESSS--EEEHHHHHHHHT--TTS----HHHHHHHHHHHHHHTTTT----------PPEEEEEE-TTS-EEEEEEE-TTSTT-EEEEEE-TTSTT-EESS-TTPPP--TTHHHHHH-SEEEEESSHHHHHHHGGG--EETTSPBEEEE--TT-TT---HHHHHHTTTSEEEEE--SSHHHHHHHHHHHHHHHHTT-EEEE-PPPTT-SSHHHHHTTS-HHHHHHHH-TTTEE---TT----